Protein AF-0000000085035245 (afdb_homodimer)

Sequence (702 aa):
MSRIRVAFIGIGNSVSATIQGIHYYSSNPDSDGLWHPVVGGFKVDDLEIVAALDIDSRKVGKDLSEAIYSEPNTVGRRFDVPKMGVIVERGILKDELNPHMASVLKLELGRDDDALDTLRESRPDVVVNAISSGLDKTSSAYASISGEAGASFINLTPSPVATDPEMERKFAERGLILAGDDLMSQMGGTIFHKGLASFLRLRGVKPRKSYQLDVGGGLETINTMYEELRMYKRKVKSSAIAAEFEEGWEIIAGTSDYVDFLGNDRVIHLHFIGTGFMGSEIMIEAHMRVNDGMNAGNIILDVIRAAHRARLDGMSGYVDEICNYGFKRTRKWKSVLEATLAFESAYCRSKMSRIRVAFIGIGNSVSATIQGIHYYSSNPDSDGLWHPVVGGFKVDDLEIVAALDIDSRKVGKDLSEAIYSEPNTVGRRFDVPKMGVIVERGILKDELNPHMASVLKLELGRDDDALDTLRESRPDVVVNAISSGLDKTSSAYASISGEAGASFINLTPSPVATDPEMERKFAERGLILAGDDLMSQMGGTIFHKGLASFLRLRGVKPRKSYQLDVGGGLETINTMYEELRMYKRKVKSSAIAAEFEEGWEIIAGTSDYVDFLGNDRVIHLHFIGTGFMGSEIMIEAHMRVNDGMNAGNIILDVIRAAHRARLDGMSGYVDEICNYGFKRTRKWKSVLEATLAFESAYCRSK

Radius of gyration: 29.26 Å; Cα contacts (8 Å, |Δi|>4): 1727; chains: 2; bounding box: 42×88×64 Å

pLDDT: mean 89.97, std 10.55, range [35.88, 98.94]

Foldseek 3Di:
DAAAEEEEEALALQVLLQQQVLVVCVVVVPDPDQPFQFWLNDGSVSYAYQEYEYFAPQQAFDFSQPSSQTPPHQNHPPDRDDRRPYGYHFAAAPDDADPLCVVGGHGDHDDLVVLLVSCLVSVGQEYEYDHAEPRQVRLQSVLVSCLVSLHAYAEQYQHCQLVDPVSLVSFQVSLHEYADDHWDFQDDQLLVLLVVLLVCVVVVWAWAEKEKEKEAAHPNLVRCPPPVNFVVVQVLSQVLSCVSDDPDHYYTYTYDYHDNVRRQKMKMWMWTWTADDPRDIDIDIDIDIDRNSNRLNSLVSNLSSNSSSCSVVRGTGYDQLSRQATYSDHPDHDRNVVSVVSSCVVIRPDD/DAAAEEEEEALALQVLLQQQVLVVCVVVVPDPDQPFQFWLNDGSVSYAYQEYEYFAPQQAFDFSQPSSQTPPHQNHPPDRDDRRPYGYHFAAAPDDDDPLCVVGGHGDHDDLVVLLVSCLVSVGQEYEYDHAEPRQVRLQSVLVSQLVSLHAYAEQYQHCQLVDPVSLVSFQVSLHEYADDHWDFQDDQLLVLLVVLLVCVVVVWAWAEKEKEKEAAHPNLVRCPPPVNFVVVQVLSQVLSCVSDDPDHYYTYTYDYHDNVRRQKMKMWMWTWTADDPRDIDIDIDIDIDRNSNRLNSLVSNLSSNSSSCSVVRGTGYDQLSRQATYSDHPDHDRNVVSVVSSCVRIRPDD

Organism: Korarchaeum cryptofilum (strain OPF8) (NCBI:txid374847)

Nearest PDB structures (foldseek):
  1gr0-assembly1_A  TM=9.166E-01  e=7.504E-34  Mycobacterium tuberculosis
  6k96-assembly1_B-2  TM=8.292E-01  e=2.471E-33  Streptomyces citricolor
  3cin-assembly1_A  TM=8.646E-01  e=1.648E-24  Thermotoga maritima MSB8
  3qvx-assembly1_A  TM=8.365E-01  e=9.314E-21  Archaeoglobus fulgidus
  1la2-assembly1_C  TM=7.324E-01  e=5.587E-17  Saccharomyces cerevisiae

Solvent-accessible surface area (backbone atoms only — not comparable to full-atom values): 34409 Å² total; per-residue (Å²): 132,84,65,45,30,32,25,41,31,30,65,34,32,43,48,25,35,30,54,33,40,37,53,47,42,54,77,34,74,83,54,65,24,66,59,66,68,45,25,45,87,36,44,61,67,34,55,39,77,51,42,36,26,24,40,37,48,77,28,36,72,30,41,42,52,52,22,41,67,25,70,83,38,51,64,67,85,86,49,91,56,63,86,68,83,28,52,19,33,44,20,66,75,70,51,80,70,51,71,68,52,54,72,69,53,46,80,36,74,42,51,69,66,54,44,33,49,51,41,47,73,48,53,31,54,34,35,38,37,46,48,71,71,83,35,45,57,30,52,45,50,51,48,52,41,34,47,74,40,66,18,18,36,36,36,42,26,68,40,76,41,40,76,27,67,68,57,26,49,56,27,33,75,69,51,20,33,30,36,26,14,18,57,36,42,51,70,38,63,60,53,46,50,34,50,51,52,43,49,37,46,75,51,36,34,44,71,48,39,35,37,35,39,30,34,23,26,36,64,67,36,53,53,37,66,39,63,70,50,31,53,50,49,19,50,51,45,27,49,55,40,46,67,69,46,76,92,87,52,49,64,48,31,36,76,70,46,68,43,66,93,45,29,30,30,32,39,29,40,37,40,39,35,26,28,27,34,81,56,35,59,35,38,39,40,35,38,36,38,32,42,50,20,36,30,33,23,48,39,53,55,45,48,54,35,35,45,53,34,40,35,76,72,68,40,42,10,65,48,65,50,57,16,45,45,38,16,63,46,54,94,64,90,65,54,70,68,58,17,47,52,48,31,36,64,72,29,46,59,84,126,131,85,65,46,32,32,24,42,30,29,66,35,33,41,47,26,34,33,54,34,41,37,52,47,43,56,76,36,74,85,53,65,24,65,57,66,67,45,26,45,89,36,44,59,67,34,56,38,78,51,44,36,24,22,39,36,47,76,29,36,72,30,41,43,51,52,22,41,67,27,69,84,37,50,63,67,88,88,48,91,58,63,87,69,84,29,53,20,34,43,20,67,77,68,50,80,70,52,70,69,52,54,72,69,52,45,80,34,75,40,50,70,66,55,44,34,49,50,41,48,74,48,53,30,54,34,34,37,38,44,48,70,70,84,34,44,57,29,54,46,49,50,47,52,40,34,47,74,41,66,17,19,37,35,35,43,25,68,39,74,41,41,76,28,67,68,55,26,49,57,27,34,76,69,51,21,31,28,36,25,12,19,56,38,42,50,70,39,62,59,54,47,50,34,49,52,52,43,49,38,45,73,51,35,32,43,71,48,40,36,38,36,38,30,35,22,25,35,65,66,37,53,54,37,65,39,62,71,49,28,53,49,50,18,51,52,45,26,50,56,39,47,66,68,47,74,92,86,53,51,65,48,29,36,78,71,46,67,43,65,91,44,30,30,32,31,41,28,39,37,39,39,36,28,28,26,34,83,56,36,60,35,38,37,38,36,39,36,39,32,42,51,21,38,31,30,22,49,38,52,55,46,49,54,36,36,46,54,33,40,35,76,74,68,40,42,11,66,48,64,50,56,15,44,46,38,17,63,47,53,93,62,89,63,54,70,67,58,17,49,51,49,30,36,63,72,28,46,57,82,126

InterPro domains:
  IPR013021 Myo-inositol-1-phosphate synthase, GAPDH-like [PF01658] (188-292)
  IPR036291 NAD(P)-binding domain superfamily [SSF51735] (3-331)
  IPR052199 Myo-inositol 1-phosphate synthase [PTHR43125] (1-349)

Structure (mmCIF, N/CA/C/O backbone):
data_AF-0000000085035245-model_v1
#
loop_
_entity.id
_entity.type
_entity.pdbx_description
1 polymer 'Myo-inositol-1-phosphate synthase'
#
loop_
_atom_site.group_PDB
_atom_site.id
_atom_site.type_symbol
_atom_site.label_atom_id
_atom_site.label_alt_id
_atom_site.label_comp_id
_atom_site.label_asym_id
_atom_site.label_entity_id
_atom_site.label_seq_id
_atom_site.pdbx_PDB_ins_code
_atom_site.Cartn_x
_atom_site.Cartn_y
_atom_site.Cartn_z
_atom_site.occupancy
_atom_site.B_iso_or_equiv
_atom_site.auth_seq_id
_atom_site.auth_comp_id
_atom_site.auth_asym_id
_atom_site.auth_atom_id
_atom_site.pdbx_PDB_model_num
ATOM 1 N N . MET A 1 1 ? -14.984 -18.266 -30.188 1 53.25 1 MET A N 1
ATOM 2 C CA . MET A 1 1 ? -13.609 -17.922 -29.859 1 53.25 1 MET A CA 1
ATOM 3 C C . MET A 1 1 ? -12.82 -19.141 -29.406 1 53.25 1 MET A C 1
ATOM 5 O O . MET A 1 1 ? -13.406 -20.109 -28.891 1 53.25 1 MET A O 1
ATOM 9 N N . SER A 1 2 ? -11.578 -19.312 -29.922 1 78.62 2 SER A N 1
ATOM 10 C CA . SER A 1 2 ? -10.797 -20.531 -29.812 1 78.62 2 SER A CA 1
ATOM 11 C C . SER A 1 2 ? -10.406 -20.812 -28.359 1 78.62 2 SER A C 1
ATOM 13 O O . SER A 1 2 ? -10.25 -19.891 -27.562 1 78.62 2 SER A O 1
ATOM 15 N N . ARG A 1 3 ? -10.641 -22 -27.828 1 93.88 3 ARG A N 1
ATOM 16 C CA . ARG A 1 3 ? -10.305 -22.516 -26.5 1 93.88 3 ARG A CA 1
ATOM 17 C C . ARG A 1 3 ? -8.797 -22.516 -26.281 1 93.88 3 ARG A C 1
ATOM 19 O O . ARG A 1 3 ? -8.023 -22.609 -27.234 1 93.88 3 ARG A O 1
ATOM 26 N N . ILE A 1 4 ? -8.438 -22.172 -25.156 1 98.31 4 ILE A N 1
ATOM 27 C CA . ILE A 1 4 ? -7.047 -22.312 -24.75 1 98.31 4 ILE A CA 1
ATOM 28 C C . ILE A 1 4 ? -6.828 -23.703 -24.156 1 98.31 4 ILE A C 1
ATOM 30 O O . ILE A 1 4 ? -7.391 -24.031 -23.109 1 98.31 4 ILE A O 1
ATOM 34 N N . ARG A 1 5 ? -6.09 -24.5 -24.797 1 98.75 5 ARG A N 1
ATOM 35 C CA . ARG A 1 5 ? -5.773 -25.844 -24.312 1 98.75 5 ARG A CA 1
ATOM 36 C C . ARG A 1 5 ? -4.609 -25.812 -23.328 1 98.75 5 ARG A C 1
ATOM 38 O O . ARG A 1 5 ? -3.5 -25.406 -23.672 1 98.75 5 ARG A O 1
ATOM 45 N N . VAL A 1 6 ? -4.855 -26.281 -22.078 1 98.81 6 VAL A N 1
ATOM 46 C CA . VAL A 1 6 ? -3.875 -26.109 -21.016 1 98.81 6 VAL A CA 1
ATOM 47 C C . VAL A 1 6 ? -3.48 -27.469 -20.438 1 98.81 6 VAL A C 1
ATOM 49 O O . VAL A 1 6 ? -4.332 -28.344 -20.25 1 98.81 6 VAL A O 1
ATOM 52 N N . ALA A 1 7 ? -2.199 -27.688 -20.219 1 98.88 7 ALA A N 1
ATOM 53 C CA . ALA A 1 7 ? -1.683 -28.844 -19.484 1 98.88 7 ALA A CA 1
ATOM 54 C C . ALA A 1 7 ? -1.014 -28.406 -18.188 1 98.88 7 ALA A C 1
ATOM 56 O O . ALA A 1 7 ? -0.331 -27.375 -18.141 1 98.88 7 ALA A O 1
ATOM 57 N N . PHE A 1 8 ? -1.221 -29.156 -17.125 1 98.81 8 PHE A N 1
ATOM 58 C CA . PHE A 1 8 ? -0.607 -28.859 -15.836 1 98.81 8 PHE A CA 1
ATOM 59 C C . PHE A 1 8 ? 0.384 -29.953 -15.445 1 98.81 8 PHE A C 1
ATOM 61 O O . PHE A 1 8 ? 0.108 -31.141 -15.625 1 98.81 8 PHE A O 1
ATOM 68 N N . ILE A 1 9 ? 1.521 -29.531 -15.016 1 98.75 9 ILE A N 1
ATOM 69 C CA . ILE A 1 9 ? 2.518 -30.422 -14.445 1 98.75 9 ILE A CA 1
ATOM 70 C C . ILE A 1 9 ? 2.65 -30.156 -12.945 1 98.75 9 ILE A C 1
ATOM 72 O O . ILE A 1 9 ? 2.988 -29.047 -12.531 1 98.75 9 ILE A O 1
ATOM 76 N N . GLY A 1 10 ? 2.502 -31.156 -12.148 1 97.81 10 GLY A N 1
ATOM 77 C CA . GLY A 1 10 ? 2.393 -30.984 -10.711 1 97.81 10 GLY A CA 1
ATOM 78 C C . GLY A 1 10 ? 0.999 -30.578 -10.266 1 97.81 10 GLY A C 1
ATOM 79 O O . GLY A 1 10 ? 0.631 -29.406 -10.344 1 97.81 10 GLY A O 1
ATOM 80 N N . ILE A 1 11 ? 0.263 -31.547 -9.805 1 97.75 11 ILE A N 1
ATOM 81 C CA . ILE A 1 11 ? -1.123 -31.312 -9.422 1 97.75 11 ILE A CA 1
ATOM 82 C C . ILE A 1 11 ? -1.209 -31.062 -7.918 1 97.75 11 ILE A C 1
ATOM 84 O O . ILE A 1 11 ? -1.819 -31.844 -7.188 1 97.75 11 ILE A O 1
ATOM 88 N N . GLY A 1 12 ? -0.646 -29.922 -7.52 1 94.5 12 GLY A N 1
ATOM 89 C CA . GLY A 1 12 ? -0.633 -29.531 -6.117 1 94.5 12 GLY A CA 1
ATOM 90 C C . GLY A 1 12 ? -1.753 -28.578 -5.75 1 94.5 12 GLY A C 1
ATOM 91 O O . GLY A 1 12 ? -2.787 -28.531 -6.418 1 94.5 12 GLY A O 1
ATOM 92 N N . ASN A 1 13 ? -1.572 -27.875 -4.641 1 93.31 13 ASN A N 1
ATOM 93 C CA . ASN A 1 13 ? -2.598 -27 -4.074 1 93.31 13 ASN A CA 1
ATOM 94 C C . ASN A 1 13 ? -2.953 -25.859 -5.023 1 93.31 13 ASN A C 1
ATOM 96 O O . ASN A 1 13 ? -4.129 -25.547 -5.199 1 93.31 13 ASN A O 1
ATOM 100 N N . SER A 1 14 ? -1.944 -25.219 -5.586 1 94.88 14 SER A N 1
ATOM 101 C CA . SER A 1 14 ? -2.189 -24.094 -6.484 1 94.88 14 SER A CA 1
ATOM 102 C C . SER A 1 14 ? -2.982 -24.531 -7.711 1 94.88 14 SER A C 1
ATOM 104 O O . SER A 1 14 ? -3.879 -23.812 -8.164 1 94.88 14 SER A O 1
ATOM 106 N N . VAL A 1 15 ? -2.598 -25.656 -8.258 1 97.19 15 VAL A N 1
ATOM 107 C CA . VAL A 1 15 ? -3.293 -26.188 -9.43 1 97.19 15 VAL A CA 1
ATOM 108 C C . VAL A 1 15 ? -4.707 -26.609 -9.047 1 97.19 15 VAL A C 1
ATOM 110 O O . VAL A 1 15 ? -5.66 -26.359 -9.789 1 97.19 15 VAL A O 1
ATOM 113 N N . SER A 1 16 ? -4.801 -27.297 -7.91 1 96.56 16 SER A N 1
ATOM 114 C CA . SER A 1 16 ? -6.121 -27.656 -7.41 1 96.56 16 SER A CA 1
ATOM 115 C C . SER A 1 16 ? -7.035 -26.438 -7.328 1 96.56 16 SER A C 1
ATOM 117 O O . SER A 1 16 ? -8.164 -26.469 -7.828 1 96.56 16 SER A O 1
ATOM 119 N N . ALA A 1 17 ? -6.562 -25.406 -6.703 1 95.88 17 ALA A N 1
ATOM 120 C CA . ALA A 1 17 ? -7.344 -24.172 -6.574 1 95.88 17 ALA A CA 1
ATOM 121 C C . ALA A 1 17 ? -7.699 -23.609 -7.945 1 95.88 17 ALA A C 1
ATOM 123 O O . ALA A 1 17 ? -8.828 -23.156 -8.164 1 95.88 17 ALA A O 1
ATOM 124 N N . THR A 1 18 ? -6.762 -23.609 -8.867 1 97.69 18 THR A N 1
ATOM 125 C CA . THR A 1 18 ? -6.953 -23.047 -10.203 1 97.69 18 THR A CA 1
ATOM 126 C C . THR A 1 18 ? -8.047 -23.812 -10.953 1 97.69 18 THR A C 1
ATOM 128 O O . THR A 1 18 ? -8.945 -23.203 -11.539 1 97.69 18 THR A O 1
ATOM 131 N N . ILE A 1 19 ? -7.969 -25.125 -10.914 1 97.69 19 ILE A N 1
ATOM 132 C CA . ILE A 1 19 ? -8.938 -25.953 -11.625 1 97.69 19 ILE A CA 1
ATOM 133 C C . ILE A 1 19 ? -10.32 -25.766 -11.016 1 97.69 19 ILE A C 1
ATOM 135 O O . ILE A 1 19 ? -11.312 -25.609 -11.734 1 97.69 19 ILE A O 1
ATOM 139 N N . GLN A 1 20 ? -10.422 -25.844 -9.68 1 97.12 20 GLN A N 1
ATOM 140 C CA . GLN A 1 20 ? -11.695 -25.547 -9.023 1 97.12 20 GLN A CA 1
ATOM 141 C C . GLN A 1 20 ? -12.219 -24.188 -9.43 1 97.12 20 GLN A C 1
ATOM 143 O O . GLN A 1 20 ? -13.422 -24.016 -9.672 1 97.12 20 GLN A O 1
ATOM 148 N N . GLY A 1 21 ? -11.305 -23.219 -9.484 1 96.75 21 GLY A N 1
ATOM 149 C CA . GLY A 1 21 ? -11.672 -21.859 -9.859 1 96.75 21 GLY A CA 1
ATOM 150 C C . GLY A 1 21 ? -12.227 -21.766 -11.266 1 96.75 21 GLY A C 1
ATOM 151 O O . GLY A 1 21 ? -13.18 -21.016 -11.516 1 96.75 21 GLY A O 1
ATOM 152 N N . ILE A 1 22 ? -11.625 -22.453 -12.211 1 96.69 22 ILE A N 1
ATOM 153 C CA . ILE A 1 22 ? -12.102 -22.469 -13.586 1 96.69 22 ILE A CA 1
ATOM 154 C C . ILE A 1 22 ? -13.562 -22.906 -13.617 1 96.69 22 ILE A C 1
ATOM 156 O O . ILE A 1 22 ? -14.406 -22.219 -14.219 1 96.69 22 ILE A O 1
ATOM 160 N N . HIS A 1 23 ? -13.875 -23.938 -12.961 1 96.5 23 HIS A N 1
ATOM 161 C CA . HIS A 1 23 ? -15.234 -24.469 -12.977 1 96.5 23 HIS A CA 1
ATOM 162 C C . HIS A 1 23 ? -16.172 -23.594 -12.148 1 96.5 23 HIS A C 1
ATOM 164 O O . HIS A 1 23 ? -17.328 -23.391 -12.523 1 96.5 23 HIS A O 1
ATOM 170 N N . TYR A 1 24 ? -15.688 -23.125 -11.039 1 96 24 TYR A N 1
ATOM 171 C CA . TYR A 1 24 ? -16.484 -22.25 -10.18 1 96 24 TYR A CA 1
ATOM 172 C C . TYR A 1 24 ? -16.938 -21.016 -10.938 1 96 24 TYR A C 1
ATOM 174 O O . TYR A 1 24 ? -18.141 -20.688 -10.945 1 96 24 TYR A O 1
ATOM 182 N N . TYR A 1 25 ? -16.062 -20.328 -11.594 1 95.69 25 TYR A N 1
ATOM 183 C CA . TYR A 1 25 ? -16.375 -19.062 -12.258 1 95.69 25 TYR A CA 1
ATOM 184 C C . TYR A 1 25 ? -17.109 -19.297 -13.57 1 95.69 25 TYR A C 1
ATOM 186 O O . TYR A 1 25 ? -17.844 -18.438 -14.047 1 95.69 25 TYR A O 1
ATOM 194 N N . SER A 1 26 ? -16.875 -20.469 -14.164 1 94 26 SER A N 1
ATOM 195 C CA . SER A 1 26 ? -17.672 -20.844 -15.328 1 94 26 SER A CA 1
ATOM 196 C C . SER A 1 26 ? -19.141 -21.031 -14.953 1 94 26 SER A C 1
ATOM 198 O O . SER A 1 26 ? -20.047 -20.672 -15.727 1 94 26 SER A O 1
ATOM 200 N N . SER A 1 27 ? -19.359 -21.594 -13.828 1 93.19 27 SER A N 1
ATOM 201 C CA . SER A 1 27 ? -20.719 -21.875 -13.352 1 93.19 27 SER A CA 1
ATOM 202 C C . SER A 1 27 ? -21.344 -20.641 -12.711 1 93.19 27 SER A C 1
ATOM 204 O O . SER A 1 27 ? -22.578 -20.516 -12.664 1 93.19 27 SER A O 1
ATOM 206 N N . ASN A 1 28 ? -20.453 -19.719 -12.203 1 91.69 28 ASN A N 1
ATOM 207 C CA . ASN A 1 28 ? -20.891 -18.516 -11.5 1 91.69 28 ASN A CA 1
ATOM 208 C C . ASN A 1 28 ? -20.172 -17.281 -12.023 1 91.69 28 ASN A C 1
ATOM 210 O O . ASN A 1 28 ? -19.406 -16.641 -11.305 1 91.69 28 ASN A O 1
ATOM 214 N N . PRO A 1 29 ? -20.547 -16.875 -13.188 1 86.31 29 PRO A N 1
ATOM 215 C CA . PRO A 1 29 ? -19.781 -15.82 -13.859 1 86.31 29 PRO A CA 1
ATOM 216 C C . PRO A 1 29 ? -19.812 -14.492 -13.102 1 86.31 29 PRO A C 1
ATOM 218 O O . PRO A 1 29 ? -18.891 -13.68 -13.242 1 86.31 29 PRO A O 1
ATOM 221 N N . ASP A 1 30 ? -20.766 -14.273 -12.195 1 85.38 30 ASP A N 1
ATOM 222 C CA . ASP A 1 30 ? -20.891 -12.984 -11.523 1 85.38 30 ASP A CA 1
ATOM 223 C C . ASP A 1 30 ? -20.344 -13.055 -10.094 1 85.38 30 ASP A C 1
ATOM 225 O O . ASP A 1 30 ? -20.516 -12.117 -9.32 1 85.38 30 ASP A O 1
ATOM 229 N N . SER A 1 31 ? -19.688 -14.117 -9.859 1 87.69 31 SER A N 1
ATOM 230 C CA . SER A 1 31 ? -19.203 -14.289 -8.492 1 87.69 31 SER A CA 1
ATOM 231 C C . SER A 1 31 ? -17.984 -13.406 -8.219 1 87.69 31 SER A C 1
ATOM 233 O O . SER A 1 31 ? -17.25 -13.047 -9.141 1 87.69 31 SER A O 1
ATOM 235 N N . ASP A 1 32 ? -17.781 -13.086 -6.93 1 86.88 32 ASP A N 1
ATOM 236 C CA . ASP A 1 32 ? -16.672 -12.242 -6.512 1 86.88 32 ASP A CA 1
ATOM 237 C C . ASP A 1 32 ? -15.352 -13.016 -6.516 1 86.88 32 ASP A C 1
ATOM 239 O O . ASP A 1 32 ? -15.352 -14.25 -6.484 1 86.88 32 ASP A O 1
ATOM 243 N N . GLY A 1 33 ? -14.289 -12.227 -6.688 1 91.12 33 GLY A N 1
ATOM 244 C CA . GLY A 1 33 ? -12.984 -12.805 -6.398 1 91.12 33 GLY A CA 1
ATOM 245 C C . GLY A 1 33 ? -12.133 -12.992 -7.637 1 91.12 33 GLY A C 1
ATOM 246 O O . GLY A 1 33 ? -10.914 -13.148 -7.539 1 91.12 33 GLY A O 1
ATOM 247 N N . LEU A 1 34 ? -12.828 -13.164 -8.773 1 93.69 34 LEU A N 1
ATOM 248 C CA . LEU A 1 34 ? -12.031 -13.227 -9.992 1 93.69 34 LEU A CA 1
ATOM 249 C C . LEU A 1 34 ? -11.469 -11.852 -10.344 1 93.69 34 LEU A C 1
ATOM 251 O O . LEU A 1 34 ? -12.227 -10.906 -10.578 1 93.69 34 LEU A O 1
ATOM 255 N N . TRP A 1 35 ? -10.172 -11.742 -10.406 1 92.56 35 TRP A N 1
ATOM 256 C CA . TRP A 1 35 ? -9.492 -10.461 -10.562 1 92.56 35 TRP A CA 1
ATOM 257 C C . TRP A 1 35 ? -9.758 -9.875 -11.953 1 92.56 35 TRP A C 1
ATOM 259 O O . TRP A 1 35 ? -10.188 -8.727 -12.07 1 92.56 35 TRP A O 1
ATOM 269 N N . HIS A 1 36 ? -9.547 -10.594 -12.969 1 94.69 36 HIS A N 1
ATOM 270 C CA . HIS A 1 36 ? -9.773 -10.172 -14.344 1 94.69 36 HIS A CA 1
ATOM 271 C C . HIS A 1 36 ? -10.672 -11.156 -15.086 1 94.69 36 HIS A C 1
ATOM 273 O O . HIS A 1 36 ? -10.227 -12.234 -15.484 1 94.69 36 HIS A O 1
ATOM 279 N N . PRO A 1 37 ? -11.875 -10.773 -15.32 1 93.88 37 PRO A N 1
ATOM 280 C CA . PRO A 1 37 ? -12.805 -11.688 -15.984 1 93.88 37 PRO A CA 1
ATOM 281 C C . PRO A 1 37 ? -12.391 -12.008 -17.422 1 93.88 37 PRO A C 1
ATOM 283 O O . PRO A 1 37 ? -12.594 -13.125 -17.891 1 93.88 37 PRO A O 1
ATOM 286 N N . VAL A 1 38 ? -11.836 -10.992 -18.078 1 95.44 38 VAL A N 1
ATOM 287 C CA . VAL A 1 38 ? -11.375 -11.172 -19.453 1 95.44 38 VAL A CA 1
ATOM 288 C C . VAL A 1 38 ? -9.922 -10.727 -19.578 1 95.44 38 VAL A C 1
ATOM 290 O O . VAL A 1 38 ? -9.57 -9.617 -19.172 1 95.44 38 VAL A O 1
ATOM 293 N N . VAL A 1 39 ? -9.109 -11.594 -20.016 1 97.12 39 VAL A N 1
ATOM 294 C CA . VAL A 1 39 ? -7.703 -11.297 -20.281 1 97.12 39 VAL A CA 1
ATOM 295 C C . VAL A 1 39 ? -7.344 -11.719 -21.703 1 97.12 39 VAL A C 1
ATOM 297 O O . VAL A 1 39 ? -7.562 -12.875 -22.094 1 97.12 39 VAL A O 1
ATOM 300 N N . GLY A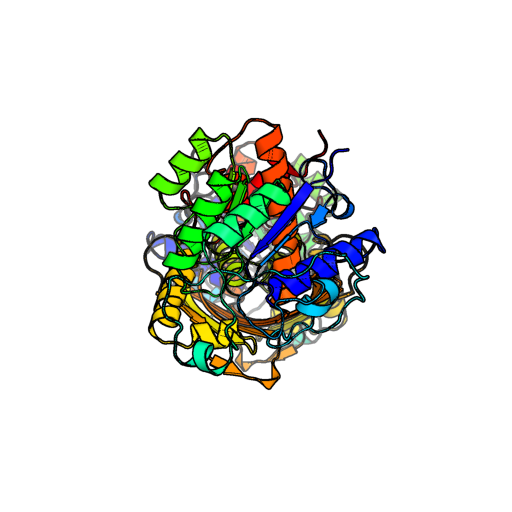 1 40 ? -6.801 -10.766 -22.484 1 96.62 40 GLY A N 1
ATOM 301 C CA . GLY A 1 40 ? -6.43 -11.07 -23.859 1 96.62 40 GLY A CA 1
ATOM 302 C C . GLY A 1 40 ? -7.602 -11.516 -24.703 1 96.62 40 GLY A C 1
ATOM 303 O O . GLY A 1 40 ? -7.43 -12.289 -25.656 1 96.62 40 GLY A O 1
ATOM 304 N N . GLY A 1 41 ? -8.812 -11.18 -24.328 1 95.69 41 GLY A N 1
ATOM 305 C CA . GLY A 1 41 ? -10.008 -11.555 -25.062 1 95.69 41 GLY A CA 1
ATOM 306 C C . GLY A 1 41 ? -10.562 -12.906 -24.656 1 95.69 41 GLY A C 1
ATOM 307 O O . GLY A 1 41 ? -11.539 -13.383 -25.234 1 95.69 41 GLY A O 1
ATOM 308 N N . PHE A 1 42 ? -9.969 -13.523 -23.656 1 97 42 PHE A N 1
ATOM 309 C CA . PHE A 1 42 ? -10.391 -14.852 -23.234 1 97 42 PHE A CA 1
ATOM 310 C C . PHE A 1 42 ? -11 -14.828 -21.844 1 97 42 PHE A C 1
ATOM 312 O O . PHE A 1 42 ? -10.516 -14.117 -20.969 1 97 42 PHE A O 1
ATOM 319 N N . LYS A 1 43 ? -11.984 -15.562 -21.672 1 95.94 43 LYS A N 1
ATOM 320 C CA . LYS A 1 43 ? -12.602 -15.797 -20.375 1 95.94 43 LYS A CA 1
ATOM 321 C C . LYS A 1 43 ? -12.062 -17.078 -19.734 1 95.94 43 LYS A C 1
ATOM 323 O O . LYS A 1 43 ? -11.336 -17.844 -20.375 1 95.94 43 LYS A O 1
ATOM 328 N N . VAL A 1 44 ? -12.398 -17.281 -18.484 1 95.25 44 VAL A N 1
ATOM 329 C CA . VAL A 1 44 ? -11.961 -18.469 -17.766 1 95.25 44 VAL A CA 1
ATOM 330 C C . VAL A 1 44 ? -12.602 -19.703 -18.391 1 95.25 44 VAL A C 1
ATOM 332 O O . VAL A 1 44 ? -11.992 -20.781 -18.438 1 95.25 44 VAL A O 1
ATOM 335 N N . ASP A 1 45 ? -13.773 -19.5 -18.906 1 94.06 45 ASP A N 1
ATOM 336 C CA . ASP A 1 45 ? -14.531 -20.594 -19.5 1 94.06 45 ASP A CA 1
ATOM 337 C C . ASP A 1 45 ? -13.898 -21.031 -20.828 1 94.06 45 ASP A C 1
ATOM 339 O O . ASP A 1 45 ? -14.234 -22.094 -21.359 1 94.06 45 ASP A O 1
ATOM 343 N N . ASP A 1 46 ? -13 -20.281 -21.328 1 96.62 46 ASP A N 1
ATOM 344 C CA . ASP A 1 46 ? -12.336 -20.594 -22.594 1 96.62 46 ASP A CA 1
ATOM 345 C C . ASP A 1 46 ? -11.164 -21.547 -22.359 1 96.62 46 ASP A C 1
ATOM 347 O O . ASP A 1 46 ? -10.547 -22.031 -23.312 1 96.62 46 ASP A O 1
ATOM 351 N N . LEU A 1 47 ? -10.867 -21.891 -21.125 1 97.62 47 LEU A N 1
ATOM 352 C CA . LEU A 1 47 ? -9.766 -22.797 -20.812 1 97.62 47 LEU A CA 1
ATOM 353 C C . LEU A 1 47 ? -10.234 -24.25 -20.828 1 97.62 47 LEU A C 1
ATOM 355 O O . LEU A 1 47 ? -11.297 -24.578 -20.297 1 97.62 47 LEU A O 1
ATOM 359 N N . GLU A 1 48 ? -9.508 -25 -21.5 1 97.62 48 GLU A N 1
ATOM 360 C CA . GLU A 1 48 ? -9.734 -26.453 -21.547 1 97.62 48 GLU A CA 1
ATOM 361 C C . GLU A 1 48 ? -8.492 -27.219 -21.078 1 97.62 48 GLU A C 1
ATOM 363 O O . GLU A 1 48 ? -7.438 -27.125 -21.703 1 97.62 48 GLU A O 1
ATOM 368 N N . ILE A 1 49 ? -8.648 -27.969 -20.031 1 98.38 49 ILE A N 1
ATOM 369 C CA . ILE A 1 49 ? -7.527 -28.766 -19.547 1 98.38 49 ILE A CA 1
ATOM 370 C C . ILE A 1 49 ? -7.426 -30.062 -20.359 1 98.38 49 ILE A C 1
ATOM 372 O O . ILE A 1 49 ? -8.391 -30.828 -20.438 1 98.38 49 ILE A O 1
ATOM 376 N N . VAL A 1 50 ? -6.238 -30.312 -20.891 1 98.5 50 VAL A N 1
ATOM 377 C CA . VAL A 1 50 ? -6.168 -31.391 -21.875 1 98.5 50 VAL A CA 1
ATOM 378 C C . VAL A 1 50 ? -5.168 -32.438 -21.406 1 98.5 50 VAL A C 1
ATOM 380 O O . VAL A 1 50 ? -5.145 -33.562 -21.922 1 98.5 50 VAL A O 1
ATOM 383 N N . ALA A 1 51 ? -4.352 -32.062 -20.453 1 98.75 51 ALA A N 1
ATOM 384 C CA . ALA A 1 51 ? -3.387 -33.031 -19.922 1 98.75 51 ALA A CA 1
ATOM 385 C C . ALA A 1 51 ? -2.947 -32.656 -18.516 1 98.75 51 ALA A C 1
ATOM 387 O O . ALA A 1 51 ? -3.027 -31.5 -18.125 1 98.75 51 ALA A O 1
ATOM 388 N N . ALA A 1 52 ? -2.529 -33.625 -17.766 1 98.81 52 ALA A N 1
ATOM 389 C CA . ALA A 1 52 ? -2.018 -33.438 -16.406 1 98.81 52 ALA A CA 1
ATOM 390 C C . ALA A 1 52 ? -0.971 -34.5 -16.078 1 98.81 52 ALA A C 1
ATOM 392 O O . ALA A 1 52 ? -1.121 -35.656 -16.453 1 98.81 52 ALA A O 1
ATOM 393 N N . LEU A 1 53 ? 0.076 -34.062 -15.5 1 98.75 53 LEU A N 1
ATOM 394 C CA . LEU A 1 53 ? 1.134 -35 -15.086 1 98.75 53 LEU A CA 1
ATOM 395 C C . LEU A 1 53 ? 1.472 -34.812 -13.609 1 98.75 53 LEU A C 1
ATOM 397 O O . LEU A 1 53 ? 1.45 -33.688 -13.102 1 98.75 53 LEU A O 1
ATOM 401 N N . ASP A 1 54 ? 1.775 -35.781 -12.906 1 98.25 54 ASP A N 1
ATOM 402 C CA . ASP A 1 54 ? 2.221 -35.781 -11.523 1 98.25 54 ASP A CA 1
ATOM 403 C C . ASP A 1 54 ? 3.074 -37 -11.219 1 98.25 54 ASP A C 1
ATOM 405 O O . ASP A 1 54 ? 3.164 -37.938 -12.039 1 98.25 54 ASP A O 1
ATOM 409 N N . ILE A 1 55 ? 3.723 -36.938 -10.07 1 97.62 55 ILE A N 1
ATOM 410 C CA . ILE A 1 55 ? 4.621 -38.062 -9.789 1 97.62 55 ILE A CA 1
ATOM 411 C C . ILE A 1 55 ? 4.117 -38.844 -8.562 1 97.62 55 ILE A C 1
ATOM 413 O O . ILE A 1 55 ? 4.703 -39.844 -8.172 1 97.62 55 ILE A O 1
ATOM 417 N N . ASP A 1 56 ? 3.096 -38.344 -7.934 1 96.94 56 ASP A N 1
ATOM 418 C CA . ASP A 1 56 ? 2.549 -39 -6.758 1 96.94 56 ASP A CA 1
ATOM 419 C C . ASP A 1 56 ? 1.561 -40.094 -7.156 1 96.94 56 ASP A C 1
ATOM 421 O O . ASP A 1 56 ? 0.569 -39.844 -7.836 1 96.94 56 ASP A O 1
ATOM 425 N N . SER A 1 57 ? 1.679 -41.219 -6.641 1 97.06 57 SER A N 1
ATOM 426 C CA . SER A 1 57 ? 0.861 -42.375 -7.027 1 97.06 57 SER A CA 1
ATOM 427 C C . SER A 1 57 ? -0.589 -42.188 -6.598 1 97.06 57 SER A C 1
ATOM 429 O O . SER A 1 57 ? -1.491 -42.844 -7.141 1 97.06 57 SER A O 1
ATOM 431 N N . ARG A 1 58 ? -0.857 -41.469 -5.645 1 96.5 58 ARG A N 1
ATOM 432 C CA . ARG A 1 58 ? -2.217 -41.219 -5.172 1 96.5 58 ARG A CA 1
ATOM 433 C C . ARG A 1 58 ? -3.004 -40.375 -6.168 1 96.5 58 ARG A C 1
ATOM 435 O O . ARG A 1 58 ? -4.234 -40.344 -6.113 1 96.5 58 ARG A O 1
ATOM 442 N N . LYS A 1 59 ? -2.246 -39.75 -7.133 1 98.12 59 LYS A N 1
ATOM 443 C CA . LYS A 1 59 ? -2.877 -38.875 -8.117 1 98.12 59 LYS A CA 1
ATOM 444 C C . LYS A 1 59 ? -2.791 -39.5 -9.516 1 98.12 59 LYS A C 1
ATOM 446 O O . LYS A 1 59 ? -3.74 -39.406 -10.297 1 98.12 59 LYS A O 1
ATOM 451 N N . VAL A 1 60 ? -1.688 -40.156 -9.789 1 98.19 60 VAL A N 1
ATOM 452 C CA . VAL A 1 60 ? -1.467 -40.75 -11.102 1 98.19 60 VAL A CA 1
ATOM 453 C C . VAL A 1 60 ? -2.541 -41.781 -11.383 1 98.19 60 VAL A C 1
ATOM 455 O O . VAL A 1 60 ? -2.863 -42.594 -10.508 1 98.19 60 VAL A O 1
ATOM 458 N N . GLY A 1 61 ? -3.104 -41.719 -12.578 1 98 61 GLY A N 1
ATOM 459 C CA . GLY A 1 61 ? -4.109 -42.688 -12.969 1 98 61 GLY A CA 1
ATOM 460 C C . GLY A 1 61 ? -5.523 -42.25 -12.656 1 98 61 GLY A C 1
ATOM 461 O O . GLY A 1 61 ? -6.488 -42.812 -13.18 1 98 61 GLY A O 1
ATOM 462 N N . LYS A 1 62 ? -5.68 -41.312 -11.914 1 98.19 62 LYS A N 1
ATOM 463 C CA . LYS A 1 62 ? -7 -40.812 -11.555 1 98.19 62 LYS A CA 1
ATOM 464 C C . LYS A 1 62 ? -7.441 -39.719 -12.531 1 98.19 62 LYS A C 1
ATOM 466 O O . LYS A 1 62 ? -6.609 -39.094 -13.188 1 98.19 62 LYS A O 1
ATOM 471 N N . ASP A 1 63 ? -8.758 -39.594 -12.586 1 98.56 63 ASP A N 1
ATOM 472 C CA . ASP A 1 63 ? -9.273 -38.406 -13.258 1 98.56 63 ASP A CA 1
ATOM 473 C C . ASP A 1 63 ? -8.82 -37.125 -12.539 1 98.56 63 ASP A C 1
ATOM 475 O O . ASP A 1 63 ? -8.805 -37.062 -11.312 1 98.56 63 ASP A O 1
ATOM 479 N N . LEU A 1 64 ? -8.492 -36.188 -13.344 1 98.31 64 LEU A N 1
ATOM 480 C CA . LEU A 1 64 ? -7.992 -34.938 -12.773 1 98.31 64 LEU A CA 1
ATOM 481 C C . LEU A 1 64 ? -8.961 -34.406 -11.734 1 98.31 64 LEU A C 1
ATOM 483 O O . LEU A 1 64 ? -8.539 -33.812 -10.727 1 98.31 64 LEU A O 1
ATOM 487 N N . SER A 1 65 ? -10.266 -34.469 -11.898 1 97.62 65 SER A N 1
ATOM 488 C CA . SER A 1 65 ? -11.297 -34.031 -10.977 1 97.62 65 SER A CA 1
ATOM 489 C C . SER A 1 65 ? -11.18 -34.719 -9.617 1 97.62 65 SER A C 1
ATOM 491 O O . SER A 1 65 ? -11.672 -34.188 -8.609 1 97.62 65 SER A O 1
ATOM 493 N N . GLU A 1 66 ? -10.547 -35.812 -9.594 1 97.19 66 GLU A N 1
ATOM 494 C CA . GLU A 1 66 ? -10.289 -36.531 -8.352 1 97.19 66 GLU A CA 1
ATOM 495 C C . GLU A 1 66 ? -8.906 -36.219 -7.797 1 97.19 66 GLU A C 1
ATOM 497 O O . GLU A 1 66 ? -8.734 -36.031 -6.59 1 97.19 66 GLU A O 1
ATOM 502 N N . ALA A 1 67 ? -8 -36.188 -8.688 1 97.75 67 ALA A N 1
ATOM 503 C CA . ALA A 1 67 ? -6.598 -36 -8.32 1 97.75 67 ALA A CA 1
ATOM 504 C C . ALA A 1 67 ? -6.391 -34.688 -7.566 1 97.75 67 ALA A C 1
ATOM 506 O O . ALA A 1 67 ? -5.586 -34.625 -6.637 1 97.75 67 ALA A O 1
ATOM 507 N N . ILE A 1 68 ? -7.094 -33.656 -7.922 1 97.06 68 ILE A N 1
ATOM 508 C CA . ILE A 1 68 ? -6.883 -32.312 -7.352 1 97.06 68 ILE A CA 1
ATOM 509 C C . ILE A 1 68 ? -7.305 -32.312 -5.883 1 97.06 68 ILE A C 1
ATOM 511 O O . ILE A 1 68 ? -6.945 -31.422 -5.129 1 97.06 68 ILE A O 1
ATOM 515 N N . TYR A 1 69 ? -8.016 -33.312 -5.453 1 95.56 69 TYR A N 1
ATOM 516 C CA . TYR A 1 69 ? -8.469 -33.406 -4.07 1 95.56 69 TYR A CA 1
ATOM 517 C C . TYR A 1 69 ? -7.672 -34.438 -3.299 1 95.56 69 TYR A C 1
ATOM 519 O O . TYR A 1 69 ? -7.898 -34.656 -2.104 1 95.56 69 TYR A O 1
ATOM 527 N N . SER A 1 70 ? -6.773 -35.031 -3.963 1 94.25 70 SER A N 1
ATOM 528 C CA . SER A 1 70 ? -5.996 -36.094 -3.336 1 94.25 70 SER A CA 1
ATOM 529 C C . SER A 1 70 ? -4.863 -35.531 -2.486 1 94.25 70 SER A C 1
ATOM 531 O O . SER A 1 70 ? -4.289 -34.5 -2.822 1 94.25 70 SER A O 1
ATOM 533 N N . GLU A 1 71 ? -4.547 -36.219 -1.437 1 90 71 GLU A N 1
ATOM 534 C CA . GLU A 1 71 ? -3.342 -35.906 -0.684 1 90 71 GLU A CA 1
ATOM 535 C C . GLU A 1 71 ? -2.115 -35.875 -1.592 1 90 71 GLU A C 1
ATOM 537 O O . GLU A 1 71 ? -2.08 -36.531 -2.619 1 90 71 GLU A O 1
ATOM 542 N N . PRO A 1 72 ? -1.23 -35.062 -1.254 1 89.44 72 PRO A N 1
ATOM 543 C CA . PRO A 1 72 ? -1.083 -34.281 -0.031 1 89.44 72 PRO A CA 1
ATOM 544 C C . PRO A 1 72 ? -1.697 -32.906 -0.152 1 89.44 72 PRO A C 1
ATOM 546 O O . PRO A 1 72 ? -1.337 -31.984 0.604 1 89.44 72 PRO A O 1
ATOM 549 N N . ASN A 1 73 ? -2.514 -32.688 -1.205 1 89.69 73 ASN A N 1
ATOM 550 C CA . ASN A 1 73 ? -3.188 -31.406 -1.341 1 89.69 73 ASN A CA 1
ATOM 551 C C . ASN A 1 73 ? -4.012 -31.078 -0.102 1 89.69 73 ASN A C 1
ATOM 553 O O . ASN A 1 73 ? -4.668 -31.953 0.466 1 89.69 73 ASN A O 1
ATOM 557 N N . THR A 1 74 ? -3.994 -29.766 0.318 1 86.25 74 THR A N 1
ATOM 558 C CA . THR A 1 74 ? -4.691 -29.359 1.532 1 86.25 74 THR A CA 1
ATOM 559 C C . THR A 1 74 ? -5.672 -28.234 1.24 1 86.25 74 THR A C 1
ATOM 561 O O . THR A 1 74 ? -6.25 -27.656 2.162 1 86.25 74 THR A O 1
ATOM 564 N N . VAL A 1 75 ? -5.824 -27.812 0.069 1 84.44 75 VAL A N 1
ATOM 565 C CA . VAL A 1 75 ? -6.688 -26.703 -0.311 1 84.44 75 VAL A CA 1
ATOM 566 C C . VAL A 1 75 ? -8.141 -27.031 0.018 1 84.44 75 VAL A C 1
ATOM 568 O O . VAL A 1 75 ? -8.953 -26.141 0.277 1 84.44 75 VAL A O 1
ATOM 571 N N . GLY A 1 76 ? -8.477 -28.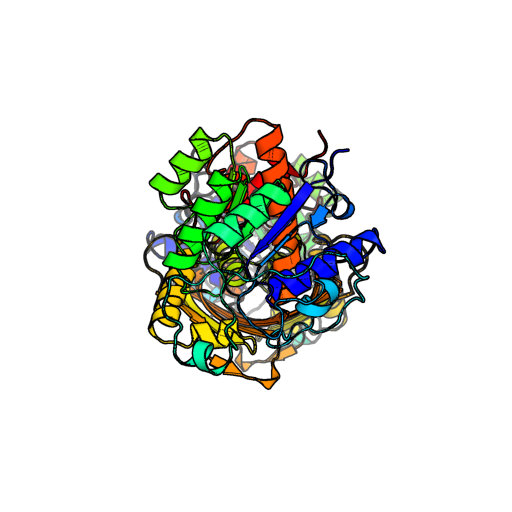297 0.031 1 81.44 76 GLY A N 1
ATOM 572 C CA . GLY A 1 76 ? -9.836 -28.734 0.308 1 81.44 76 GLY A CA 1
ATOM 573 C C . GLY A 1 76 ? -10.75 -28.609 -0.894 1 81.44 76 GLY A C 1
ATOM 574 O O . GLY A 1 76 ? -10.336 -28.156 -1.958 1 81.44 76 GLY A O 1
ATOM 575 N N . ARG A 1 77 ? -11.984 -29.125 -0.726 1 91.44 77 ARG A N 1
ATOM 576 C CA . ARG A 1 77 ? -13.008 -29.125 -1.768 1 91.44 77 ARG A CA 1
ATOM 577 C C . ARG A 1 77 ? -13.906 -27.891 -1.654 1 91.44 77 ARG A C 1
ATOM 579 O O . ARG A 1 77 ? -14.953 -27.953 -1.007 1 91.44 77 ARG A O 1
ATOM 586 N N . ARG A 1 78 ? -13.531 -26.844 -2.385 1 89.06 78 ARG A N 1
ATOM 587 C CA . ARG A 1 78 ? -14.281 -25.594 -2.346 1 89.06 78 ARG A CA 1
ATOM 588 C C . ARG A 1 78 ? -15.383 -25.578 -3.4 1 89.06 78 ARG A C 1
ATOM 590 O O . ARG A 1 78 ? -16.359 -24.844 -3.275 1 89.06 78 ARG A O 1
ATOM 597 N N . PHE A 1 79 ? -15.148 -26.312 -4.406 1 92.25 79 PHE A N 1
ATOM 598 C CA . PHE A 1 79 ? -16.109 -26.484 -5.484 1 92.25 79 PHE A CA 1
ATOM 599 C C . PHE A 1 79 ? -16.094 -27.922 -6.004 1 92.25 79 PHE A C 1
ATOM 601 O O . PHE A 1 79 ? -15.031 -28.531 -6.105 1 92.25 79 PHE A O 1
ATOM 608 N N . ASP A 1 80 ? -17.234 -28.422 -6.359 1 94 80 ASP A N 1
ATOM 609 C CA . ASP A 1 80 ? -17.328 -29.766 -6.926 1 94 80 ASP A CA 1
ATOM 610 C C . ASP A 1 80 ? -17.047 -29.734 -8.43 1 94 80 ASP A C 1
ATOM 612 O O . ASP A 1 80 ? -17.953 -29.453 -9.219 1 94 80 ASP A O 1
ATOM 616 N N . VAL A 1 81 ? -15.898 -30.25 -8.773 1 95.94 81 VAL A N 1
ATOM 617 C CA . VAL A 1 81 ? -15.5 -30.266 -10.18 1 95.94 81 VAL A CA 1
ATOM 618 C C . VAL A 1 81 ? -16.016 -31.531 -10.852 1 95.94 81 VAL A C 1
ATOM 620 O O . VAL A 1 81 ? -15.812 -32.656 -10.344 1 95.94 81 VAL A O 1
ATOM 623 N N . PRO A 1 82 ? -16.719 -31.359 -11.914 1 95.69 82 PRO A N 1
ATOM 624 C CA . PRO A 1 82 ? -17.188 -32.562 -12.617 1 95.69 82 PRO A CA 1
ATOM 625 C C . PRO A 1 82 ? -16.062 -33.375 -13.242 1 95.69 82 PRO A C 1
ATOM 627 O O . PRO A 1 82 ? -14.961 -32.844 -13.43 1 95.69 82 PRO A O 1
ATOM 630 N N . LYS A 1 83 ? -16.422 -34.625 -13.531 1 96.94 83 LYS A N 1
ATOM 631 C CA . LYS A 1 83 ? -15.453 -35.469 -14.219 1 96.94 83 LYS A CA 1
ATOM 632 C C . LYS A 1 83 ? -14.977 -34.812 -15.516 1 96.94 83 LYS A C 1
ATOM 634 O O . LYS A 1 83 ? -15.781 -34.344 -16.312 1 96.94 83 LYS A O 1
ATOM 639 N N . MET A 1 84 ? -13.695 -34.75 -15.68 1 96.5 84 MET A N 1
ATOM 640 C CA . MET A 1 84 ? -13.125 -33.969 -16.781 1 96.5 84 MET A CA 1
ATOM 641 C C . MET A 1 84 ? -12.688 -34.875 -17.922 1 96.5 84 MET A C 1
ATOM 643 O O . MET A 1 84 ? -12.523 -34.438 -19.047 1 96.5 84 MET A O 1
ATOM 647 N N . GLY A 1 85 ? -12.477 -36.125 -17.594 1 97.12 85 GLY A N 1
ATOM 648 C CA . GLY A 1 85 ? -11.961 -37.062 -18.594 1 97.12 85 GLY A CA 1
ATOM 649 C C . GLY A 1 85 ? -10.477 -36.875 -18.859 1 97.12 85 GLY A C 1
ATOM 650 O O . GLY A 1 85 ? -9.969 -37.312 -19.891 1 97.12 85 GLY A O 1
ATOM 651 N N . VAL A 1 86 ? -9.812 -36.219 -18.094 1 98.19 86 VAL A N 1
ATOM 652 C CA . VAL A 1 86 ? -8.359 -36.062 -18.156 1 98.19 86 VAL A CA 1
ATOM 653 C C . VAL A 1 86 ? -7.695 -36.906 -17.062 1 98.19 86 VAL A C 1
ATOM 655 O O . VAL A 1 86 ? -7.809 -36.594 -15.875 1 98.19 86 VAL A O 1
ATOM 658 N N . ILE A 1 87 ? -7 -37.906 -17.5 1 98.38 87 ILE A N 1
ATOM 659 C CA . ILE A 1 87 ? -6.328 -38.812 -16.562 1 98.38 87 ILE A CA 1
ATOM 660 C C . ILE A 1 87 ? -4.922 -38.281 -16.281 1 98.38 87 ILE A C 1
ATOM 662 O O . ILE A 1 87 ? -4.184 -37.938 -17.203 1 98.38 87 ILE A O 1
ATOM 666 N N . VAL A 1 88 ? -4.586 -38.25 -14.984 1 98.75 88 VAL A N 1
ATOM 667 C CA . VAL A 1 88 ? -3.256 -37.781 -14.602 1 98.75 88 VAL A CA 1
ATOM 668 C C . VAL A 1 88 ? -2.209 -38.812 -14.992 1 98.75 88 VAL A C 1
ATOM 670 O O . VAL A 1 88 ? -2.266 -39.969 -14.547 1 98.75 88 VAL A O 1
ATOM 673 N N . GLU A 1 89 ? -1.31 -38.375 -15.82 1 98.56 89 GLU A N 1
ATOM 674 C CA . GLU A 1 89 ? -0.258 -39.25 -16.297 1 98.56 89 GLU A CA 1
ATOM 675 C C . GLU A 1 89 ? 0.994 -39.156 -15.43 1 98.56 89 GLU A C 1
ATOM 677 O O . GLU A 1 89 ? 1.128 -38.219 -14.641 1 98.56 89 GLU A O 1
ATOM 682 N N . ARG A 1 90 ? 1.831 -40.156 -15.578 1 98.19 90 ARG A N 1
ATOM 683 C CA . ARG A 1 90 ? 3.088 -40.188 -14.836 1 98.19 90 ARG A CA 1
ATOM 684 C C . ARG A 1 90 ? 4.008 -39.062 -15.305 1 98.19 90 ARG A C 1
ATOM 686 O O . ARG A 1 90 ? 4.211 -38.875 -16.5 1 98.19 90 ARG A O 1
ATOM 693 N N . GLY A 1 91 ? 4.48 -38.281 -14.344 1 97.88 91 GLY A N 1
ATOM 694 C CA . GLY A 1 91 ? 5.473 -37.25 -14.609 1 97.88 91 GLY A CA 1
ATOM 695 C C . GLY A 1 91 ? 6.898 -37.75 -14.445 1 97.88 91 GLY A C 1
ATOM 696 O O . GLY A 1 91 ? 7.129 -38.938 -14.203 1 97.88 91 GLY A O 1
ATOM 697 N N . ILE A 1 92 ? 7.816 -36.844 -14.617 1 98.06 92 ILE A N 1
ATOM 698 C CA . ILE A 1 92 ? 9.227 -37.219 -14.57 1 98.06 92 ILE A CA 1
ATOM 699 C C . ILE A 1 92 ? 9.891 -36.562 -13.367 1 98.06 92 ILE A C 1
ATOM 701 O O . ILE A 1 92 ? 9.367 -35.594 -12.82 1 98.06 92 ILE A O 1
ATOM 705 N N . LEU A 1 93 ? 10.969 -37.031 -12.898 1 97 93 LEU A N 1
ATOM 706 C CA . LEU A 1 93 ? 11.773 -36.531 -11.805 1 97 93 LEU A CA 1
ATOM 707 C C . LEU A 1 93 ? 13.266 -36.656 -12.109 1 97 93 LEU A C 1
ATOM 709 O O . LEU A 1 93 ? 13.758 -37.781 -12.289 1 97 93 LEU A O 1
ATOM 713 N N . LYS A 1 94 ? 13.891 -35.5 -12.266 1 97.38 94 LYS A N 1
ATOM 714 C CA . LYS A 1 94 ? 15.305 -35.531 -12.617 1 97.38 94 LYS A CA 1
ATOM 715 C C . LYS A 1 94 ? 16.172 -35.156 -11.414 1 97.38 94 LYS A C 1
ATOM 717 O O . LYS A 1 94 ? 17.391 -35.406 -11.43 1 97.38 94 LYS A O 1
ATOM 722 N N . ASP A 1 95 ? 15.516 -34.656 -10.383 1 95.12 95 ASP A N 1
ATOM 723 C CA . ASP A 1 95 ? 16.219 -34.25 -9.172 1 95.12 95 ASP A CA 1
ATOM 724 C C . ASP A 1 95 ? 16.062 -35.281 -8.062 1 95.12 95 ASP A C 1
ATOM 726 O O . ASP A 1 95 ? 15.219 -36.188 -8.148 1 95.12 95 ASP A O 1
ATOM 730 N N . GLU A 1 96 ? 16.938 -35.094 -7.047 1 91.62 96 GLU A N 1
ATOM 731 C CA . GLU A 1 96 ? 16.734 -35.844 -5.812 1 91.62 96 GLU A CA 1
ATOM 732 C C . GLU A 1 96 ? 15.781 -35.094 -4.875 1 91.62 96 GLU A C 1
ATOM 734 O O . GLU A 1 96 ? 15.852 -33.875 -4.754 1 91.62 96 GLU A O 1
ATOM 739 N N . LEU A 1 97 ? 14.852 -35.844 -4.426 1 88.31 97 LEU A N 1
ATOM 740 C CA . LEU A 1 97 ? 13.938 -35.219 -3.469 1 88.31 97 LEU A CA 1
ATOM 741 C C . LEU A 1 97 ? 14.609 -35.031 -2.117 1 88.31 97 LEU A C 1
ATOM 743 O O . LEU A 1 97 ? 15.406 -35.875 -1.687 1 88.31 97 LEU A O 1
ATOM 747 N N . ASN A 1 98 ? 14.312 -33.906 -1.492 1 82.5 98 ASN A N 1
ATOM 748 C CA . ASN A 1 98 ? 14.758 -33.781 -0.11 1 82.5 98 ASN A CA 1
ATOM 749 C C . ASN A 1 98 ? 14.047 -34.75 0.812 1 82.5 98 ASN A C 1
ATOM 751 O O . ASN A 1 98 ? 13.016 -35.312 0.447 1 82.5 98 ASN A O 1
ATOM 755 N N . PRO A 1 99 ? 14.617 -35.031 1.932 1 79.69 99 PRO A N 1
ATOM 756 C CA . PRO A 1 99 ? 14.078 -36.062 2.82 1 79.69 99 PRO A CA 1
ATOM 757 C C . PRO A 1 99 ? 12.617 -35.812 3.184 1 79.69 99 PRO A C 1
ATOM 759 O O . PRO A 1 99 ? 11.844 -36.781 3.297 1 79.69 99 PRO A O 1
ATOM 762 N N . HIS A 1 100 ? 12.281 -34.656 3.359 1 76.31 100 HIS A N 1
ATOM 763 C CA . HIS A 1 100 ? 10.906 -34.344 3.738 1 76.31 100 HIS A CA 1
ATOM 764 C C . HIS A 1 100 ? 9.938 -34.719 2.617 1 76.31 100 HIS A C 1
ATOM 766 O O . HIS A 1 100 ? 8.914 -35.344 2.861 1 76.31 100 HIS A O 1
ATOM 772 N N . MET A 1 101 ? 10.242 -34.281 1.462 1 82.75 101 MET A N 1
ATOM 773 C CA . MET A 1 101 ? 9.398 -34.594 0.314 1 82.75 101 MET A CA 1
ATOM 774 C C . MET A 1 101 ? 9.352 -36.094 0.062 1 82.75 101 MET A C 1
ATOM 776 O O . MET A 1 101 ? 8.297 -36.625 -0.263 1 82.75 101 MET A O 1
ATOM 780 N N . ALA A 1 102 ? 10.523 -36.625 0.251 1 85.88 102 ALA A N 1
ATOM 781 C CA . ALA A 1 102 ? 10.617 -38.062 0.026 1 85.88 102 ALA A CA 1
ATOM 782 C C . ALA A 1 102 ? 9.734 -38.844 1.004 1 85.88 102 ALA A C 1
ATOM 784 O O . ALA A 1 102 ? 9.227 -39.906 0.676 1 85.88 102 ALA A O 1
ATOM 785 N N . SER A 1 103 ? 9.586 -38.281 2.148 1 84.44 103 SER A N 1
ATOM 786 C CA . SER A 1 103 ? 8.812 -38.969 3.18 1 84.44 103 SER A CA 1
ATOM 787 C C . SER A 1 103 ? 7.312 -38.812 2.941 1 84.44 103 SER A C 1
ATOM 789 O O . SER A 1 103 ? 6.516 -39.625 3.402 1 84.44 103 SER A O 1
ATOM 791 N N . VAL A 1 104 ? 6.961 -37.812 2.18 1 84.69 104 VAL A N 1
ATOM 792 C CA . VAL A 1 104 ? 5.547 -37.469 2.045 1 84.69 104 VAL A CA 1
ATOM 793 C C . VAL A 1 104 ? 5.016 -38 0.712 1 84.69 104 VAL A C 1
ATOM 795 O O . VAL A 1 104 ? 3.877 -38.469 0.628 1 84.69 104 VAL A O 1
ATOM 798 N N . LEU A 1 105 ? 5.824 -38.031 -0.313 1 89.88 105 LEU A N 1
ATOM 799 C CA . LEU A 1 105 ? 5.387 -38.375 -1.661 1 89.88 105 LEU A CA 1
ATOM 800 C C . LEU A 1 105 ? 5.5 -39.875 -1.902 1 89.88 105 LEU A C 1
ATOM 802 O O . LEU A 1 105 ? 6.426 -40.531 -1.404 1 89.88 105 LEU A O 1
ATOM 806 N N . LYS A 1 106 ? 4.547 -40.406 -2.533 1 93.38 106 LYS A N 1
ATOM 807 C CA . LYS A 1 106 ? 4.578 -41.75 -3.057 1 93.38 106 LYS A CA 1
ATOM 808 C C . LYS A 1 106 ? 4.828 -41.75 -4.562 1 93.38 106 LYS A C 1
ATOM 810 O O . LYS A 1 106 ? 3.908 -41.531 -5.352 1 93.38 106 LYS A O 1
ATOM 815 N N . LEU A 1 107 ? 5.969 -42.188 -4.895 1 95 107 LEU A N 1
ATOM 816 C CA . LEU A 1 107 ? 6.465 -41.906 -6.234 1 95 107 LEU A CA 1
ATOM 817 C C . LEU A 1 107 ? 5.969 -42.938 -7.238 1 95 107 LEU A C 1
ATOM 819 O O . LEU A 1 107 ? 5.961 -44.125 -6.949 1 95 107 LEU A O 1
ATOM 823 N N . GLU A 1 108 ? 5.48 -42.469 -8.32 1 96.19 108 GLU A N 1
ATOM 824 C CA . GLU A 1 108 ? 5.18 -43.188 -9.547 1 96.19 108 GLU A CA 1
ATOM 825 C C . GLU A 1 108 ? 5.637 -42.406 -10.773 1 96.19 108 GLU A C 1
ATOM 827 O O . GLU A 1 108 ? 4.902 -41.562 -11.289 1 96.19 108 GLU A O 1
ATOM 832 N N . LEU A 1 109 ? 6.793 -42.844 -11.266 1 96 109 LEU A N 1
ATOM 833 C CA . LEU A 1 109 ? 7.496 -42 -12.234 1 96 109 LEU A CA 1
ATOM 834 C C . LEU A 1 109 ? 7.316 -42.562 -13.648 1 96 109 LEU A C 1
ATOM 836 O O . LEU A 1 109 ? 7.098 -43.75 -13.836 1 96 109 LEU A O 1
ATOM 840 N N . GLY A 1 110 ? 7.293 -41.656 -14.57 1 95.62 110 GLY A N 1
ATOM 841 C CA . GLY A 1 110 ? 7.352 -42 -15.984 1 95.62 110 GLY A CA 1
ATOM 842 C C . GLY A 1 110 ? 8.664 -41.594 -16.641 1 95.62 110 GLY A C 1
ATOM 843 O O . GLY A 1 110 ? 9.609 -41.219 -15.945 1 95.62 110 GLY A O 1
ATOM 844 N N . ARG A 1 111 ? 8.711 -41.906 -17.969 1 95.81 111 ARG A N 1
ATOM 845 C CA . ARG A 1 111 ? 9.891 -41.562 -18.75 1 95.81 111 ARG A CA 1
ATOM 846 C C . ARG A 1 111 ? 9.672 -40.281 -19.531 1 95.81 111 ARG A C 1
ATOM 848 O O . ARG A 1 111 ? 8.531 -39.844 -19.734 1 95.81 111 ARG A O 1
ATOM 855 N N . ASP A 1 112 ? 10.75 -39.594 -19.875 1 96.62 112 ASP A N 1
ATOM 856 C CA . ASP A 1 112 ? 10.711 -38.375 -20.641 1 96.62 112 ASP A CA 1
ATOM 857 C C . ASP A 1 112 ? 9.875 -38.531 -21.906 1 96.62 112 ASP A C 1
ATOM 859 O O . ASP A 1 112 ? 9.07 -37.656 -22.25 1 96.62 112 ASP A O 1
ATOM 863 N N . ASP A 1 113 ? 10.094 -39.625 -22.531 1 96.75 113 ASP A N 1
ATOM 864 C CA . ASP A 1 113 ? 9.398 -39.844 -23.797 1 96.75 113 ASP A CA 1
ATOM 865 C C . ASP A 1 113 ? 7.891 -39.969 -23.578 1 96.75 113 ASP A C 1
ATOM 867 O O . ASP A 1 113 ? 7.109 -39.531 -24.438 1 96.75 113 ASP A O 1
ATOM 871 N N . ASP A 1 114 ? 7.504 -40.562 -22.484 1 96.88 114 ASP A N 1
ATOM 872 C CA . ASP A 1 114 ? 6.082 -40.656 -22.172 1 96.88 114 ASP A CA 1
ATOM 873 C C . ASP A 1 114 ? 5.461 -39.281 -21.953 1 96.88 114 ASP A C 1
ATOM 875 O O . ASP A 1 114 ? 4.34 -39.031 -22.391 1 96.88 114 ASP A O 1
ATOM 879 N N . ALA A 1 115 ? 6.168 -38.469 -21.188 1 97.69 115 ALA A N 1
ATOM 880 C CA . ALA A 1 115 ? 5.699 -37.094 -20.953 1 97.69 115 ALA A CA 1
ATOM 881 C C . ALA A 1 115 ? 5.578 -36.344 -22.281 1 97.69 115 ALA A C 1
ATOM 883 O O . ALA A 1 115 ? 4.602 -35.625 -22.5 1 97.69 115 ALA A O 1
ATOM 884 N N . LEU A 1 116 ? 6.602 -36.438 -23.156 1 98.06 116 LEU A N 1
ATOM 885 C CA . LEU A 1 116 ? 6.578 -35.812 -24.453 1 98.06 116 LEU A CA 1
ATOM 886 C C . LEU A 1 116 ? 5.395 -36.312 -25.281 1 98.06 116 LEU A C 1
ATOM 888 O O . LEU A 1 116 ? 4.691 -35.5 -25.906 1 98.06 116 LEU A O 1
ATOM 892 N N . ASP A 1 117 ? 5.18 -37.625 -25.328 1 98 117 ASP A N 1
ATOM 893 C CA . ASP A 1 117 ? 4.066 -38.219 -26.078 1 98 117 ASP A CA 1
ATOM 894 C C . ASP A 1 117 ? 2.729 -37.688 -25.562 1 98 117 ASP A C 1
ATOM 896 O O . ASP A 1 117 ? 1.834 -37.375 -26.344 1 98 117 ASP A O 1
ATOM 900 N N . THR A 1 118 ? 2.643 -37.625 -24.25 1 98.06 118 THR A N 1
ATOM 901 C CA . THR A 1 118 ? 1.422 -37.094 -23.641 1 98.06 118 THR A CA 1
ATOM 902 C C . THR A 1 118 ? 1.129 -35.688 -24.109 1 98.06 118 THR A C 1
ATOM 904 O O . THR A 1 118 ? -0.006 -35.375 -24.469 1 98.06 118 THR A O 1
ATOM 907 N N . LEU A 1 119 ? 2.141 -34.781 -24.109 1 98.31 119 LEU A N 1
ATOM 908 C CA . LEU A 1 119 ? 1.952 -33.406 -24.5 1 98.31 119 LEU A CA 1
ATOM 909 C C . LEU A 1 119 ? 1.725 -33.281 -26 1 98.31 119 LEU A C 1
ATOM 911 O O . LEU A 1 119 ? 0.907 -32.469 -26.453 1 98.31 119 LEU A O 1
ATOM 915 N N . ARG A 1 120 ? 2.383 -34.125 -26.812 1 98 120 ARG A N 1
ATOM 916 C CA . ARG A 1 120 ? 2.186 -34.094 -28.266 1 98 120 ARG A CA 1
ATOM 917 C C . ARG A 1 120 ? 0.762 -34.5 -28.625 1 98 120 ARG A C 1
ATOM 919 O O . ARG A 1 120 ? 0.135 -33.906 -29.5 1 98 120 ARG A O 1
ATOM 926 N N . GLU A 1 121 ? 0.292 -35.531 -28 1 98.06 121 GLU A N 1
ATOM 927 C CA . GLU A 1 121 ? -1.025 -36.062 -28.297 1 98.06 121 GLU A CA 1
ATOM 928 C C . GLU A 1 121 ? -2.135 -35.125 -27.844 1 98.06 121 GLU A C 1
ATOM 930 O O . GLU A 1 121 ? -3.154 -35 -28.531 1 98.06 121 GLU A O 1
ATOM 935 N N . SER A 1 122 ? -1.951 -34.531 -26.703 1 98.06 122 SER A N 1
ATOM 936 C CA . SER A 1 122 ? -2.982 -33.656 -26.141 1 98.06 122 SER A CA 1
ATOM 937 C C . SER A 1 122 ? -2.936 -32.281 -26.766 1 98.06 122 SER A C 1
ATOM 939 O O . SER A 1 122 ? -3.891 -31.516 -26.656 1 98.06 122 SER A O 1
ATOM 941 N N . ARG A 1 123 ? -1.837 -31.828 -27.328 1 98.06 123 ARG A N 1
ATOM 942 C CA . ARG A 1 123 ? -1.63 -30.594 -28.078 1 98.06 123 ARG A CA 1
ATOM 943 C C . ARG A 1 123 ? -1.995 -29.375 -27.25 1 98.06 123 ARG A C 1
ATOM 945 O O . ARG A 1 123 ? -2.789 -28.531 -27.688 1 98.06 123 ARG A O 1
ATOM 952 N N . PRO A 1 124 ? -1.403 -29.234 -26.109 1 98.69 124 PRO A N 1
ATOM 953 C CA . PRO A 1 124 ? -1.68 -28.031 -25.344 1 98.69 124 PRO A CA 1
ATOM 954 C C . PRO A 1 124 ? -1.095 -26.766 -25.984 1 98.69 124 PRO A C 1
ATOM 956 O O . PRO A 1 124 ? -0.04 -26.828 -26.625 1 98.69 124 PRO A O 1
ATOM 959 N N . ASP A 1 125 ? -1.834 -25.641 -25.828 1 98.56 125 ASP A N 1
ATOM 960 C CA . ASP A 1 125 ? -1.281 -24.344 -26.188 1 98.56 125 ASP A CA 1
ATOM 961 C C . ASP A 1 125 ? -0.269 -23.875 -25.141 1 98.56 125 ASP A C 1
ATOM 963 O O . ASP A 1 125 ? 0.723 -23.219 -25.484 1 98.56 125 ASP A O 1
ATOM 967 N N . VAL A 1 126 ? -0.543 -24.188 -23.891 1 98.75 126 VAL A N 1
ATOM 968 C CA . VAL A 1 126 ? 0.267 -23.734 -22.766 1 98.75 126 VAL A CA 1
ATOM 969 C C . VAL A 1 126 ? 0.449 -24.875 -21.766 1 98.75 126 VAL A C 1
ATOM 971 O O . VAL A 1 126 ? -0.501 -25.594 -21.453 1 98.75 126 VAL A O 1
ATOM 974 N N . VAL A 1 127 ? 1.642 -25.078 -21.297 1 98.88 127 VAL A N 1
ATOM 975 C CA . VAL A 1 127 ? 1.964 -26 -20.219 1 98.88 127 VAL A CA 1
ATOM 976 C C . VAL A 1 127 ? 2.365 -25.219 -18.969 1 98.88 127 VAL A C 1
ATOM 978 O O . VAL A 1 127 ? 3.229 -24.344 -19.016 1 98.88 127 VAL A O 1
ATOM 981 N N . VAL A 1 128 ? 1.736 -25.516 -17.844 1 98.88 128 VAL A N 1
ATOM 982 C CA . VAL A 1 128 ? 2.018 -24.844 -16.578 1 98.88 128 VAL A CA 1
ATOM 983 C C . VAL A 1 128 ? 2.785 -25.781 -15.648 1 98.88 128 VAL A C 1
ATOM 985 O O . VAL A 1 128 ? 2.287 -26.859 -15.289 1 98.88 128 VAL A O 1
ATOM 988 N N . ASN A 1 129 ? 3.941 -25.391 -15.305 1 98.81 129 ASN A N 1
ATOM 989 C CA . ASN A 1 129 ? 4.781 -26.156 -14.398 1 98.81 129 ASN A CA 1
ATOM 990 C C . ASN A 1 129 ? 4.574 -25.734 -12.945 1 98.81 129 ASN A C 1
ATOM 992 O O . ASN A 1 129 ? 4.988 -24.641 -12.547 1 98.81 129 ASN A O 1
ATOM 996 N N . ALA A 1 130 ? 4.008 -26.562 -12.18 1 97.81 130 ALA A N 1
ATOM 997 C CA . ALA A 1 130 ? 3.691 -26.25 -10.781 1 97.81 130 ALA A CA 1
ATOM 998 C C . ALA A 1 130 ? 4.281 -27.297 -9.844 1 97.81 130 ALA A C 1
ATOM 1000 O O . ALA A 1 130 ? 3.689 -27.625 -8.812 1 97.81 130 ALA A O 1
ATOM 1001 N N . ILE A 1 131 ? 5.352 -27.906 -10.25 1 95.81 131 ILE A N 1
ATOM 1002 C CA . ILE A 1 131 ? 5.977 -28.906 -9.391 1 95.81 131 ILE A CA 1
ATOM 1003 C C . ILE A 1 131 ? 6.613 -28.219 -8.18 1 95.81 131 ILE A C 1
ATOM 1005 O O . ILE A 1 131 ? 6.617 -26.984 -8.086 1 95.81 131 ILE A O 1
ATOM 1009 N N . SER A 1 132 ? 7.09 -29.016 -7.223 1 90.12 132 SER A N 1
ATOM 1010 C CA . SER A 1 132 ? 7.648 -28.484 -5.984 1 90.12 132 SER A CA 1
ATOM 1011 C C . SER A 1 132 ? 8.914 -27.672 -6.246 1 90.12 132 SER A C 1
ATOM 1013 O O . SER A 1 132 ? 9.656 -27.969 -7.195 1 90.12 132 SER A O 1
ATOM 1015 N N . SER A 1 133 ? 9.141 -26.781 -5.406 1 87.56 133 SER A N 1
ATOM 1016 C CA . SER A 1 133 ? 10.352 -25.969 -5.512 1 87.56 133 SER A CA 1
ATOM 1017 C C . SER A 1 133 ? 11.602 -26.812 -5.285 1 87.56 133 SER A C 1
ATOM 1019 O O . SER A 1 133 ? 11.555 -27.844 -4.605 1 87.56 133 SER A O 1
ATOM 1021 N N . GLY A 1 134 ? 12.633 -26.391 -5.801 1 87.19 134 GLY A N 1
ATOM 1022 C CA . GLY A 1 134 ? 13.906 -27.047 -5.578 1 87.19 134 GLY A CA 1
ATOM 1023 C C . GLY A 1 134 ? 14.211 -28.125 -6.602 1 87.19 134 GLY A C 1
ATOM 1024 O O . GLY A 1 134 ? 15.227 -28.812 -6.5 1 87.19 134 GLY A O 1
ATOM 1025 N N . LEU A 1 135 ? 13.359 -28.266 -7.551 1 93.06 135 LEU A N 1
ATOM 1026 C CA . LEU A 1 135 ? 13.539 -29.266 -8.586 1 93.06 135 LEU A CA 1
ATOM 1027 C C . LEU A 1 135 ? 13.93 -28.625 -9.914 1 93.06 135 LEU A C 1
ATOM 1029 O O . LEU A 1 135 ? 13.188 -28.703 -10.891 1 93.06 135 LEU A O 1
ATOM 1033 N N . ASP A 1 136 ? 15.133 -28.141 -9.938 1 95.44 136 ASP A N 1
ATOM 1034 C CA . ASP A 1 136 ? 15.594 -27.312 -11.047 1 95.44 136 ASP A CA 1
ATOM 1035 C C . ASP A 1 136 ? 15.75 -28.141 -12.32 1 95.44 136 ASP A C 1
ATOM 1037 O O . ASP A 1 136 ? 15.32 -27.719 -13.398 1 95.44 136 ASP A O 1
ATOM 1041 N N . LYS A 1 137 ? 16.344 -29.297 -12.164 1 97.31 137 LYS A N 1
ATOM 1042 C CA . LYS A 1 137 ? 16.578 -30.141 -13.336 1 97.31 137 LYS A CA 1
ATOM 1043 C C . LYS A 1 137 ? 15.25 -30.625 -13.922 1 97.31 137 LYS A C 1
ATOM 1045 O O . LYS A 1 137 ? 15.109 -30.734 -15.141 1 97.31 137 LYS A O 1
ATOM 1050 N N . THR A 1 138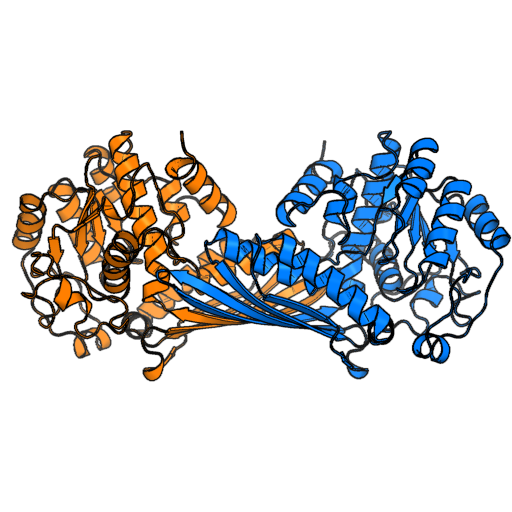 ? 14.391 -30.984 -13.094 1 98.12 138 THR A N 1
ATOM 1051 C CA . THR A 1 138 ? 13.086 -31.469 -13.523 1 98.12 138 THR A CA 1
ATOM 1052 C C . THR A 1 138 ? 12.32 -30.359 -14.258 1 98.12 138 THR A C 1
ATOM 1054 O O . THR A 1 138 ? 11.719 -30.609 -15.305 1 98.12 138 THR A O 1
ATOM 1057 N N . SER A 1 139 ? 12.305 -29.156 -13.695 1 98.12 139 SER A N 1
ATOM 1058 C CA . SER A 1 139 ? 11.633 -28.031 -14.32 1 98.12 139 SER A CA 1
ATOM 1059 C C . SER A 1 139 ? 12.219 -27.734 -15.703 1 98.12 139 SER A C 1
ATOM 1061 O O . SER A 1 139 ? 11.477 -27.469 -16.656 1 98.12 139 SER A O 1
ATOM 1063 N N . SER A 1 140 ? 13.531 -27.75 -15.758 1 98.12 140 SER A N 1
ATOM 1064 C CA . SER A 1 140 ? 14.203 -27.531 -17.031 1 98.12 140 SER A CA 1
ATOM 1065 C C . SER A 1 140 ? 13.844 -28.594 -18.047 1 98.12 140 SER A C 1
ATOM 1067 O O . SER A 1 140 ? 13.664 -28.312 -19.234 1 98.12 140 SER A O 1
ATOM 1069 N N . ALA A 1 141 ? 13.797 -29.812 -17.609 1 98.5 141 ALA A N 1
ATOM 1070 C CA . ALA A 1 141 ? 13.422 -30.906 -18.484 1 98.5 141 ALA A CA 1
ATOM 1071 C C . ALA A 1 141 ? 12.016 -30.734 -19.031 1 98.5 141 ALA A C 1
ATOM 1073 O O . ALA A 1 141 ? 11.766 -30.938 -20.219 1 98.5 141 ALA A O 1
ATOM 1074 N N . TYR A 1 142 ? 11.094 -30.375 -18.172 1 98.69 142 TYR A N 1
ATOM 1075 C CA . TYR A 1 142 ? 9.711 -30.156 -18.594 1 98.69 142 TYR A CA 1
ATOM 1076 C C . TYR A 1 142 ? 9.625 -29 -19.594 1 98.69 142 TYR A C 1
ATOM 1078 O O . TYR A 1 142 ? 8.805 -29.031 -20.516 1 98.69 142 TYR A O 1
ATOM 1086 N N . ALA A 1 143 ? 10.406 -27.953 -19.344 1 98.69 143 ALA A N 1
ATOM 1087 C CA . ALA A 1 143 ? 10.43 -26.844 -20.297 1 98.69 143 ALA A CA 1
ATOM 1088 C C . ALA A 1 143 ? 10.852 -27.312 -21.672 1 98.69 143 ALA A C 1
ATOM 1090 O O . ALA A 1 143 ? 10.219 -26.969 -22.672 1 98.69 143 ALA A O 1
ATOM 1091 N N . SER A 1 144 ? 11.898 -28.094 -21.719 1 98.31 144 SER A N 1
ATOM 1092 C CA . SER A 1 144 ? 12.398 -28.625 -22.984 1 98.31 144 SER A CA 1
ATOM 1093 C C . SER A 1 144 ? 11.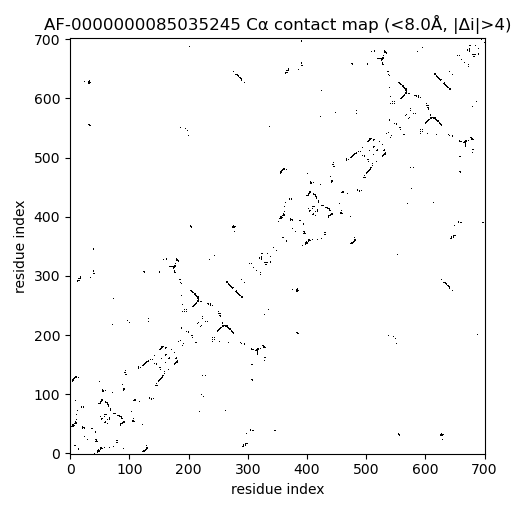352 -29.5 -23.656 1 98.31 144 SER A C 1
ATOM 1095 O O . SER A 1 144 ? 11.125 -29.391 -24.859 1 98.31 144 SER A O 1
ATOM 1097 N N . ILE A 1 145 ? 10.781 -30.391 -22.891 1 98.5 145 ILE A N 1
ATOM 1098 C CA . ILE A 1 145 ? 9.773 -31.312 -23.391 1 98.5 145 ILE A CA 1
ATOM 1099 C C . ILE A 1 145 ? 8.586 -30.531 -23.953 1 98.5 145 ILE A C 1
ATOM 1101 O O . ILE A 1 145 ? 8.07 -30.844 -25.016 1 98.5 145 ILE A O 1
ATOM 1105 N N . SER A 1 146 ? 8.141 -29.5 -23.234 1 98.56 146 SER A N 1
ATOM 1106 C CA . SER A 1 146 ? 7.016 -28.672 -23.656 1 98.56 146 SER A CA 1
ATOM 1107 C C . SER A 1 146 ? 7.32 -27.938 -24.969 1 98.56 146 SER A C 1
ATOM 1109 O O . SER A 1 146 ? 6.473 -27.891 -25.859 1 98.56 146 SER A O 1
ATOM 1111 N N . GLY A 1 147 ? 8.5 -27.359 -25.031 1 98.25 147 GLY A N 1
ATOM 1112 C CA . GLY A 1 147 ? 8.914 -26.719 -26.266 1 98.25 147 GLY A CA 1
ATOM 1113 C C . GLY A 1 147 ? 8.914 -27.641 -27.469 1 98.25 147 GLY A C 1
ATOM 1114 O O . GLY A 1 147 ? 8.477 -27.266 -28.562 1 98.25 147 GLY A O 1
ATOM 1115 N N . GLU A 1 148 ? 9.422 -28.812 -27.234 1 97.69 148 GLU A N 1
ATOM 1116 C CA . GLU A 1 148 ? 9.461 -29.812 -28.297 1 97.69 148 GLU A CA 1
ATOM 1117 C C . GLU A 1 148 ? 8.055 -30.203 -28.734 1 97.69 148 GLU A C 1
ATOM 1119 O O . GLU A 1 148 ? 7.824 -30.484 -29.906 1 97.69 148 GLU A O 1
ATOM 1124 N N . ALA A 1 149 ? 7.152 -30.203 -27.797 1 98.31 149 ALA A N 1
ATOM 1125 C CA . ALA A 1 149 ? 5.766 -30.562 -28.094 1 98.31 149 ALA A CA 1
ATOM 1126 C C . ALA A 1 149 ? 5.035 -29.391 -28.75 1 98.31 149 ALA A C 1
ATOM 1128 O O . ALA A 1 149 ? 3.887 -29.531 -29.188 1 98.31 149 ALA A O 1
ATOM 1129 N N . GLY A 1 150 ? 5.633 -28.219 -28.812 1 98.12 150 GLY A N 1
ATOM 1130 C CA . GLY A 1 150 ? 5.047 -27.062 -29.469 1 98.12 150 GLY A CA 1
ATOM 1131 C C . GLY A 1 150 ? 4.141 -26.25 -28.562 1 98.12 150 GLY A C 1
ATOM 1132 O O . GLY A 1 150 ? 3.219 -25.578 -29.031 1 98.12 150 GLY A O 1
ATOM 1133 N N . ALA A 1 151 ? 4.398 -26.344 -27.297 1 98.62 151 ALA A N 1
ATOM 1134 C CA . ALA A 1 151 ? 3.551 -25.625 -26.328 1 98.62 151 ALA A CA 1
ATOM 1135 C C . ALA A 1 151 ? 4.336 -24.547 -25.609 1 98.62 151 ALA A C 1
ATOM 1137 O O . ALA A 1 151 ? 5.508 -24.734 -25.266 1 98.62 151 ALA A O 1
ATOM 1138 N N . SER A 1 152 ? 3.701 -23.375 -25.375 1 98.81 152 SER A N 1
ATOM 1139 C CA . SER A 1 152 ? 4.273 -22.391 -24.484 1 98.81 152 SER A CA 1
ATOM 1140 C C . SER A 1 152 ? 4.402 -22.938 -23.062 1 98.81 152 SER A C 1
ATOM 1142 O O . SER A 1 152 ? 3.758 -23.922 -22.719 1 98.81 152 SER A O 1
ATOM 1144 N N . PHE A 1 153 ? 5.281 -22.312 -22.297 1 98.94 153 PHE A N 1
ATOM 1145 C CA . PHE A 1 153 ? 5.605 -22.859 -20.984 1 98.94 153 PHE A CA 1
ATOM 1146 C C . PHE A 1 153 ? 5.574 -21.766 -19.922 1 98.94 153 PHE A C 1
ATOM 1148 O O . PHE A 1 153 ? 6.156 -20.703 -20.109 1 98.94 153 PHE A O 1
ATOM 1155 N N . ILE A 1 154 ? 4.875 -22 -18.828 1 98.81 154 ILE A N 1
ATOM 1156 C CA . ILE A 1 154 ? 4.793 -21.109 -17.672 1 98.81 154 ILE A CA 1
ATOM 1157 C C . ILE A 1 154 ? 5.387 -21.797 -16.453 1 98.81 154 ILE A C 1
ATOM 1159 O O . ILE A 1 154 ? 4.871 -22.828 -15.992 1 98.81 154 ILE A O 1
ATOM 1163 N N . ASN A 1 155 ? 6.406 -21.234 -15.945 1 98.69 155 ASN A N 1
ATOM 1164 C CA . ASN A 1 155 ? 7.105 -21.828 -14.805 1 98.69 155 ASN A CA 1
ATOM 1165 C C . ASN A 1 155 ? 6.711 -21.156 -13.5 1 98.69 155 ASN A C 1
ATOM 1167 O O . ASN A 1 155 ? 7.207 -20.062 -13.172 1 98.69 155 ASN A O 1
ATOM 1171 N N . LEU A 1 156 ? 5.984 -21.812 -12.641 1 97.56 156 LEU A N 1
ATOM 1172 C CA . LEU A 1 156 ? 5.523 -21.25 -11.375 1 97.56 156 LEU A CA 1
ATOM 1173 C C . LEU A 1 156 ? 6.57 -21.422 -10.281 1 97.56 156 LEU A C 1
ATOM 1175 O O . LEU A 1 156 ? 6.461 -20.844 -9.211 1 97.56 156 LEU A O 1
ATOM 1179 N N . THR A 1 157 ? 7.602 -22.203 -10.539 1 94.69 157 THR A N 1
ATOM 1180 C CA . THR A 1 157 ? 8.594 -22.531 -9.523 1 94.69 157 THR A CA 1
ATOM 1181 C C . THR A 1 157 ? 9.758 -21.547 -9.562 1 94.69 157 THR A C 1
ATOM 1183 O O . THR A 1 157 ? 9.938 -20.812 -10.539 1 94.69 157 THR A O 1
ATOM 1186 N N . PRO A 1 158 ? 10.547 -21.547 -8.516 1 91.94 158 PRO A N 1
ATOM 1187 C CA . PRO A 1 158 ? 11.695 -20.641 -8.484 1 91.94 158 PRO A CA 1
ATOM 1188 C C . PRO A 1 158 ? 12.844 -21.109 -9.375 1 91.94 158 PRO A C 1
ATOM 1190 O O . PRO A 1 158 ? 13.836 -20.406 -9.539 1 91.94 158 PRO A O 1
ATOM 1193 N N . SER A 1 159 ? 12.734 -22.344 -9.945 1 93.75 159 SER A N 1
ATOM 1194 C CA . SER A 1 159 ? 13.773 -22.828 -10.836 1 93.75 159 SER A CA 1
ATOM 1195 C C . SER A 1 159 ? 14.047 -21.844 -11.969 1 93.75 159 SER A C 1
ATOM 1197 O O . SER A 1 159 ? 13.109 -21.266 -12.539 1 93.75 159 SER A O 1
ATOM 1199 N N . PRO A 1 160 ? 15.328 -21.594 -12.227 1 94 160 PRO A N 1
ATOM 1200 C CA . PRO A 1 160 ? 15.648 -20.625 -13.273 1 94 160 PRO A CA 1
ATOM 1201 C C . PRO A 1 160 ? 15.414 -21.172 -14.68 1 94 160 PRO A C 1
ATOM 1203 O O . PRO A 1 160 ? 16.359 -21.547 -15.375 1 94 160 PRO A O 1
ATOM 1206 N N . VAL A 1 161 ? 14.219 -21.125 -15.141 1 96.81 161 VAL A N 1
ATOM 1207 C CA . VAL A 1 161 ? 13.844 -21.641 -16.453 1 96.81 161 VAL A CA 1
ATOM 1208 C C . VAL A 1 161 ? 13.625 -20.484 -17.422 1 96.81 161 VAL A C 1
ATOM 1210 O O . VAL A 1 161 ? 14.367 -20.344 -18.406 1 96.81 161 VAL A O 1
ATOM 1213 N N . ALA A 1 162 ? 12.719 -19.641 -17.094 1 95.5 162 ALA A N 1
ATOM 1214 C CA . ALA A 1 162 ? 12.391 -18.516 -17.969 1 95.5 162 ALA A CA 1
ATOM 1215 C C . ALA A 1 162 ? 13.508 -17.484 -18 1 95.5 162 ALA A C 1
ATOM 1217 O O . ALA A 1 162 ? 13.688 -16.781 -18.984 1 95.5 162 ALA A O 1
ATOM 1218 N N . THR A 1 163 ? 14.281 -17.469 -16.953 1 91.56 163 THR A N 1
ATOM 1219 C CA . THR A 1 163 ? 15.367 -16.484 -16.8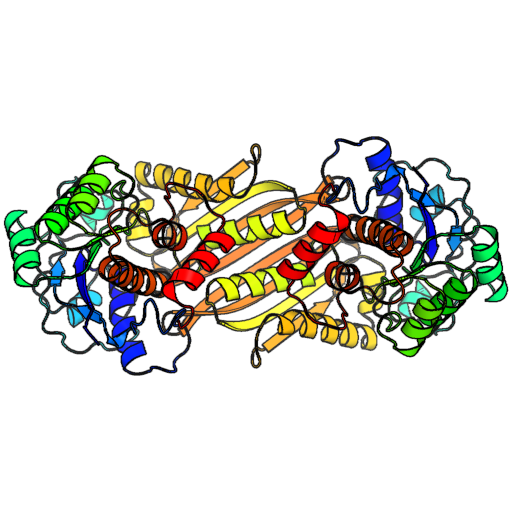59 1 91.56 163 THR A CA 1
ATOM 1220 C C . THR A 1 163 ? 16.672 -17.078 -17.391 1 91.56 163 THR A C 1
ATOM 1222 O O . THR A 1 163 ? 17.703 -16.406 -17.391 1 91.56 163 THR A O 1
ATOM 1225 N N . ASP A 1 164 ? 16.656 -18.312 -17.844 1 94.38 164 ASP A N 1
ATOM 1226 C CA . ASP A 1 164 ? 17.766 -18.922 -18.562 1 94.38 164 ASP A CA 1
ATOM 1227 C C . ASP A 1 164 ? 17.766 -18.469 -20.031 1 94.38 164 ASP A C 1
ATOM 1229 O O . ASP A 1 164 ? 16.859 -18.828 -20.797 1 94.38 164 ASP A O 1
ATOM 1233 N N . PRO A 1 165 ? 18.844 -17.812 -20.422 1 95.44 165 PRO A N 1
ATOM 1234 C CA . PRO A 1 165 ? 18.875 -17.266 -21.781 1 95.44 165 PRO A CA 1
ATOM 1235 C C . PRO A 1 165 ? 18.797 -18.344 -22.859 1 95.44 165 PRO A C 1
ATOM 1237 O O . PRO A 1 165 ? 18.219 -18.109 -23.922 1 95.44 165 PRO A O 1
ATOM 1240 N N . GLU A 1 166 ? 19.391 -19.422 -22.609 1 96.75 166 GLU A N 1
ATOM 1241 C CA . GLU A 1 166 ? 19.359 -20.5 -23.594 1 96.75 166 GLU A CA 1
ATOM 1242 C C . GLU A 1 166 ? 17.953 -21.047 -23.766 1 96.75 166 GLU A C 1
ATOM 1244 O O . GLU A 1 166 ? 17.5 -21.281 -24.891 1 96.75 166 GLU A O 1
ATOM 1249 N N . MET A 1 167 ? 17.297 -21.312 -22.656 1 97.38 167 MET A N 1
ATOM 1250 C CA . MET A 1 167 ? 15.922 -21.812 -22.719 1 97.38 167 MET A CA 1
ATOM 1251 C C . MET A 1 167 ? 15.016 -20.797 -23.406 1 97.38 167 MET A C 1
ATOM 1253 O O . MET A 1 167 ? 14.156 -21.156 -24.219 1 97.38 167 MET A O 1
ATOM 1257 N N . GLU A 1 168 ? 15.203 -19.547 -23.062 1 97.19 168 GLU A N 1
ATOM 1258 C CA . GLU A 1 168 ? 14.414 -18.469 -23.656 1 97.19 168 GLU A CA 1
ATOM 1259 C C . GLU A 1 168 ? 14.594 -18.438 -25.172 1 97.19 168 GLU A C 1
ATOM 1261 O O . GLU A 1 168 ? 13.617 -18.297 -25.922 1 97.19 168 GLU A O 1
ATOM 1266 N N . ARG A 1 169 ? 15.82 -18.516 -25.656 1 97.31 169 ARG A N 1
ATOM 1267 C CA . ARG A 1 169 ? 16.109 -18.516 -27.094 1 97.31 169 ARG A CA 1
ATOM 1268 C C . ARG A 1 169 ? 15.406 -19.656 -27.797 1 97.31 169 ARG A C 1
ATOM 1270 O O . ARG A 1 169 ? 14.875 -19.484 -28.891 1 97.31 169 ARG A O 1
ATOM 1277 N N . LYS A 1 170 ? 15.43 -20.812 -27.188 1 97.81 170 LYS A N 1
ATOM 1278 C CA . LYS A 1 170 ? 14.789 -21.984 -27.781 1 97.81 170 LYS A CA 1
ATOM 1279 C C . LYS A 1 170 ? 13.289 -21.75 -27.969 1 97.81 170 LYS A C 1
ATOM 1281 O O . LYS A 1 170 ? 12.734 -22.125 -29.016 1 97.81 170 LYS A O 1
ATOM 1286 N N . PHE A 1 171 ? 12.648 -21.203 -26.984 1 98.56 171 PHE A N 1
ATOM 1287 C CA . PHE A 1 171 ? 11.219 -20.938 -27.094 1 98.56 171 PHE A CA 1
ATOM 1288 C C . PHE A 1 171 ? 10.953 -19.844 -28.125 1 98.56 171 PHE A C 1
ATOM 1290 O O . PHE A 1 171 ? 10.008 -19.938 -28.906 1 98.56 171 PHE A O 1
ATOM 1297 N N . ALA A 1 172 ? 11.773 -18.781 -28.094 1 98.12 172 ALA A N 1
ATOM 1298 C CA . ALA A 1 172 ? 11.617 -17.688 -29.031 1 98.12 172 ALA A CA 1
ATOM 1299 C C . ALA A 1 172 ? 11.711 -18.172 -30.469 1 98.12 172 ALA A C 1
ATOM 1301 O O . ALA A 1 172 ? 10.898 -17.797 -31.328 1 98.12 172 ALA A O 1
ATOM 1302 N N . GLU A 1 173 ? 12.641 -19 -30.734 1 97.94 173 GLU A N 1
ATOM 1303 C CA . GLU A 1 173 ? 12.867 -19.516 -32.062 1 97.94 173 GLU A CA 1
ATOM 1304 C C . GLU A 1 173 ? 11.688 -20.359 -32.562 1 97.94 173 GLU A C 1
ATOM 1306 O O . GLU A 1 173 ? 11.422 -20.438 -33.75 1 97.94 173 GLU A O 1
ATOM 1311 N N . ARG A 1 174 ? 10.977 -20.953 -31.625 1 97.69 174 ARG A N 1
ATOM 1312 C CA . ARG A 1 174 ? 9.852 -21.828 -31.953 1 97.69 174 ARG A CA 1
ATOM 1313 C C . ARG A 1 174 ? 8.547 -21.031 -32 1 97.69 174 ARG A C 1
ATOM 1315 O O . ARG A 1 174 ? 7.488 -21.594 -32.281 1 97.69 174 ARG A O 1
ATOM 1322 N N . GLY A 1 175 ? 8.656 -19.719 -31.703 1 98.19 175 GLY A N 1
ATOM 1323 C CA . GLY A 1 175 ? 7.449 -18.891 -31.672 1 98.19 175 GLY A CA 1
ATOM 1324 C C . GLY A 1 175 ? 6.562 -19.188 -30.469 1 98.19 175 GLY A C 1
ATOM 1325 O O . GLY A 1 175 ? 5.34 -19.062 -30.562 1 98.19 175 GLY A O 1
ATOM 1326 N N . LEU A 1 176 ? 7.168 -19.656 -29.438 1 98.69 176 LEU A N 1
ATOM 1327 C CA . LEU A 1 176 ? 6.438 -20.031 -28.219 1 98.69 176 LEU A CA 1
ATOM 1328 C C . LEU A 1 176 ? 6.738 -19.062 -27.094 1 98.69 176 LEU A C 1
ATOM 1330 O O . LEU A 1 176 ? 7.805 -18.438 -27.062 1 98.69 176 LEU A O 1
ATOM 1334 N N . ILE A 1 177 ? 5.828 -18.953 -26.172 1 98.81 177 ILE A N 1
ATOM 1335 C CA . ILE A 1 177 ? 6.004 -18.078 -25.031 1 98.81 177 ILE A CA 1
ATOM 1336 C C . ILE A 1 177 ? 6.676 -18.844 -23.891 1 98.81 177 ILE A C 1
ATOM 1338 O O . ILE A 1 177 ? 6.395 -20.016 -23.688 1 98.81 177 ILE A O 1
ATOM 1342 N N . LEU A 1 178 ? 7.582 -18.234 -23.25 1 98.81 178 LEU A N 1
ATOM 1343 C CA . LEU A 1 178 ? 8.188 -18.719 -22.016 1 98.81 178 LEU A CA 1
ATOM 1344 C C . LEU A 1 178 ? 8 -17.703 -20.891 1 98.81 178 LEU A C 1
ATOM 1346 O O . LEU A 1 178 ? 8.586 -16.609 -20.922 1 98.81 178 LEU A O 1
ATOM 1350 N N . ALA A 1 179 ? 7.172 -18.031 -19.875 1 98.44 179 ALA A N 1
ATOM 1351 C CA . ALA A 1 179 ? 6.898 -17.109 -18.766 1 98.44 179 ALA A CA 1
ATOM 1352 C C . ALA A 1 179 ? 7.391 -17.688 -17.453 1 98.44 179 ALA A C 1
ATOM 1354 O O . ALA A 1 179 ? 7.301 -18.906 -17.219 1 98.44 179 ALA A O 1
ATOM 1355 N N . GLY A 1 180 ? 7.773 -16.875 -16.484 1 96.62 180 GLY A N 1
ATOM 1356 C CA . GLY A 1 180 ? 8.391 -17.219 -15.211 1 96.62 180 GLY A CA 1
ATOM 1357 C C . GLY A 1 180 ? 9.461 -16.234 -14.781 1 96.62 180 GLY A C 1
ATOM 1358 O O . GLY A 1 180 ? 9.57 -15.141 -15.336 1 96.62 180 GLY A O 1
ATOM 1359 N N . ASP A 1 181 ? 10.219 -16.531 -13.688 1 94.75 181 ASP A N 1
ATOM 1360 C CA . ASP A 1 181 ? 10.102 -17.703 -12.82 1 94.75 181 ASP A CA 1
ATOM 1361 C C . ASP A 1 181 ? 9.531 -17.312 -11.453 1 94.75 181 ASP A C 1
ATOM 1363 O O . ASP A 1 181 ? 9.695 -16.172 -11.008 1 94.75 181 ASP A O 1
ATOM 1367 N N . ASP A 1 182 ? 8.914 -18.266 -10.617 1 92.5 182 ASP A N 1
ATOM 1368 C CA . ASP A 1 182 ? 8.438 -18.125 -9.242 1 92.5 182 ASP A CA 1
ATOM 1369 C C . ASP A 1 182 ? 7.188 -17.25 -9.18 1 92.5 182 ASP A C 1
ATOM 1371 O O . ASP A 1 182 ? 7.289 -16.031 -9.047 1 92.5 182 ASP A O 1
ATOM 1375 N N . LEU A 1 183 ? 6.137 -17.891 -9.102 1 94.38 183 LEU A N 1
ATOM 1376 C CA . LEU A 1 183 ? 4.844 -17.203 -9.148 1 94.38 183 LEU A CA 1
ATOM 1377 C C . LEU A 1 183 ? 4.738 -16.172 -8.039 1 94.38 183 LEU A C 1
ATOM 1379 O O . LEU A 1 183 ? 5.105 -16.438 -6.895 1 94.38 183 LEU A O 1
ATOM 1383 N N . MET A 1 184 ? 4.363 -14.992 -8.375 1 91.19 184 MET A N 1
ATOM 1384 C CA . MET A 1 184 ? 3.967 -13.977 -7.414 1 91.19 184 MET A CA 1
ATOM 1385 C C . MET A 1 184 ? 2.471 -14.047 -7.125 1 91.19 184 MET A C 1
ATOM 1387 O O . MET A 1 184 ? 1.652 -13.695 -7.977 1 91.19 184 MET A O 1
ATOM 1391 N N . SER A 1 185 ? 2.137 -14.477 -5.988 1 90.88 185 SER A N 1
ATOM 1392 C CA . SER A 1 185 ? 0.732 -14.672 -5.645 1 90.88 185 SER A CA 1
ATOM 1393 C C . SER A 1 185 ? -0.017 -13.344 -5.609 1 90.88 185 SER A C 1
ATOM 1395 O O . SER A 1 185 ? 0.601 -12.281 -5.621 1 90.88 185 SER A O 1
ATOM 1397 N N . GLN A 1 186 ? -1.317 -13.414 -5.625 1 92.44 186 GLN A N 1
ATOM 1398 C CA . GLN A 1 186 ? -2.182 -12.242 -5.609 1 92.44 186 GLN A CA 1
ATOM 1399 C C . GLN A 1 186 ? -1.884 -11.352 -4.402 1 92.44 186 GLN A C 1
ATOM 1401 O O . GLN A 1 186 ? -1.667 -10.148 -4.547 1 92.44 186 GLN A O 1
ATOM 1406 N N . MET A 1 187 ? -1.898 -11.977 -3.203 1 91.19 187 MET A N 1
ATOM 1407 C CA . MET A 1 187 ? -1.661 -11.25 -1.96 1 91.19 187 MET A CA 1
ATOM 1408 C C . MET A 1 187 ? -0.898 -12.109 -0.959 1 91.19 187 MET A C 1
ATOM 1410 O O . MET A 1 187 ? -1.397 -12.391 0.132 1 91.19 187 MET A O 1
ATOM 1414 N N . GLY A 1 188 ? 0.273 -12.422 -1.28 1 88.94 188 GLY A N 1
ATOM 1415 C CA . GLY A 1 188 ? 1.131 -13.156 -0.366 1 88.94 188 GLY A CA 1
ATOM 1416 C C . GLY A 1 188 ? 2.049 -12.258 0.444 1 88.94 188 GLY A C 1
ATOM 1417 O O . GLY A 1 188 ? 1.858 -11.047 0.483 1 88.94 188 GLY A O 1
ATOM 1418 N N . GLY A 1 189 ? 2.961 -12.898 1.16 1 86.19 189 GLY A N 1
ATOM 1419 C CA . GLY A 1 189 ? 3.871 -12.156 2.016 1 86.19 189 GLY A CA 1
ATOM 1420 C C . GLY A 1 189 ? 4.758 -11.195 1.25 1 86.19 189 GLY A C 1
ATOM 1421 O O . GLY A 1 189 ? 4.891 -10.031 1.632 1 86.19 189 GLY A O 1
ATOM 1422 N N . THR A 1 190 ? 5.289 -11.656 0.197 1 84.56 190 THR A N 1
ATOM 1423 C CA . THR A 1 190 ? 6.23 -10.859 -0.576 1 84.56 190 THR A CA 1
ATOM 1424 C C . THR A 1 190 ? 5.535 -9.641 -1.181 1 84.56 190 THR A C 1
ATOM 1426 O O . THR A 1 190 ? 6.035 -8.516 -1.079 1 84.56 190 THR A O 1
ATOM 1429 N N . ILE A 1 191 ? 4.469 -9.883 -1.837 1 87.88 191 ILE A N 1
ATOM 1430 C CA . ILE A 1 191 ? 3.754 -8.797 -2.496 1 87.88 191 ILE A CA 1
ATOM 1431 C C . ILE A 1 191 ? 3.227 -7.816 -1.451 1 87.88 191 ILE A C 1
ATOM 1433 O O . ILE A 1 191 ? 3.16 -6.609 -1.7 1 87.88 191 ILE A O 1
ATOM 1437 N N . PHE A 1 192 ? 2.77 -8.289 -0.344 1 90.12 192 PHE A N 1
ATOM 1438 C CA . PHE A 1 192 ? 2.307 -7.438 0.743 1 90.12 192 PHE A CA 1
ATOM 1439 C C . PHE A 1 192 ? 3.438 -6.555 1.257 1 90.12 192 PHE A C 1
ATOM 1441 O O . PHE A 1 192 ? 3.26 -5.348 1.426 1 90.12 192 PHE A O 1
ATOM 1448 N N . HIS A 1 193 ? 4.504 -7.156 1.515 1 88.19 193 HIS A N 1
ATOM 1449 C CA . HIS A 1 193 ? 5.684 -6.43 1.974 1 88.19 193 HIS A CA 1
ATOM 1450 C C . HIS A 1 193 ? 6.113 -5.383 0.954 1 88.19 193 HIS A C 1
ATOM 1452 O O . HIS A 1 193 ? 6.395 -4.238 1.314 1 88.19 193 HIS A O 1
ATOM 1458 N N . LYS A 1 194 ? 6.188 -5.793 -0.27 1 85.06 194 LYS A N 1
ATOM 1459 C CA . LYS A 1 194 ? 6.562 -4.879 -1.345 1 85.06 194 LYS A CA 1
ATOM 1460 C C . LYS A 1 194 ? 5.594 -3.701 -1.425 1 85.06 194 LYS A C 1
ATOM 1462 O O . LYS A 1 194 ? 6.016 -2.557 -1.614 1 85.06 194 LYS A O 1
ATOM 1467 N N . GLY A 1 195 ? 4.344 -4.027 -1.373 1 86.38 195 GLY A N 1
ATOM 1468 C CA . GLY A 1 195 ? 3.326 -2.99 -1.435 1 86.38 195 GLY A CA 1
ATOM 1469 C C . GLY A 1 195 ? 3.439 -1.977 -0.312 1 86.38 195 GLY A C 1
ATOM 1470 O O . GLY A 1 195 ? 3.371 -0.769 -0.551 1 86.38 195 GLY A O 1
ATOM 1471 N N . LEU A 1 196 ? 3.596 -2.486 0.878 1 87.69 196 LEU A N 1
ATOM 1472 C CA . LEU A 1 196 ? 3.752 -1.61 2.033 1 87.69 196 LEU A CA 1
ATOM 1473 C C . LEU A 1 196 ? 4.992 -0.735 1.889 1 87.69 196 LEU A C 1
ATOM 1475 O O . LEU A 1 196 ? 4.934 0.474 2.125 1 87.69 196 LEU A O 1
ATOM 1479 N N . ALA A 1 197 ? 6.082 -1.366 1.523 1 84.88 197 ALA A N 1
ATOM 1480 C CA . ALA A 1 197 ? 7.332 -0.635 1.34 1 84.88 197 ALA A CA 1
ATOM 1481 C C . ALA A 1 197 ? 7.188 0.443 0.269 1 84.88 197 ALA A C 1
ATOM 1483 O O . ALA A 1 197 ? 7.648 1.571 0.447 1 84.88 197 ALA A O 1
ATOM 1484 N N . SER A 1 198 ? 6.59 0.08 -0.771 1 83.88 198 SER A N 1
ATOM 1485 C CA . SER A 1 198 ? 6.391 1.019 -1.87 1 83.88 198 SER A CA 1
ATOM 1486 C C . SER A 1 198 ? 5.523 2.197 -1.439 1 83.88 198 SER A C 1
ATOM 1488 O O . SER A 1 198 ? 5.762 3.334 -1.853 1 83.88 198 SER A O 1
ATOM 1490 N N . PHE A 1 199 ? 4.516 1.931 -0.729 1 87.44 199 PHE A N 1
ATOM 1491 C CA . PHE A 1 199 ? 3.621 2.986 -0.268 1 87.44 199 PHE A CA 1
ATOM 1492 C C . PHE A 1 199 ? 4.344 3.928 0.689 1 87.44 199 PHE A C 1
ATOM 1494 O O . PHE A 1 199 ? 4.164 5.145 0.625 1 87.44 199 PHE A O 1
ATOM 1501 N N . LEU A 1 200 ? 5.047 3.371 1.589 1 88.44 200 LEU A N 1
ATOM 1502 C CA . LEU A 1 200 ? 5.812 4.176 2.531 1 88.44 200 LEU A CA 1
ATOM 1503 C C . LEU A 1 200 ? 6.816 5.059 1.8 1 88.44 200 LEU A C 1
ATOM 1505 O O . LEU A 1 200 ? 6.977 6.234 2.137 1 88.44 200 LEU A O 1
ATOM 1509 N N . ARG A 1 201 ? 7.395 4.457 0.784 1 84.88 201 ARG A N 1
ATOM 1510 C CA . ARG A 1 201 ? 8.312 5.242 -0.037 1 84.88 201 ARG A CA 1
ATOM 1511 C C . ARG A 1 201 ? 7.574 6.371 -0.75 1 84.88 201 ARG A C 1
ATOM 1513 O O . ARG A 1 201 ? 8.078 7.496 -0.82 1 84.88 201 ARG A O 1
ATOM 1520 N N . LEU A 1 202 ? 6.453 6.051 -1.253 1 85 202 LEU A N 1
ATOM 1521 C CA . LEU A 1 202 ? 5.621 7.035 -1.939 1 85 202 LEU A CA 1
ATOM 1522 C C . LEU A 1 202 ? 5.277 8.195 -1.017 1 85 202 LEU A C 1
ATOM 1524 O O . LEU A 1 202 ? 5.148 9.336 -1.47 1 85 202 LEU A O 1
ATOM 1528 N N . ARG A 1 203 ? 5.211 7.91 0.262 1 90.75 203 ARG A N 1
ATOM 1529 C CA . ARG A 1 203 ? 4.816 8.922 1.233 1 90.75 203 ARG A CA 1
ATOM 1530 C C . ARG A 1 203 ? 6.039 9.547 1.904 1 90.75 203 ARG A C 1
ATOM 1532 O O . ARG A 1 203 ? 5.926 10.164 2.967 1 90.75 203 ARG A O 1
ATOM 1539 N N . GLY A 1 204 ? 7.199 9.234 1.376 1 89.19 204 GLY A N 1
ATOM 1540 C CA . GLY A 1 204 ? 8.406 9.914 1.814 1 89.19 204 GLY A CA 1
ATOM 1541 C C . GLY A 1 204 ? 9.039 9.281 3.039 1 89.19 204 GLY A C 1
ATOM 1542 O O . GLY A 1 204 ? 9.891 9.891 3.693 1 89.19 204 GLY A O 1
ATOM 1543 N N . VAL A 1 205 ? 8.641 8.125 3.449 1 91.44 205 VAL A N 1
ATOM 1544 C CA . VAL A 1 205 ? 9.227 7.418 4.586 1 91.44 205 VAL A CA 1
ATOM 1545 C C . VAL A 1 205 ? 10.43 6.602 4.121 1 91.44 205 VAL A C 1
ATOM 1547 O O . VAL A 1 205 ? 10.336 5.84 3.158 1 91.44 205 VAL A O 1
ATOM 1550 N N . LYS A 1 206 ? 11.531 6.77 4.754 1 88.56 206 LYS A N 1
ATOM 1551 C CA . LYS A 1 206 ? 12.734 6 4.449 1 88.56 206 LYS A CA 1
ATOM 1552 C C . LYS A 1 206 ? 12.789 4.711 5.262 1 88.56 206 LYS A C 1
ATOM 1554 O O . LYS A 1 206 ? 12.742 4.746 6.492 1 88.56 206 LYS A O 1
ATOM 1559 N N . PRO A 1 207 ? 12.891 3.596 4.555 1 87.38 207 PRO A N 1
ATOM 1560 C CA . PRO A 1 207 ? 12.961 2.344 5.312 1 87.38 207 PRO A CA 1
ATOM 1561 C C . PRO A 1 207 ? 14.281 2.189 6.07 1 87.38 207 PRO A C 1
ATOM 1563 O O . PRO A 1 207 ? 15.336 2.574 5.562 1 87.38 207 PRO A O 1
ATOM 1566 N N . ARG A 1 208 ? 14.234 1.696 7.242 1 86.81 208 ARG A N 1
ATOM 1567 C CA . ARG A 1 208 ? 15.422 1.401 8.031 1 86.81 208 ARG A CA 1
ATOM 1568 C C . ARG A 1 208 ? 15.609 -0.102 8.203 1 86.81 208 ARG A C 1
ATOM 1570 O O . ARG A 1 208 ? 16.656 -0.649 7.852 1 86.81 208 ARG A O 1
ATOM 1577 N N . LYS A 1 209 ? 14.609 -0.695 8.75 1 87.19 209 LYS A N 1
ATOM 1578 C CA . LYS A 1 209 ? 14.648 -2.131 9.016 1 87.19 209 LYS A CA 1
ATOM 1579 C C . LYS A 1 209 ? 13.273 -2.764 8.82 1 87.19 209 LYS A C 1
ATOM 1581 O O . LYS A 1 209 ? 12.25 -2.152 9.133 1 87.19 209 LYS A O 1
ATOM 1586 N N . SER A 1 210 ? 13.289 -3.951 8.273 1 88.19 210 SER A N 1
ATOM 1587 C CA . SER A 1 210 ? 12.039 -4.699 8.172 1 88.19 210 SER A CA 1
ATOM 1588 C C . SER A 1 210 ? 12.297 -6.203 8.172 1 88.19 210 SER A C 1
ATOM 1590 O O . SER A 1 210 ? 13.375 -6.656 7.781 1 88.19 210 SER A O 1
ATOM 1592 N N . TYR A 1 211 ? 11.422 -6.953 8.648 1 85.06 211 TYR A N 1
ATOM 1593 C CA . TYR A 1 211 ? 11.445 -8.406 8.477 1 85.06 211 TYR A CA 1
ATOM 1594 C C . TYR A 1 211 ? 10.047 -8.945 8.211 1 85.06 211 TYR A C 1
ATOM 1596 O O . TYR A 1 211 ? 9.055 -8.289 8.531 1 85.06 211 TYR A O 1
ATOM 1604 N N . GLN A 1 212 ? 10 -9.969 7.555 1 87.06 212 GLN A N 1
ATOM 1605 C CA . GLN A 1 212 ? 8.781 -10.695 7.219 1 87.06 212 GLN A CA 1
ATOM 1606 C C . GLN A 1 212 ? 8.906 -12.172 7.559 1 87.06 212 GLN A C 1
ATOM 1608 O O . GLN A 1 212 ? 9.867 -12.828 7.148 1 87.06 212 GLN A O 1
ATOM 1613 N N . LEU A 1 213 ? 8.047 -12.703 8.32 1 82.88 213 LEU A N 1
ATOM 1614 C CA . LEU A 1 213 ? 8.008 -14.117 8.695 1 82.88 213 LEU A CA 1
ATOM 1615 C C . LEU A 1 213 ? 6.723 -14.773 8.203 1 82.88 213 LEU A C 1
ATOM 1617 O O . LEU A 1 213 ? 5.625 -14.266 8.445 1 82.88 213 LEU A O 1
ATOM 1621 N N . ASP A 1 214 ? 6.887 -15.82 7.449 1 85.06 214 ASP A N 1
ATOM 1622 C CA . ASP A 1 214 ? 5.75 -16.578 6.926 1 85.06 214 ASP A CA 1
ATOM 1623 C C . ASP A 1 214 ? 5.633 -17.938 7.602 1 85.06 214 ASP A C 1
ATOM 1625 O O . ASP A 1 214 ? 6.629 -18.641 7.77 1 85.06 214 ASP A O 1
ATOM 1629 N N . VAL A 1 215 ? 4.527 -18.25 8.023 1 78.12 215 VAL A N 1
ATOM 1630 C CA . VAL A 1 215 ? 4.227 -19.562 8.586 1 78.12 215 VAL A CA 1
ATOM 1631 C C . VAL A 1 215 ? 3.092 -20.219 7.797 1 78.12 215 VAL A C 1
ATOM 1633 O O . VAL A 1 215 ? 2.123 -19.547 7.426 1 78.12 215 VAL A O 1
ATOM 1636 N N . GLY A 1 216 ? 3.283 -21.469 7.375 1 79.81 216 GLY A N 1
ATOM 1637 C CA . GLY A 1 216 ? 2.258 -22.156 6.609 1 79.81 216 GLY A CA 1
ATOM 1638 C C . GLY A 1 216 ? 2.119 -23.625 6.98 1 79.81 216 GLY A C 1
ATOM 1639 O O . GLY A 1 216 ? 2.898 -24.141 7.785 1 79.81 216 GLY A O 1
ATOM 1640 N N . GLY A 1 217 ? 1.083 -24.219 6.398 1 70.44 217 GLY A N 1
ATOM 1641 C CA . GLY A 1 217 ? 0.831 -25.609 6.715 1 70.44 217 GLY A CA 1
ATOM 1642 C C . GLY A 1 217 ? 0.852 -26.516 5.496 1 70.44 217 GLY A C 1
ATOM 1643 O O . GLY A 1 217 ? 0.622 -27.719 5.605 1 70.44 217 GLY A O 1
ATOM 1644 N N . GLY A 1 218 ? 1.161 -26.016 4.336 1 70.94 218 GLY A N 1
ATOM 1645 C CA . GLY A 1 218 ? 1.133 -26.797 3.113 1 70.94 218 GLY A CA 1
ATOM 1646 C C . GLY A 1 218 ? 2.469 -27.453 2.789 1 70.94 218 GLY A C 1
ATOM 1647 O O . GLY A 1 218 ? 3.473 -27.172 3.445 1 70.94 218 GLY A O 1
ATOM 1648 N N . LEU A 1 219 ? 2.4 -28.359 1.822 1 66.88 219 LEU A N 1
ATOM 1649 C CA . LEU A 1 219 ? 3.582 -29.109 1.416 1 66.88 219 LEU A CA 1
ATOM 1650 C C . LEU A 1 219 ? 4.715 -28.172 1.011 1 66.88 219 LEU A C 1
ATOM 1652 O O . LEU A 1 219 ? 5.879 -28.438 1.309 1 66.88 219 LEU A O 1
ATOM 1656 N N . GLU A 1 220 ? 4.352 -27.172 0.367 1 69.88 220 GLU A N 1
ATOM 1657 C CA . GLU A 1 220 ? 5.375 -26.219 -0.055 1 69.88 220 GLU A CA 1
ATOM 1658 C C . GLU A 1 220 ? 6.09 -25.609 1.146 1 69.88 220 GLU A C 1
ATOM 1660 O O . GLU A 1 220 ? 7.293 -25.344 1.089 1 69.88 220 GLU A O 1
ATOM 1665 N N . THR A 1 221 ? 5.395 -25.375 2.141 1 68.25 221 THR A N 1
ATOM 1666 C CA . THR A 1 221 ? 6 -24.844 3.352 1 68.25 221 THR A CA 1
ATOM 1667 C C . THR A 1 221 ? 6.984 -25.828 3.955 1 68.25 221 THR A C 1
ATOM 1669 O O . THR A 1 221 ? 8.086 -25.453 4.367 1 68.25 221 THR A O 1
ATOM 1672 N N . ILE A 1 222 ? 6.551 -27.016 3.934 1 66.88 222 ILE A N 1
ATOM 1673 C CA . ILE A 1 222 ? 7.418 -28.062 4.457 1 66.88 222 ILE A CA 1
ATOM 1674 C C . ILE A 1 222 ? 8.711 -28.125 3.639 1 66.88 222 ILE A C 1
ATOM 1676 O O . ILE A 1 222 ? 9.805 -28.203 4.199 1 66.88 222 ILE A O 1
ATOM 1680 N N . ASN A 1 223 ? 8.562 -28.078 2.404 1 70.38 223 ASN A N 1
ATOM 1681 C CA . ASN A 1 223 ? 9.703 -28.141 1.494 1 70.38 223 ASN A CA 1
ATOM 1682 C C . ASN A 1 223 ? 10.656 -26.969 1.71 1 70.38 223 ASN A C 1
ATOM 1684 O O . ASN A 1 223 ? 11.875 -27.156 1.679 1 70.38 223 ASN A O 1
ATOM 1688 N N . THR A 1 224 ? 10.086 -25.844 1.962 1 67.94 224 THR A N 1
ATOM 1689 C CA . THR A 1 224 ? 10.883 -24.641 2.115 1 67.94 224 THR A CA 1
ATOM 1690 C C . THR A 1 224 ? 11.648 -24.656 3.432 1 67.94 224 THR A C 1
ATOM 1692 O O . THR A 1 224 ? 12.625 -23.922 3.6 1 67.94 224 THR A O 1
ATOM 1695 N N . MET A 1 225 ? 11.258 -25.531 4.336 1 65.75 225 MET A N 1
ATOM 1696 C CA . MET A 1 225 ? 11.922 -25.609 5.629 1 65.75 225 MET A CA 1
ATOM 1697 C C . MET A 1 225 ? 13.273 -26.312 5.504 1 65.75 225 MET A C 1
ATOM 1699 O O . MET A 1 225 ? 14.086 -26.266 6.426 1 65.75 225 MET A O 1
ATOM 1703 N N . TYR A 1 226 ? 13.391 -26.969 4.359 1 65.31 226 TYR A N 1
ATOM 1704 C CA . TYR A 1 226 ? 14.727 -27.484 4.098 1 65.31 226 TYR A CA 1
ATOM 1705 C C . TYR A 1 226 ? 15.727 -26.344 3.916 1 65.31 226 TYR A C 1
ATOM 1707 O O . TYR A 1 226 ? 15.508 -25.453 3.105 1 65.31 226 TYR A O 1
ATOM 1715 N N . GLU A 1 227 ? 16.734 -26.375 4.668 1 58.31 227 GLU A N 1
ATOM 1716 C CA . GLU A 1 227 ? 17.625 -25.234 4.922 1 58.31 227 GLU A CA 1
ATOM 1717 C C . GLU A 1 227 ? 18.062 -24.578 3.617 1 58.31 227 GLU A C 1
ATOM 1719 O O . GLU A 1 227 ? 18.047 -23.359 3.494 1 58.31 227 GLU A O 1
ATOM 1724 N N . GLU A 1 228 ? 18.531 -25.406 2.672 1 64.69 228 GLU A N 1
ATOM 1725 C CA . GLU A 1 228 ? 19.062 -24.828 1.435 1 64.69 228 GLU A CA 1
ATOM 1726 C C . GLU A 1 228 ? 17.969 -24.094 0.661 1 64.69 228 GLU A C 1
ATOM 1728 O O . GLU A 1 228 ? 18.188 -23 0.16 1 64.69 228 GLU A O 1
ATOM 1733 N N . LEU A 1 229 ? 16.844 -24.672 0.654 1 66.44 229 LEU A N 1
ATOM 1734 C CA . LEU A 1 229 ? 15.734 -24.062 -0.071 1 66.44 229 LEU A CA 1
ATOM 1735 C C . LEU A 1 229 ? 15.219 -22.828 0.658 1 66.44 229 LEU A C 1
ATOM 1737 O O . LEU A 1 229 ? 14.852 -21.844 0.023 1 66.44 229 LEU A O 1
ATOM 1741 N N . ARG A 1 230 ? 15.281 -22.969 1.96 1 67.38 230 ARG A N 1
ATOM 1742 C CA . ARG A 1 230 ? 14.844 -21.859 2.803 1 67.38 230 ARG A CA 1
ATOM 1743 C C . ARG A 1 230 ? 15.719 -20.625 2.58 1 67.38 230 ARG A C 1
ATOM 1745 O O . ARG A 1 230 ? 15.203 -19.531 2.414 1 67.38 230 ARG A O 1
ATOM 1752 N N . MET A 1 231 ? 17.031 -20.906 2.562 1 65.38 231 MET A N 1
ATOM 1753 C CA . MET A 1 231 ? 17.969 -19.781 2.389 1 65.38 231 MET A CA 1
ATOM 1754 C C . MET A 1 231 ? 17.828 -19.172 0.999 1 65.38 231 MET A C 1
ATOM 1756 O O . MET A 1 231 ? 17.922 -17.953 0.84 1 65.38 231 MET A O 1
ATOM 1760 N N . TYR A 1 232 ? 17.562 -20.062 0.074 1 65.12 232 TYR A N 1
ATOM 1761 C CA . TYR A 1 232 ? 17.391 -19.594 -1.293 1 65.12 232 TYR A CA 1
ATOM 1762 C C . TYR A 1 232 ? 16.141 -18.734 -1.413 1 65.12 232 TYR A C 1
ATOM 1764 O O . TYR A 1 232 ? 16.203 -17.609 -1.923 1 65.12 232 TYR A O 1
ATOM 1772 N N . LYS A 1 233 ? 15.125 -19.234 -0.938 1 67.38 233 LYS A N 1
ATOM 1773 C CA . LYS A 1 233 ? 13.867 -18.5 -1.011 1 67.38 233 LYS A CA 1
ATOM 1774 C C . LYS A 1 233 ? 13.938 -17.219 -0.202 1 67.38 233 LYS A C 1
ATOM 1776 O O . LYS A 1 233 ? 13.359 -16.188 -0.596 1 67.38 233 LYS A O 1
ATOM 1781 N N . ARG A 1 234 ? 14.664 -17.312 0.884 1 69.69 234 ARG A N 1
ATOM 1782 C CA . ARG A 1 234 ? 14.867 -16.125 1.709 1 69.69 234 ARG A CA 1
ATOM 1783 C C . ARG A 1 234 ? 15.602 -15.031 0.93 1 69.69 234 ARG A C 1
ATOM 1785 O O . ARG A 1 234 ? 15.211 -13.859 0.977 1 69.69 234 ARG A O 1
ATOM 1792 N N . LYS A 1 235 ? 16.609 -15.406 0.244 1 68.38 235 LYS A N 1
ATOM 1793 C CA . LYS A 1 235 ? 17.375 -14.453 -0.545 1 68.38 235 LYS A CA 1
ATOM 1794 C C . LYS A 1 235 ? 16.531 -13.836 -1.65 1 68.38 235 LYS A C 1
ATOM 1796 O O . LYS A 1 235 ? 16.562 -12.625 -1.865 1 68.38 235 LYS A O 1
ATOM 1801 N N . VAL A 1 236 ? 15.734 -14.609 -2.26 1 66.44 236 VAL A N 1
ATOM 1802 C CA . VAL A 1 236 ? 14.914 -14.156 -3.373 1 66.44 236 VAL A CA 1
ATOM 1803 C C . VAL A 1 236 ? 13.844 -13.195 -2.863 1 66.44 236 VAL A C 1
ATOM 1805 O O . VAL A 1 236 ? 13.648 -12.117 -3.428 1 66.44 236 VAL A O 1
ATOM 1808 N N . LYS A 1 237 ? 13.219 -13.633 -1.81 1 68.81 237 LYS A N 1
ATOM 1809 C CA . LYS A 1 237 ? 12.18 -12.805 -1.218 1 68.81 237 LYS A CA 1
ATOM 1810 C C . LYS A 1 237 ? 12.734 -11.453 -0.767 1 68.81 237 LYS A C 1
ATOM 1812 O O . LYS A 1 237 ? 12.156 -10.406 -1.063 1 68.81 237 LYS A O 1
ATOM 1817 N N . SER A 1 238 ? 13.922 -11.539 -0.115 1 71.12 238 SER A N 1
ATOM 1818 C CA . SER A 1 238 ? 14.539 -10.328 0.411 1 71.12 238 SER A CA 1
ATOM 1819 C C . SER A 1 238 ? 14.961 -9.391 -0.715 1 71.12 238 SER A C 1
ATOM 1821 O O . SER A 1 238 ? 14.727 -8.18 -0.642 1 71.12 238 SER A O 1
ATOM 1823 N N . SER A 1 239 ? 15.492 -9.977 -1.729 1 71.12 239 SER A N 1
ATOM 1824 C CA . SER A 1 239 ? 15.961 -9.18 -2.855 1 71.12 239 SER A CA 1
ATOM 1825 C C . SER A 1 239 ? 14.797 -8.523 -3.594 1 71.12 239 SER A C 1
ATOM 1827 O O . SER A 1 239 ? 14.906 -7.379 -4.035 1 71.12 239 SER A O 1
ATOM 1829 N N . ALA A 1 240 ? 13.789 -9.219 -3.723 1 69.5 240 ALA A N 1
ATOM 1830 C CA . ALA A 1 240 ? 12.625 -8.695 -4.43 1 69.5 240 ALA A CA 1
ATOM 1831 C C . ALA A 1 240 ? 12.039 -7.492 -3.699 1 69.5 240 ALA A C 1
ATOM 1833 O O . ALA A 1 240 ? 11.617 -6.52 -4.332 1 69.5 240 ALA A O 1
ATOM 1834 N N . ILE A 1 241 ? 12.062 -7.562 -2.4 1 73.12 241 ILE A N 1
ATOM 1835 C CA . ILE A 1 241 ? 11.516 -6.48 -1.59 1 73.12 241 ILE A CA 1
ATOM 1836 C C . ILE A 1 241 ? 12.484 -5.305 -1.574 1 73.12 241 ILE A C 1
ATOM 1838 O O . ILE A 1 241 ? 12.078 -4.145 -1.683 1 73.12 241 ILE A O 1
ATOM 1842 N N . ALA A 1 242 ? 13.766 -5.629 -1.452 1 71.62 242 ALA A N 1
ATOM 1843 C CA . ALA A 1 242 ? 14.805 -4.605 -1.4 1 71.62 242 ALA A CA 1
ATOM 1844 C C . ALA A 1 242 ? 14.812 -3.768 -2.676 1 71.62 242 ALA A C 1
ATOM 1846 O O . ALA A 1 242 ? 15.164 -2.584 -2.646 1 71.62 242 ALA A O 1
ATOM 1847 N N . ALA A 1 243 ? 14.383 -4.383 -3.729 1 68.5 243 ALA A N 1
ATOM 1848 C CA . ALA A 1 243 ? 14.406 -3.711 -5.027 1 68.5 243 ALA A CA 1
ATOM 1849 C C . ALA A 1 243 ? 13.461 -2.514 -5.039 1 68.5 243 ALA A C 1
ATOM 1851 O O . ALA A 1 243 ? 13.594 -1.62 -5.879 1 68.5 243 ALA A O 1
ATOM 1852 N N . GLU A 1 244 ? 12.523 -2.51 -4.133 1 67.5 244 GLU A N 1
ATOM 1853 C CA . GLU A 1 244 ? 11.594 -1.389 -4.043 1 67.5 244 GLU A CA 1
ATOM 1854 C C . GLU A 1 244 ? 12.281 -0.143 -3.494 1 67.5 244 GLU A C 1
ATOM 1856 O O . GLU A 1 244 ? 11.758 0.968 -3.623 1 67.5 244 GLU A O 1
ATOM 1861 N N . PHE A 1 245 ? 13.359 -0.357 -2.766 1 67.12 245 PHE A N 1
ATOM 1862 C CA . PHE A 1 245 ? 14.07 0.765 -2.164 1 67.12 245 PHE A CA 1
ATOM 1863 C C . PHE A 1 245 ? 15.516 0.806 -2.637 1 67.12 245 PHE A C 1
ATOM 1865 O O . PHE A 1 245 ? 16.047 -0.2 -3.109 1 67.12 245 PHE A O 1
ATOM 1872 N N . GLU A 1 246 ? 15.969 2.008 -2.629 1 63.28 246 GLU A N 1
ATOM 1873 C CA . GLU A 1 246 ? 17.391 2.133 -2.928 1 63.28 246 GLU A CA 1
ATOM 1874 C C . GLU A 1 246 ? 18.234 1.426 -1.876 1 63.28 246 GLU A C 1
ATOM 1876 O O . GLU A 1 246 ? 17.719 0.967 -0.856 1 63.28 246 GLU A O 1
ATOM 1881 N N . GLU A 1 247 ? 19.625 1.479 -1.986 1 61.03 247 GLU A N 1
ATOM 1882 C CA . GLU A 1 247 ? 20.641 0.77 -1.213 1 61.03 247 GLU A CA 1
ATOM 1883 C C . GLU A 1 247 ? 20.609 1.188 0.255 1 61.03 247 GLU A C 1
ATOM 1885 O O . GLU A 1 247 ? 20.109 2.262 0.589 1 61.03 247 GLU A O 1
ATOM 1890 N N . GLY A 1 248 ? 20.625 0.191 1.241 1 65.25 248 GLY A N 1
ATOM 1891 C CA . GLY A 1 248 ? 21.078 0.477 2.592 1 65.25 248 GLY A CA 1
ATOM 1892 C C . GLY A 1 248 ? 20.094 0.03 3.66 1 65.25 248 GLY A C 1
ATOM 1893 O O . GLY A 1 248 ? 20.281 0.333 4.84 1 65.25 248 GLY A O 1
ATOM 1894 N N . TRP A 1 249 ? 18.906 -0.585 3.283 1 67.62 249 TRP A N 1
ATOM 1895 C CA . TRP A 1 249 ? 18.094 -0.979 4.426 1 67.62 249 TRP A CA 1
ATOM 1896 C C . TRP A 1 249 ? 18.234 -2.471 4.703 1 67.62 249 TRP A C 1
ATOM 1898 O O . TRP A 1 249 ? 18.656 -3.236 3.832 1 67.62 249 TRP A O 1
ATOM 1908 N N . GLU A 1 250 ? 18.109 -2.801 6.043 1 75.88 250 GLU A N 1
ATOM 1909 C CA . GLU A 1 250 ? 18.188 -4.188 6.492 1 75.88 250 GLU A CA 1
ATOM 1910 C C . GLU A 1 250 ? 16.844 -4.895 6.324 1 75.88 250 GLU A C 1
ATOM 1912 O O . GLU A 1 250 ? 15.844 -4.48 6.91 1 75.88 250 GLU A O 1
ATOM 1917 N N . ILE A 1 251 ? 16.812 -5.879 5.453 1 76.06 251 ILE A N 1
ATOM 1918 C CA . ILE A 1 251 ? 15.555 -6.586 5.215 1 76.06 251 ILE A CA 1
ATOM 1919 C C . ILE A 1 251 ? 15.781 -8.094 5.336 1 76.06 251 ILE A C 1
ATOM 1921 O O . ILE A 1 251 ? 16.797 -8.609 4.867 1 76.06 251 ILE A O 1
ATOM 1925 N N . ILE A 1 252 ? 14.977 -8.805 6.113 1 72.75 252 ILE A N 1
ATOM 1926 C CA . ILE A 1 252 ? 14.93 -10.258 6.184 1 72.75 252 ILE A CA 1
ATOM 1927 C C . ILE A 1 252 ? 13.516 -10.742 5.891 1 72.75 252 ILE A C 1
ATOM 1929 O O . ILE A 1 252 ? 12.555 -10.281 6.508 1 72.75 252 ILE A O 1
ATOM 1933 N N . ALA A 1 253 ? 13.367 -11.523 4.832 1 73.62 253 ALA A N 1
ATOM 1934 C CA . ALA A 1 253 ? 12.055 -12.094 4.516 1 73.62 253 ALA A CA 1
ATOM 1935 C C . ALA A 1 253 ? 12.156 -13.594 4.262 1 73.62 253 ALA A C 1
ATOM 1937 O O . ALA A 1 253 ? 13.086 -14.055 3.6 1 73.62 253 ALA A O 1
ATOM 1938 N N . GLY A 1 254 ? 11.312 -14.438 4.895 1 73.88 254 GLY A N 1
ATOM 1939 C CA . GLY A 1 254 ? 11.344 -15.859 4.598 1 73.88 254 GLY A CA 1
ATOM 1940 C C . GLY A 1 254 ? 10.336 -16.656 5.398 1 73.88 254 GLY A C 1
ATOM 1941 O O . GLY A 1 254 ? 9.711 -16.141 6.32 1 73.88 254 GLY A O 1
ATOM 1942 N N . THR A 1 255 ? 10.141 -17.859 4.91 1 69.62 255 THR A N 1
ATOM 1943 C CA . THR A 1 255 ? 9.305 -18.812 5.629 1 69.62 255 THR A CA 1
ATOM 1944 C C . THR A 1 255 ? 9.961 -19.234 6.941 1 69.62 255 THR A C 1
ATOM 1946 O O . THR A 1 255 ? 11.133 -19.609 6.961 1 69.62 255 THR A O 1
ATOM 1949 N N . SER A 1 256 ? 9.203 -19.078 7.957 1 62.97 256 SER A N 1
ATOM 1950 C CA . SER A 1 256 ? 9.82 -19.25 9.273 1 62.97 256 SER A CA 1
ATOM 1951 C C . SER A 1 256 ? 9.508 -20.625 9.852 1 62.97 256 SER A C 1
ATOM 1953 O O . SER A 1 256 ? 10.328 -21.203 10.555 1 62.97 256 SER A O 1
ATOM 1955 N N . ASP A 1 257 ? 8.312 -21.047 9.578 1 70.06 257 ASP A N 1
ATOM 1956 C CA . ASP A 1 257 ? 7.969 -22.312 10.227 1 70.06 257 ASP A CA 1
ATOM 1957 C C . ASP A 1 257 ? 6.801 -23 9.516 1 70.06 257 ASP A C 1
ATOM 1959 O O . ASP A 1 257 ? 6.168 -22.406 8.641 1 70.06 257 ASP A O 1
ATOM 1963 N N . TYR A 1 258 ? 6.742 -24.297 9.789 1 72.94 258 TYR A N 1
ATOM 1964 C CA . TYR A 1 258 ? 5.637 -25.141 9.336 1 72.94 258 TYR A CA 1
ATOM 1965 C C . TYR A 1 258 ? 4.707 -25.469 10.492 1 72.94 258 TYR A C 1
ATOM 1967 O O . TYR A 1 258 ? 5.16 -25.875 11.57 1 72.94 258 TYR A O 1
ATOM 1975 N N . VAL A 1 259 ? 3.443 -25.188 10.391 1 66.88 259 VAL A N 1
ATOM 1976 C CA . VAL A 1 259 ? 2.412 -25.516 11.367 1 66.88 259 VAL A CA 1
ATOM 1977 C C . VAL A 1 259 ? 1.29 -26.297 10.695 1 66.88 259 VAL A C 1
ATOM 1979 O O . VAL A 1 259 ? 0.497 -25.734 9.938 1 66.88 259 VAL A O 1
ATOM 1982 N N . ASP A 1 260 ? 1.109 -27.5 11.008 1 69.75 260 ASP A N 1
ATOM 1983 C CA . ASP A 1 260 ? 0.25 -28.453 10.312 1 69.75 260 ASP A CA 1
ATOM 1984 C C . ASP A 1 260 ? -1.207 -28 10.336 1 69.75 260 ASP A C 1
ATOM 1986 O O . ASP A 1 260 ? -1.9 -28.062 9.32 1 69.75 260 ASP A O 1
ATOM 1990 N N . PHE A 1 261 ? -1.649 -27.562 11.414 1 73.94 261 PHE A N 1
ATOM 1991 C CA . PHE A 1 261 ? -3.076 -27.312 11.562 1 73.94 261 PHE A CA 1
ATOM 1992 C C . PHE A 1 261 ? -3.477 -26.047 10.797 1 73.94 261 PHE A C 1
ATOM 1994 O O . PHE A 1 261 ? -4.664 -25.75 10.664 1 73.94 261 PHE A O 1
ATOM 2001 N N . LEU A 1 262 ? -2.492 -25.359 10.18 1 77.75 262 LEU A N 1
ATOM 2002 C CA . LEU A 1 262 ? -2.812 -24.219 9.32 1 77.75 262 LEU A CA 1
ATOM 2003 C C . LEU A 1 262 ? -3.32 -24.688 7.965 1 77.75 262 LEU A C 1
ATOM 2005 O O . LEU A 1 262 ? -3.922 -23.922 7.219 1 77.75 262 LEU A O 1
ATOM 2009 N N . GLY A 1 263 ? -3.096 -25.969 7.676 1 73.88 263 GLY A N 1
ATOM 2010 C CA . GLY A 1 263 ? -3.547 -26.453 6.383 1 73.88 263 GLY A CA 1
ATOM 2011 C C . GLY A 1 263 ? -3.004 -25.641 5.219 1 73.88 263 GLY A C 1
ATOM 2012 O O . GLY A 1 263 ? -1.789 -25.469 5.09 1 73.88 263 GLY A O 1
ATOM 2013 N N . ASN A 1 264 ? -3.902 -25.109 4.441 1 84.5 264 ASN A N 1
ATOM 2014 C CA . ASN A 1 264 ? -3.473 -24.344 3.277 1 84.5 264 ASN A CA 1
ATOM 2015 C C . ASN A 1 264 ? -3.396 -22.844 3.586 1 84.5 264 ASN A C 1
ATOM 2017 O O . ASN A 1 264 ? -3.186 -22.031 2.686 1 84.5 264 ASN A O 1
ATOM 2021 N N . ASP A 1 265 ? -3.584 -22.562 4.875 1 84.12 265 ASP A N 1
ATOM 2022 C CA . ASP A 1 265 ? -3.486 -21.156 5.254 1 84.12 265 ASP A CA 1
ATOM 2023 C C . ASP A 1 265 ? -2.031 -20.75 5.457 1 84.12 265 ASP A C 1
ATOM 2025 O O . ASP A 1 265 ? -1.187 -21.578 5.801 1 84.12 265 ASP A O 1
ATOM 2029 N N . ARG A 1 266 ? -1.8 -19.578 5.086 1 86.5 266 ARG A N 1
ATOM 2030 C CA . ARG A 1 266 ? -0.512 -18.938 5.336 1 86.5 266 ARG A CA 1
ATOM 2031 C C . ARG A 1 266 ? -0.678 -17.703 6.195 1 86.5 266 ARG A C 1
ATOM 2033 O O . ARG A 1 266 ? -1.608 -16.922 5.992 1 86.5 266 ARG A O 1
ATOM 2040 N N . VAL A 1 267 ? 0.158 -17.625 7.242 1 88.25 267 VAL A N 1
ATOM 2041 C CA . VAL A 1 267 ? 0.161 -16.453 8.125 1 88.25 267 VAL A CA 1
ATOM 2042 C C . VAL A 1 267 ? 1.467 -15.68 7.957 1 88.25 267 VAL A C 1
ATOM 2044 O O . VAL A 1 267 ? 2.553 -16.266 8.008 1 88.25 267 VAL A O 1
ATOM 2047 N N . ILE A 1 268 ? 1.306 -14.43 7.738 1 90.75 268 ILE A N 1
ATOM 2048 C CA . ILE A 1 268 ? 2.459 -13.57 7.488 1 90.75 268 ILE A CA 1
ATOM 2049 C C . ILE A 1 268 ? 2.586 -12.539 8.602 1 90.75 268 ILE A C 1
ATOM 2051 O O . ILE A 1 268 ? 1.6 -11.906 8.992 1 90.75 268 ILE A O 1
ATOM 2055 N N . HIS A 1 269 ? 3.76 -12.438 9.133 1 89.62 269 HIS A N 1
ATOM 2056 C CA . HIS A 1 269 ? 4.086 -11.398 10.102 1 89.62 269 HIS A CA 1
ATOM 2057 C C . HIS A 1 269 ? 5.098 -10.414 9.523 1 89.62 269 HIS A C 1
ATOM 2059 O O . HIS A 1 269 ? 6.188 -10.805 9.102 1 89.62 269 HIS A O 1
ATOM 2065 N N . LEU A 1 270 ? 4.742 -9.195 9.555 1 92.31 270 LEU A N 1
ATOM 2066 C CA . LEU A 1 270 ? 5.605 -8.156 9.008 1 92.31 270 LEU A CA 1
ATOM 2067 C C . LEU A 1 270 ? 5.914 -7.098 10.062 1 92.31 270 LEU A C 1
ATOM 2069 O O . LEU A 1 270 ? 5.027 -6.684 10.805 1 92.31 270 LEU A O 1
ATOM 2073 N N . HIS A 1 271 ? 7.129 -6.781 10.203 1 90.56 271 HIS A N 1
ATOM 2074 C CA . HIS A 1 271 ? 7.609 -5.672 11.016 1 90.56 271 HIS A CA 1
ATOM 2075 C C . HIS A 1 271 ? 8.422 -4.688 10.18 1 90.56 271 HIS A C 1
ATOM 2077 O O . HIS A 1 271 ? 9.32 -5.09 9.438 1 90.56 271 HIS A O 1
ATOM 2083 N N . PHE A 1 272 ? 8.125 -3.438 10.328 1 92.12 272 PHE A N 1
ATOM 2084 C CA . PHE A 1 272 ? 8.773 -2.41 9.523 1 92.12 272 PHE A CA 1
ATOM 2085 C C . PHE A 1 272 ? 9.078 -1.177 10.367 1 92.12 272 PHE A C 1
ATOM 2087 O O . PHE A 1 272 ? 8.219 -0.694 11.102 1 92.12 272 PHE A O 1
ATOM 2094 N N . ILE A 1 273 ? 10.281 -0.688 10.344 1 91.69 273 ILE A N 1
ATOM 2095 C CA . ILE A 1 273 ? 10.695 0.567 10.961 1 91.69 273 ILE A CA 1
ATOM 2096 C C . ILE A 1 273 ? 11.203 1.526 9.883 1 91.69 273 ILE A C 1
ATOM 2098 O O . ILE A 1 273 ? 12.094 1.178 9.102 1 91.69 273 ILE A O 1
ATOM 2102 N N . GLY A 1 274 ? 10.625 2.615 9.805 1 92.06 274 GLY A N 1
ATOM 2103 C CA . GLY A 1 274 ? 11.039 3.654 8.875 1 92.06 274 GLY A CA 1
ATOM 2104 C C . GLY A 1 274 ? 11.328 4.98 9.547 1 92.06 274 GLY A C 1
ATOM 2105 O O . GLY A 1 274 ? 11.086 5.141 10.742 1 92.06 274 GLY A O 1
ATOM 2106 N N . THR A 1 275 ? 11.906 5.871 8.797 1 92.12 275 THR A N 1
ATOM 2107 C CA . THR A 1 275 ? 12.258 7.207 9.266 1 92.12 275 THR A CA 1
ATOM 2108 C C . THR A 1 275 ? 11.414 8.266 8.57 1 92.12 275 THR A C 1
ATOM 2110 O O . THR A 1 275 ? 11.305 8.273 7.344 1 92.12 275 THR A O 1
ATOM 2113 N N . GLY A 1 276 ? 10.781 9.094 9.375 1 92.88 276 GLY A N 1
ATOM 2114 C CA . GLY A 1 276 ? 10.008 10.219 8.883 1 92.88 276 GLY A CA 1
ATOM 2115 C C . GLY A 1 276 ? 10.641 11.562 9.188 1 92.88 276 GLY A C 1
ATOM 2116 O O . GLY A 1 276 ? 11.867 11.68 9.242 1 92.88 276 GLY A O 1
ATOM 2117 N N . PHE A 1 277 ? 9.82 12.57 9.359 1 94.81 277 PHE A N 1
ATOM 2118 C CA . PHE A 1 277 ? 10.195 13.961 9.562 1 94.81 277 PHE A CA 1
ATOM 2119 C C . PHE A 1 277 ? 11.117 14.102 10.766 1 94.81 277 PHE A C 1
ATOM 2121 O O . PHE A 1 277 ? 10.852 13.539 11.828 1 94.81 277 PHE A O 1
ATOM 2128 N N . MET A 1 278 ? 12.305 14.766 10.602 1 94.12 278 MET A N 1
ATOM 2129 C CA . MET A 1 278 ? 13.328 15.031 11.609 1 94.12 278 MET A CA 1
ATOM 2130 C C . MET A 1 278 ? 13.82 13.727 12.227 1 94.12 278 MET A C 1
ATOM 2132 O O . MET A 1 278 ? 14.055 13.656 13.438 1 94.12 278 MET A O 1
ATOM 2136 N N . GLY A 1 279 ? 13.773 12.664 11.477 1 91.06 279 GLY A N 1
ATOM 2137 C CA . GLY A 1 279 ? 14.305 11.398 11.93 1 91.06 279 GLY A CA 1
ATOM 2138 C C . GLY A 1 279 ? 13.336 10.625 12.805 1 91.06 279 GLY A C 1
ATOM 2139 O O . GLY A 1 279 ? 13.719 9.633 13.43 1 91.06 279 GLY A O 1
ATOM 2140 N N . SER A 1 280 ? 12.148 11.047 12.867 1 91.75 280 SER A N 1
ATOM 2141 C CA . SER A 1 280 ? 11.164 10.359 13.688 1 91.75 280 SER A CA 1
ATOM 2142 C C . SER A 1 280 ? 10.93 8.93 13.188 1 91.75 280 SER A C 1
ATOM 2144 O O . SER A 1 280 ? 11.094 8.648 12 1 91.75 280 SER A O 1
ATOM 2146 N N . GLU A 1 281 ? 10.609 8.086 14.102 1 91.62 281 GLU A N 1
ATOM 2147 C CA . GLU A 1 281 ? 10.43 6.672 13.773 1 91.62 281 GLU A CA 1
ATOM 2148 C C . GLU A 1 281 ? 8.969 6.367 13.445 1 91.62 281 GLU A C 1
ATOM 2150 O O . GLU A 1 281 ? 8.062 6.863 14.109 1 91.62 281 GLU A O 1
ATOM 2155 N N . ILE A 1 282 ? 8.758 5.699 12.453 1 93 282 ILE A N 1
ATOM 2156 C CA . ILE A 1 282 ? 7.48 5.09 12.094 1 93 282 ILE A CA 1
ATOM 2157 C C . ILE A 1 282 ? 7.59 3.57 12.195 1 93 282 ILE A C 1
ATOM 2159 O O . ILE A 1 282 ? 8.43 2.959 11.531 1 93 282 ILE A O 1
ATOM 2163 N N . MET A 1 283 ? 6.805 2.998 13.023 1 93.44 283 MET A N 1
ATOM 2164 C CA . MET A 1 283 ? 6.848 1.553 13.219 1 93.44 283 MET A CA 1
ATOM 2165 C C . MET A 1 283 ? 5.531 0.907 12.797 1 93.44 283 MET A C 1
ATOM 2167 O O . MET A 1 283 ? 4.457 1.373 13.18 1 93.44 283 MET A O 1
ATOM 2171 N N . ILE A 1 284 ? 5.598 -0.162 12.023 1 95.06 284 ILE A N 1
ATOM 2172 C CA . ILE A 1 284 ? 4.414 -0.887 11.57 1 95.06 284 ILE A CA 1
ATOM 2173 C C . ILE A 1 284 ? 4.582 -2.377 11.859 1 95.06 284 ILE A C 1
ATOM 2175 O O . ILE A 1 284 ? 5.621 -2.963 11.547 1 95.06 284 ILE A O 1
ATOM 2179 N N . GLU A 1 285 ? 3.656 -2.934 12.469 1 93.25 285 GLU A N 1
ATOM 2180 C CA . GLU A 1 285 ? 3.502 -4.379 12.602 1 93.25 285 GLU A CA 1
ATOM 2181 C C . GLU A 1 285 ? 2.217 -4.859 11.93 1 93.25 285 GLU A C 1
ATOM 2183 O O . GLU A 1 285 ? 1.146 -4.289 12.156 1 93.25 285 GLU A O 1
ATOM 2188 N N . ALA A 1 286 ? 2.332 -5.883 11.156 1 94.25 286 ALA A N 1
ATOM 2189 C CA . ALA A 1 286 ? 1.146 -6.367 10.453 1 94.25 286 ALA A CA 1
ATOM 2190 C C . ALA A 1 286 ? 1.117 -7.891 10.406 1 94.25 286 ALA A C 1
ATOM 2192 O O . ALA A 1 286 ? 2.166 -8.539 10.344 1 94.25 286 ALA A O 1
ATOM 2193 N N . HIS A 1 287 ? -0.058 -8.383 10.484 1 92.44 287 HIS A N 1
ATOM 2194 C CA . HIS A 1 287 ? -0.37 -9.805 10.336 1 92.44 287 HIS A CA 1
ATOM 2195 C C . HIS A 1 287 ? -1.379 -10.031 9.219 1 92.44 287 HIS A C 1
ATOM 2197 O O . HIS A 1 287 ? -2.402 -9.344 9.148 1 92.44 287 HIS A O 1
ATOM 2203 N N . MET A 1 288 ? -1.045 -10.938 8.383 1 93.69 288 MET A N 1
ATOM 2204 C CA . MET A 1 288 ? -1.96 -11.266 7.293 1 93.69 288 MET A CA 1
ATOM 2205 C C . MET A 1 288 ? -2.211 -12.773 7.23 1 93.69 288 MET A C 1
ATOM 2207 O O . MET A 1 288 ? -1.284 -13.562 7.398 1 93.69 288 MET A O 1
ATOM 2211 N N . ARG A 1 289 ? -3.371 -13.148 7.027 1 91.62 289 ARG A N 1
ATOM 2212 C CA . ARG A 1 289 ? -3.764 -14.547 6.832 1 91.62 289 ARG A CA 1
ATOM 2213 C C . ARG A 1 289 ? -4.461 -14.727 5.488 1 91.62 289 ARG A C 1
ATOM 2215 O O . ARG A 1 289 ? -5.402 -14 5.164 1 91.62 289 ARG A O 1
ATOM 2222 N N . VAL A 1 290 ? -3.986 -15.68 4.723 1 92 290 VAL A N 1
ATOM 2223 C CA . VAL A 1 290 ? -4.547 -15.953 3.402 1 92 290 VAL A CA 1
ATOM 2224 C C . VAL A 1 290 ? -4.52 -17.453 3.129 1 92 290 VAL A C 1
ATOM 2226 O O . VAL A 1 290 ? -3.826 -18.203 3.818 1 92 290 VAL A O 1
ATOM 2229 N N . ASN A 1 291 ? -5.348 -17.844 2.197 1 89.06 291 ASN A N 1
ATOM 2230 C CA . ASN A 1 291 ? -5.258 -19.203 1.666 1 89.06 291 ASN A CA 1
ATOM 2231 C C . ASN A 1 291 ? -4.246 -19.297 0.525 1 89.06 291 ASN A C 1
ATOM 2233 O O . ASN A 1 291 ? -4.438 -18.672 -0.525 1 89.06 291 ASN A O 1
ATOM 2237 N N . ASP A 1 292 ? -3.236 -20.062 0.726 1 86.5 292 ASP A N 1
ATOM 2238 C CA . ASP A 1 292 ? -2.096 -20.078 -0.184 1 86.5 292 ASP A CA 1
ATOM 2239 C C . ASP A 1 292 ? -2.512 -20.531 -1.581 1 86.5 292 ASP A C 1
ATOM 2241 O O . ASP A 1 292 ? -2.158 -19.906 -2.576 1 86.5 292 ASP A O 1
ATOM 2245 N N . GLY A 1 293 ? -3.143 -21.641 -1.664 1 88.81 293 GLY A N 1
ATOM 2246 C CA . GLY A 1 293 ? -3.592 -22.141 -2.953 1 88.81 293 GLY A CA 1
ATOM 2247 C C . GLY A 1 293 ? -4.5 -21.172 -3.688 1 88.81 293 GLY A C 1
ATOM 2248 O O . GLY A 1 293 ? -4.316 -20.922 -4.879 1 88.81 293 GLY A O 1
ATOM 2249 N N . MET A 1 294 ? -5.438 -20.594 -2.988 1 90.75 294 MET A N 1
ATOM 2250 C CA . MET A 1 294 ? -6.375 -19.641 -3.588 1 90.75 294 MET A CA 1
ATOM 2251 C C . MET A 1 294 ? -5.652 -18.375 -4.031 1 90.75 294 MET A C 1
ATOM 2253 O O . MET A 1 294 ? -6.027 -17.766 -5.031 1 90.75 294 MET A O 1
ATOM 2257 N N . ASN A 1 295 ? -4.691 -18.094 -3.316 1 90.5 295 ASN A N 1
ATOM 2258 C CA . ASN A 1 295 ? -3.934 -16.875 -3.584 1 90.5 295 ASN A CA 1
ATOM 2259 C C . ASN A 1 295 ? -3.225 -16.938 -4.934 1 90.5 295 ASN A C 1
ATOM 2261 O O . ASN A 1 295 ? -2.848 -15.914 -5.492 1 90.5 295 ASN A O 1
ATOM 2265 N N . ALA A 1 296 ? -3.047 -18.094 -5.441 1 93.62 296 ALA A N 1
ATOM 2266 C CA . ALA A 1 296 ? -2.307 -18.297 -6.684 1 93.62 296 ALA A CA 1
ATOM 2267 C C . ALA A 1 296 ? -3.248 -18.297 -7.887 1 93.62 296 ALA A C 1
ATOM 2269 O O . ALA A 1 296 ? -2.826 -18.031 -9.016 1 93.62 296 ALA A O 1
ATOM 2270 N N . GLY A 1 297 ? -4.484 -18.594 -7.691 1 95.5 297 GLY A N 1
ATOM 2271 C CA . GLY A 1 297 ? -5.438 -18.906 -8.742 1 95.5 297 GLY A CA 1
ATOM 2272 C C . GLY A 1 297 ? -5.613 -17.766 -9.734 1 95.5 297 GLY A C 1
ATOM 2273 O O . GLY A 1 297 ? -5.527 -17.984 -10.945 1 95.5 297 GLY A O 1
ATOM 2274 N N . ASN A 1 298 ? -5.812 -16.531 -9.234 1 95.31 298 ASN A N 1
ATOM 2275 C CA . ASN A 1 298 ? -6.039 -15.391 -10.102 1 95.31 298 ASN A CA 1
ATOM 2276 C C . ASN A 1 298 ? -4.867 -15.156 -11.047 1 95.31 298 ASN A C 1
ATOM 2278 O O . ASN A 1 298 ? -5.062 -14.953 -12.25 1 95.31 298 ASN A O 1
ATOM 2282 N N . ILE A 1 299 ? -3.701 -15.266 -10.477 1 96.94 299 ILE A N 1
ATOM 2283 C CA . ILE A 1 299 ? -2.508 -14.938 -11.25 1 96.94 299 ILE A CA 1
ATOM 2284 C C . ILE A 1 299 ? -2.262 -16.016 -12.297 1 96.94 299 ILE A C 1
ATOM 2286 O O . ILE A 1 299 ? -1.934 -15.711 -13.445 1 96.94 299 ILE A O 1
ATOM 2290 N N . ILE A 1 300 ? -2.422 -17.25 -11.898 1 98.31 300 ILE A N 1
ATOM 2291 C CA . ILE A 1 300 ? -2.213 -18.359 -12.82 1 98.31 300 ILE A CA 1
ATOM 2292 C C . ILE A 1 300 ? -3.15 -18.219 -14.016 1 98.31 300 ILE A C 1
ATOM 2294 O O . ILE A 1 300 ? -2.719 -18.312 -15.172 1 98.31 300 ILE A O 1
ATOM 2298 N N . LEU A 1 301 ? -4.402 -17.922 -13.805 1 98 301 LEU A N 1
ATOM 2299 C CA . LEU A 1 301 ? -5.395 -17.781 -14.867 1 98 301 LEU A CA 1
ATOM 2300 C C . LEU A 1 301 ? -5.059 -16.594 -15.766 1 98 301 LEU A C 1
ATOM 2302 O O . LEU A 1 301 ? -5.207 -16.672 -16.984 1 98 301 LEU A O 1
ATOM 2306 N N . ASP A 1 302 ? -4.633 -15.5 -15.148 1 97.88 302 ASP A N 1
ATOM 2307 C CA . ASP A 1 302 ? -4.262 -14.312 -15.914 1 97.88 302 ASP A CA 1
ATOM 2308 C C . ASP A 1 302 ? -3.084 -14.609 -16.844 1 97.88 302 ASP A C 1
ATOM 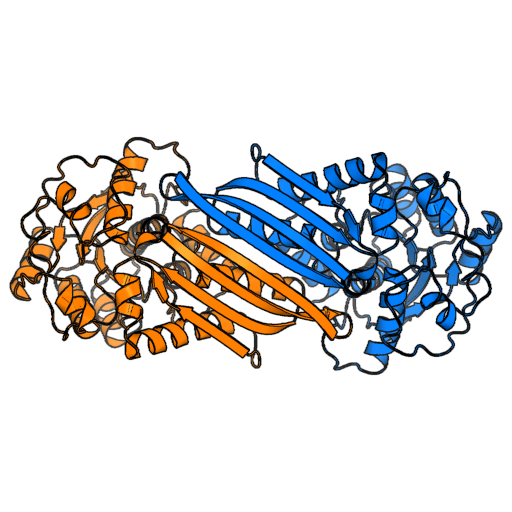2310 O O . ASP A 1 302 ? -3.115 -14.258 -18.016 1 97.88 302 ASP A O 1
ATOM 2314 N N . VAL A 1 303 ? -2.084 -15.297 -16.281 1 98.44 303 VAL A N 1
ATOM 2315 C CA . VAL A 1 303 ? -0.848 -15.508 -17.031 1 98.44 303 VAL A CA 1
ATOM 2316 C C . VAL A 1 303 ? -1.091 -16.5 -18.156 1 98.44 303 VAL A C 1
ATOM 2318 O O . VAL A 1 303 ? -0.539 -16.359 -19.25 1 98.44 303 VAL A O 1
ATOM 2321 N N . ILE A 1 304 ? -1.895 -17.5 -17.938 1 98.69 304 ILE A N 1
ATOM 2322 C CA . ILE A 1 304 ? -2.223 -18.469 -18.984 1 98.69 304 ILE A CA 1
ATOM 2323 C C . ILE A 1 304 ? -2.877 -17.75 -20.156 1 98.69 304 ILE A C 1
ATOM 2325 O O . ILE A 1 304 ? -2.447 -17.906 -21.312 1 98.69 304 ILE A O 1
ATOM 2329 N N . ARG A 1 305 ? -3.865 -16.969 -19.906 1 98.44 305 ARG A N 1
ATOM 2330 C CA . ARG A 1 305 ? -4.629 -16.281 -20.953 1 98.44 305 ARG A CA 1
ATOM 2331 C C . ARG A 1 305 ? -3.781 -15.234 -21.656 1 98.44 305 ARG A C 1
ATOM 2333 O O . ARG A 1 305 ? -3.838 -15.102 -22.875 1 98.44 305 ARG A O 1
ATOM 2340 N N . ALA A 1 306 ? -2.994 -14.539 -20.891 1 98.5 306 ALA A N 1
ATOM 2341 C CA . ALA A 1 306 ? -2.121 -13.523 -21.469 1 98.5 306 ALA A CA 1
ATOM 2342 C C . ALA A 1 306 ? -1.063 -14.164 -22.375 1 98.5 306 ALA A C 1
ATOM 2344 O O . ALA A 1 306 ? -0.758 -13.641 -23.453 1 98.5 306 ALA A O 1
ATOM 2345 N N . ALA A 1 307 ? -0.501 -15.281 -21.906 1 98.56 307 ALA A N 1
ATOM 2346 C CA . ALA A 1 307 ? 0.517 -15.969 -22.688 1 98.56 307 ALA A CA 1
ATOM 2347 C C . ALA A 1 307 ? -0.056 -16.453 -24.016 1 98.56 307 ALA A C 1
ATOM 2349 O O . ALA A 1 307 ? 0.595 -16.344 -25.062 1 98.56 307 ALA A O 1
ATOM 2350 N N . HIS A 1 308 ? -1.242 -17 -23.953 1 98.44 308 HIS A N 1
ATOM 2351 C CA . HIS A 1 308 ? -1.892 -17.453 -25.188 1 98.44 308 HIS A CA 1
ATOM 2352 C C . HIS A 1 308 ? -2.148 -16.281 -26.141 1 98.44 308 HIS A C 1
ATOM 2354 O O . HIS A 1 308 ? -1.875 -16.391 -27.328 1 98.44 308 HIS A O 1
ATOM 2360 N N . ARG A 1 309 ? -2.643 -15.195 -25.625 1 97.88 309 ARG A N 1
ATOM 2361 C CA . ARG A 1 309 ? -2.881 -14 -26.422 1 97.88 309 ARG A CA 1
ATOM 2362 C C . ARG A 1 309 ? -1.584 -13.492 -27.047 1 97.88 309 ARG A C 1
ATOM 2364 O O . ARG A 1 309 ? -1.544 -13.164 -28.234 1 97.88 309 ARG A O 1
ATOM 2371 N N . ALA A 1 310 ? -0.578 -13.414 -26.234 1 98.25 310 ALA A N 1
ATOM 2372 C CA . ALA A 1 310 ? 0.712 -12.93 -26.719 1 98.25 310 ALA A CA 1
ATOM 2373 C C . ALA A 1 310 ? 1.199 -13.766 -27.906 1 98.25 310 ALA A C 1
ATOM 2375 O O . ALA A 1 310 ? 1.687 -13.219 -28.906 1 98.25 310 ALA A O 1
ATOM 2376 N N . ARG A 1 311 ? 1.042 -15.039 -27.781 1 98 311 ARG A N 1
ATOM 2377 C CA . ARG A 1 311 ? 1.45 -15.922 -28.875 1 98 311 ARG A CA 1
ATOM 2378 C C . ARG A 1 311 ? 0.629 -15.656 -30.125 1 98 311 ARG A C 1
ATOM 2380 O O . ARG A 1 311 ? 1.176 -15.594 -31.234 1 98 311 ARG A O 1
ATOM 2387 N N . LEU A 1 312 ? -0.681 -15.555 -30 1 96.81 312 LEU A N 1
ATOM 2388 C CA . LEU A 1 312 ? -1.558 -15.266 -31.125 1 96.81 312 LEU A CA 1
ATOM 2389 C C . LEU A 1 312 ? -1.182 -13.945 -31.781 1 96.81 312 LEU A C 1
ATOM 2391 O O . LEU A 1 312 ? -1.338 -13.789 -33 1 96.81 312 LEU A O 1
ATOM 2395 N N . ASP A 1 313 ? -0.654 -13.023 -31.016 1 96.94 313 ASP A N 1
ATOM 2396 C CA . ASP A 1 313 ? -0.282 -11.711 -31.516 1 96.94 313 ASP A CA 1
ATOM 2397 C C . ASP A 1 313 ? 1.123 -11.727 -32.125 1 96.94 313 ASP A C 1
ATOM 2399 O O . ASP A 1 313 ? 1.661 -10.68 -32.469 1 96.94 313 ASP A O 1
ATOM 2403 N N . GLY A 1 314 ? 1.765 -12.844 -32.062 1 97.12 314 GLY A N 1
ATOM 2404 C CA . GLY A 1 314 ? 3.029 -13.008 -32.781 1 97.12 314 GLY A CA 1
ATOM 2405 C C . GLY A 1 314 ? 4.238 -12.828 -31.875 1 97.12 314 GLY A C 1
ATOM 2406 O O . GLY A 1 314 ? 5.371 -12.789 -32.344 1 97.12 314 GLY A O 1
ATOM 2407 N N . MET A 1 315 ? 3.975 -12.75 -30.641 1 98 315 MET A N 1
ATOM 2408 C CA . MET A 1 315 ? 5.098 -12.648 -29.703 1 98 315 MET A CA 1
ATOM 2409 C C . MET A 1 315 ? 5.684 -14.023 -29.406 1 98 315 MET A C 1
ATOM 2411 O O . MET A 1 315 ? 5.043 -15.039 -29.672 1 98 315 MET A O 1
ATOM 2415 N N . SER A 1 316 ? 6.941 -14.039 -28.938 1 98.19 316 SER A N 1
ATOM 2416 C CA . SER A 1 316 ? 7.609 -15.281 -28.562 1 98.19 316 SER A CA 1
ATOM 2417 C C . SER A 1 316 ? 8.68 -15.031 -27.5 1 98.19 316 SER A C 1
ATOM 2419 O O . SER A 1 316 ? 9.109 -13.891 -27.297 1 98.19 316 SER A O 1
ATOM 2421 N N . GLY A 1 317 ? 8.992 -16.094 -26.828 1 98 317 GLY A N 1
ATOM 2422 C CA . GLY A 1 317 ? 10.008 -15.977 -25.797 1 98 317 GLY A CA 1
ATOM 2423 C C . GLY A 1 317 ? 9.492 -15.336 -24.516 1 98 317 GLY A C 1
ATOM 2424 O O . GLY A 1 317 ? 8.383 -15.625 -24.078 1 98 317 GLY A O 1
ATOM 2425 N N . TYR A 1 318 ? 10.367 -14.625 -23.938 1 97.62 318 TYR A N 1
ATOM 2426 C CA . TYR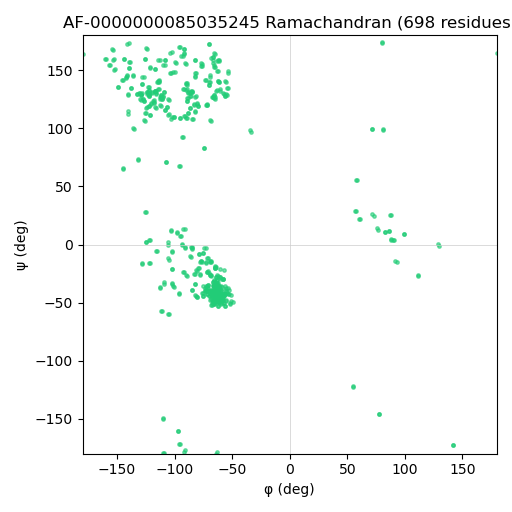 A 1 318 ? 10.102 -13.953 -22.672 1 97.62 318 TYR A CA 1
ATOM 2427 C C . TYR A 1 318 ? 9.328 -12.656 -22.891 1 97.62 318 TYR A C 1
ATOM 2429 O O . TYR A 1 318 ? 9.789 -11.773 -23.625 1 97.62 318 TYR A O 1
ATOM 2437 N N . VAL A 1 319 ? 8.211 -12.531 -22.328 1 97.12 319 VAL A N 1
ATOM 2438 C CA . VAL A 1 319 ? 7.383 -11.336 -22.469 1 97.12 319 VAL A CA 1
ATOM 2439 C C . VAL A 1 319 ? 7.383 -10.539 -21.172 1 97.12 319 VAL A C 1
ATOM 2441 O O . VAL A 1 319 ? 6.773 -10.953 -20.188 1 97.12 319 VAL A O 1
ATOM 2444 N N . ASP A 1 320 ? 7.883 -9.398 -21.172 1 96.5 320 ASP A N 1
ATOM 2445 C CA . ASP A 1 320 ? 8.141 -8.602 -19.984 1 96.5 320 ASP A CA 1
ATOM 2446 C C . ASP A 1 320 ? 6.848 -8.297 -19.234 1 96.5 320 ASP A C 1
ATOM 2448 O O . ASP A 1 320 ? 6.797 -8.398 -18 1 96.5 320 ASP A O 1
ATOM 2452 N N . GLU A 1 321 ? 5.781 -7.91 -19.938 1 96.56 321 GLU A N 1
ATOM 2453 C CA . GLU A 1 321 ? 4.523 -7.496 -19.312 1 96.56 321 GLU A CA 1
ATOM 2454 C C . GLU A 1 321 ? 3.9 -8.641 -18.531 1 96.56 321 GLU A C 1
ATOM 2456 O O . GLU A 1 321 ? 3.273 -8.414 -17.484 1 96.56 321 GLU A O 1
ATOM 2461 N N . ILE A 1 322 ? 4.121 -9.844 -19.047 1 98 322 ILE A N 1
ATOM 2462 C CA . ILE A 1 322 ? 3.551 -11.016 -18.406 1 98 322 ILE A CA 1
ATOM 2463 C C . ILE A 1 322 ? 4.43 -11.445 -17.219 1 98 322 ILE A C 1
ATOM 2465 O O . ILE A 1 322 ? 3.934 -11.695 -16.125 1 98 322 ILE A O 1
ATOM 2469 N N . CYS A 1 323 ? 5.711 -11.453 -17.438 1 97.75 323 CYS A N 1
ATOM 2470 C CA . CYS A 1 323 ? 6.66 -11.953 -16.438 1 97.75 323 CYS A CA 1
ATOM 2471 C C . CYS A 1 323 ? 6.758 -11.016 -15.25 1 97.75 323 CYS A C 1
ATOM 2473 O O . CYS A 1 323 ? 6.793 -11.461 -14.102 1 97.75 323 CYS A O 1
ATOM 2475 N N . ASN A 1 324 ? 6.754 -9.688 -15.43 1 94.06 324 ASN A N 1
ATOM 2476 C CA . ASN A 1 324 ? 6.832 -8.727 -14.336 1 94.06 324 ASN A CA 1
ATOM 2477 C C . ASN A 1 324 ? 5.559 -8.719 -13.5 1 94.06 324 ASN A C 1
ATOM 2479 O O . ASN A 1 324 ? 5.594 -8.391 -12.312 1 94.06 324 ASN A O 1
ATOM 2483 N N . TYR A 1 325 ? 4.527 -9.094 -14.133 1 94.5 325 TYR A N 1
ATOM 2484 C CA . TYR A 1 325 ? 3.236 -9.125 -13.453 1 94.5 325 TYR A CA 1
ATOM 2485 C C . TYR A 1 325 ? 3.094 -10.383 -12.602 1 94.5 325 TYR A C 1
ATOM 2487 O O . TYR A 1 325 ? 2.693 -10.312 -11.438 1 94.5 325 TYR A O 1
ATOM 2495 N N . GLY A 1 326 ? 3.449 -11.414 -13.164 1 95.62 326 GLY A N 1
ATOM 2496 C CA . GLY A 1 326 ? 3.031 -12.68 -12.57 1 95.62 326 GLY A CA 1
ATOM 2497 C C . GLY A 1 326 ? 4.133 -13.359 -11.789 1 95.62 326 GLY A C 1
ATOM 2498 O O . GLY A 1 326 ? 3.883 -14.328 -11.062 1 95.62 326 GLY A O 1
ATOM 2499 N N . PHE A 1 327 ? 5.379 -12.859 -11.812 1 94.5 327 PHE A N 1
ATOM 2500 C CA . PHE A 1 327 ? 6.461 -13.672 -11.266 1 94.5 327 PHE A CA 1
ATOM 2501 C C . PHE A 1 327 ? 7.43 -12.82 -10.453 1 94.5 327 PHE A C 1
ATOM 2503 O O . PHE A 1 327 ? 7.488 -11.602 -10.633 1 94.5 327 PHE A O 1
ATOM 2510 N N . LYS A 1 328 ? 8.172 -13.398 -9.539 1 87 328 LYS A N 1
ATOM 2511 C CA . LYS A 1 328 ? 9.07 -12.719 -8.609 1 87 328 LYS A CA 1
ATOM 2512 C C . LYS A 1 328 ? 10.438 -12.469 -9.242 1 87 328 LYS A C 1
ATOM 2514 O O . LYS A 1 328 ? 11.086 -11.461 -8.961 1 87 328 LYS A O 1
ATOM 2519 N N . ARG A 1 329 ? 10.828 -13.492 -10 1 87.75 329 ARG A N 1
ATOM 2520 C CA . ARG A 1 329 ? 12.125 -13.383 -10.656 1 87.75 329 ARG A CA 1
ATOM 2521 C C . ARG A 1 329 ? 11.969 -12.867 -12.086 1 87.75 329 ARG A C 1
ATOM 2523 O O . ARG A 1 329 ? 11.523 -13.602 -12.969 1 87.75 329 ARG A O 1
ATOM 2530 N N . THR A 1 330 ? 12.398 -11.602 -12.281 1 89.12 330 THR A N 1
ATOM 2531 C CA . THR A 1 330 ? 12.188 -10.977 -13.586 1 89.12 330 THR A CA 1
ATOM 2532 C C . THR A 1 330 ? 13.5 -10.453 -14.148 1 89.12 330 THR A C 1
ATOM 2534 O O . THR A 1 330 ? 14.492 -10.32 -13.422 1 89.12 330 THR A O 1
ATOM 2537 N N . ARG A 1 331 ? 13.578 -10.25 -15.383 1 88.12 331 ARG A N 1
ATOM 2538 C CA . ARG A 1 331 ? 14.766 -9.727 -16.047 1 88.12 331 ARG A CA 1
ATOM 2539 C C . ARG A 1 331 ? 14.922 -8.227 -15.789 1 88.12 331 ARG A C 1
ATOM 2541 O O . ARG A 1 331 ? 16.031 -7.742 -15.555 1 88.12 331 ARG A O 1
ATOM 2548 N N . LYS A 1 332 ? 13.891 -7.523 -15.891 1 85.88 332 LYS A N 1
ATOM 2549 C CA . LYS A 1 332 ? 13.844 -6.082 -15.648 1 85.88 332 LYS A CA 1
ATOM 2550 C C . LYS A 1 332 ? 12.867 -5.75 -14.523 1 85.88 332 LYS A C 1
ATOM 2552 O O . LYS A 1 332 ? 11.68 -6.055 -14.617 1 85.88 332 LYS A O 1
ATOM 2557 N N . TRP A 1 333 ? 13.445 -5.16 -13.625 1 81.44 333 TRP A N 1
ATOM 2558 C CA . TRP A 1 333 ? 12.633 -4.855 -12.453 1 81.44 333 TRP A CA 1
ATOM 2559 C C . TRP A 1 333 ? 11.602 -3.777 -12.773 1 81.44 333 TRP A C 1
ATOM 2561 O O . TRP A 1 333 ? 11.898 -2.816 -13.492 1 81.44 333 TRP A O 1
ATOM 2571 N N . LYS A 1 334 ? 10.43 -3.967 -12.32 1 83.75 334 LYS A N 1
ATOM 2572 C CA . LYS A 1 334 ? 9.352 -2.986 -12.258 1 83.75 334 LYS A CA 1
ATOM 2573 C C . LYS A 1 334 ? 8.633 -3.037 -10.914 1 83.75 334 LYS A C 1
ATOM 2575 O O . LYS A 1 334 ? 8.523 -4.105 -10.305 1 83.75 334 LYS A O 1
ATOM 2580 N N . SER A 1 335 ? 8.195 -1.914 -10.469 1 80.94 335 SER A N 1
ATOM 2581 C CA . SER A 1 335 ? 7.375 -1.927 -9.258 1 80.94 335 SER A CA 1
ATOM 2582 C C . SER A 1 335 ? 6.082 -2.701 -9.484 1 80.94 335 SER A C 1
ATOM 2584 O O . SER A 1 335 ? 5.645 -2.875 -10.625 1 80.94 335 SER A O 1
ATOM 2586 N N . VAL A 1 336 ? 5.535 -3.139 -8.438 1 83.81 336 VAL A N 1
ATOM 2587 C CA . VAL A 1 336 ? 4.289 -3.896 -8.508 1 83.81 336 VAL A CA 1
ATOM 2588 C C . VAL A 1 336 ? 3.223 -3.072 -9.219 1 83.81 336 VAL A C 1
ATOM 2590 O O . VAL A 1 336 ? 2.461 -3.602 -10.031 1 83.81 336 VAL A O 1
ATOM 2593 N N . LEU A 1 337 ? 3.176 -1.818 -8.883 1 81.56 337 LEU A N 1
ATOM 2594 C CA . LEU A 1 337 ? 2.195 -0.932 -9.508 1 81.56 337 LEU A CA 1
ATOM 2595 C C . LEU A 1 337 ? 2.422 -0.837 -11.008 1 81.56 337 LEU A C 1
ATOM 2597 O O . LEU A 1 337 ? 1.485 -1.011 -11.797 1 81.56 337 LEU A O 1
ATOM 2601 N N . GLU A 1 338 ? 3.635 -0.583 -11.383 1 85.31 338 GLU A N 1
ATOM 2602 C CA . GLU A 1 338 ? 3.971 -0.454 -12.797 1 85.31 338 GLU A CA 1
ATOM 2603 C C . GLU A 1 338 ? 3.688 -1.749 -13.547 1 85.31 338 GLU A C 1
ATOM 2605 O O . GLU A 1 338 ? 3.168 -1.722 -14.664 1 85.31 338 GLU A O 1
ATOM 2610 N N . ALA A 1 339 ? 4.066 -2.842 -12.961 1 91.56 339 ALA A N 1
ATOM 2611 C CA . ALA A 1 339 ? 3.885 -4.148 -13.586 1 91.56 339 ALA A CA 1
ATOM 2612 C C . ALA A 1 339 ? 2.404 -4.461 -13.789 1 91.56 339 ALA A C 1
ATOM 2614 O O . ALA A 1 339 ? 2.006 -4.934 -14.859 1 91.56 339 ALA A O 1
ATOM 2615 N N . THR A 1 340 ? 1.569 -4.195 -12.766 1 91.69 340 THR A N 1
ATOM 2616 C CA . THR A 1 340 ? 0.138 -4.469 -12.828 1 91.69 340 THR A CA 1
ATOM 2617 C C . THR A 1 340 ? -0.532 -3.602 -13.891 1 91.69 340 THR A C 1
ATOM 2619 O O . THR A 1 340 ? -1.318 -4.102 -14.703 1 91.69 340 THR A O 1
ATOM 2622 N N . LEU A 1 341 ? -0.181 -2.316 -13.93 1 88.88 341 LEU A N 1
ATOM 2623 C CA . LEU A 1 341 ? -0.776 -1.401 -14.898 1 88.88 341 LEU A CA 1
ATOM 2624 C C . LEU A 1 341 ? -0.362 -1.771 -16.312 1 88.88 341 LEU A C 1
ATOM 2626 O O . LEU A 1 341 ? -1.176 -1.704 -17.234 1 88.88 341 LEU A O 1
ATOM 2630 N N . ALA A 1 342 ? 0.887 -2.121 -16.5 1 93.56 342 ALA A N 1
ATOM 2631 C CA . ALA A 1 342 ? 1.375 -2.521 -17.828 1 93.56 342 ALA A CA 1
ATOM 2632 C C . ALA A 1 342 ? 0.653 -3.77 -18.312 1 93.56 342 ALA A C 1
ATOM 2634 O O . ALA A 1 342 ? 0.276 -3.852 -19.484 1 93.56 342 ALA A O 1
ATOM 2635 N N . PHE A 1 343 ? 0.484 -4.75 -17.453 1 96.69 343 PHE A N 1
ATOM 2636 C CA . PHE A 1 343 ? -0.212 -5.98 -17.812 1 96.69 343 PHE A CA 1
ATOM 2637 C C . PHE A 1 343 ? -1.655 -5.695 -18.203 1 96.69 343 PHE A C 1
ATOM 2639 O O . PHE A 1 343 ? -2.135 -6.191 -19.234 1 96.69 343 PHE A O 1
ATOM 2646 N N . GLU A 1 344 ? -2.338 -4.859 -17.438 1 95.5 344 GLU A N 1
ATOM 2647 C CA . GLU A 1 344 ? -3.74 -4.547 -17.703 1 95.5 344 GLU A CA 1
ATOM 2648 C C . GLU A 1 344 ? -3.9 -3.777 -19.016 1 95.5 344 GLU A C 1
ATOM 2650 O O . GLU A 1 344 ? -4.848 -4.016 -19.766 1 95.5 344 GLU A O 1
ATOM 2655 N N . SER A 1 345 ? -3.01 -2.881 -19.172 1 94.5 345 SER A N 1
ATOM 2656 C CA . SER A 1 345 ? -3.047 -2.109 -20.422 1 94.5 345 SER A CA 1
ATOM 2657 C C . SER A 1 345 ? -2.859 -3.01 -21.625 1 94.5 345 SER A C 1
ATOM 2659 O O . SER A 1 345 ? -3.496 -2.805 -22.672 1 94.5 345 SER A O 1
ATOM 2661 N N . ALA A 1 346 ? -2.066 -3.982 -21.469 1 95.88 346 ALA A N 1
ATOM 2662 C CA . ALA A 1 346 ? -1.712 -4.844 -22.609 1 95.88 346 ALA A CA 1
ATOM 2663 C C . ALA A 1 346 ? -2.783 -5.902 -22.844 1 95.88 346 ALA A C 1
ATOM 2665 O O . ALA A 1 346 ? -3.062 -6.262 -23.984 1 95.88 346 ALA A O 1
ATOM 2666 N N . TYR A 1 347 ? -3.416 -6.383 -21.734 1 97.31 347 TYR A N 1
ATOM 2667 C CA . TYR A 1 347 ? -4.164 -7.621 -21.922 1 97.31 347 TYR A CA 1
ATOM 2668 C C . TYR A 1 347 ? -5.59 -7.484 -21.406 1 97.31 347 TYR A C 1
ATOM 2670 O O . TYR A 1 347 ? -6.441 -8.328 -21.688 1 97.31 347 TYR A O 1
ATOM 2678 N N . CYS A 1 348 ? -5.926 -6.496 -20.609 1 93.81 348 CYS A N 1
ATOM 2679 C CA . CYS A 1 348 ? -7.238 -6.414 -19.984 1 93.81 348 CYS A CA 1
ATOM 2680 C C . CYS A 1 348 ? -8.07 -5.293 -20.594 1 93.81 348 CYS A C 1
ATOM 2682 O O . CYS A 1 348 ? -9.281 -5.227 -20.391 1 93.81 348 CYS A O 1
ATOM 2684 N N . ARG A 1 349 ? -7.586 -4.102 -21.094 1 76.25 349 ARG A N 1
ATOM 2685 C CA . ARG A 1 349 ? -8.336 -2.98 -21.641 1 76.25 349 ARG A CA 1
ATOM 2686 C C . ARG A 1 349 ? -8.969 -3.355 -22.984 1 76.25 349 ARG A C 1
ATOM 2688 O O . ARG A 1 349 ? -8.398 -4.137 -23.75 1 76.25 349 ARG A O 1
ATOM 2695 N N . SER A 1 350 ? -10.352 -3.559 -23.047 1 54.62 350 SER A N 1
ATOM 2696 C CA . SER A 1 350 ? -11.109 -3.766 -24.281 1 54.62 350 SER A CA 1
ATOM 2697 C C . SER A 1 350 ? -10.523 -2.951 -25.438 1 54.62 350 SER A C 1
ATOM 2699 O O . SER A 1 350 ? -10.234 -1.763 -25.266 1 54.62 350 SER A O 1
ATOM 2701 N N . LYS A 1 351 ? -9.703 -3.459 -26.344 1 35.97 351 LYS A N 1
ATOM 2702 C CA . LYS A 1 351 ? -9.695 -2.818 -27.656 1 35.97 351 LYS A CA 1
ATOM 2703 C C . LYS A 1 351 ? -11.102 -2.771 -28.25 1 35.97 351 LYS A C 1
ATOM 2705 O O . LYS A 1 351 ? -11.828 -3.768 -28.219 1 35.97 351 LYS A O 1
ATOM 2710 N N . MET B 1 1 ? 16.953 34.25 -3.949 1 53.06 1 MET B N 1
ATOM 2711 C CA . MET B 1 1 ? 15.562 33.844 -4.125 1 53.06 1 MET B CA 1
ATOM 2712 C C . MET B 1 1 ? 14.703 34.312 -2.961 1 53.06 1 MET B C 1
ATOM 2714 O O . MET B 1 1 ? 15.195 34.5 -1.851 1 53.06 1 MET B O 1
ATOM 2718 N N . SER B 1 2 ? 13.516 34.844 -3.246 1 78.56 2 SER B N 1
ATOM 2719 C CA . SER B 1 2 ? 12.68 35.562 -2.299 1 78.56 2 SER B CA 1
ATOM 2720 C C . SER B 1 2 ? 12.172 34.656 -1.192 1 78.56 2 SER B C 1
ATOM 2722 O O . SER B 1 2 ? 11.969 33.469 -1.412 1 78.56 2 SER B O 1
ATOM 2724 N N . ARG B 1 3 ? 12.328 35 0.052 1 93.75 3 ARG B N 1
ATOM 2725 C CA . ARG B 1 3 ? 11.875 34.312 1.258 1 93.75 3 ARG B CA 1
ATOM 2726 C C . ARG B 1 3 ? 10.352 34.219 1.282 1 93.75 3 ARG B C 1
ATOM 2728 O O . ARG B 1 3 ? 9.656 35.031 0.681 1 93.75 3 ARG B O 1
ATOM 2735 N N . ILE B 1 4 ? 9.922 33.125 1.713 1 98.31 4 ILE B N 1
ATOM 2736 C CA . ILE B 1 4 ? 8.492 32.969 1.973 1 98.31 4 ILE B CA 1
ATOM 2737 C C . ILE B 1 4 ? 8.172 33.406 3.402 1 98.31 4 ILE B C 1
ATOM 2739 O O . ILE B 1 4 ? 8.648 32.781 4.363 1 98.31 4 ILE B O 1
ATOM 2743 N N . ARG B 1 5 ? 7.461 34.438 3.551 1 98.75 5 ARG B N 1
ATOM 2744 C CA . ARG B 1 5 ? 7.059 34.938 4.863 1 98.75 5 ARG B CA 1
ATOM 2745 C C . ARG B 1 5 ? 5.82 34.188 5.371 1 98.75 5 ARG B C 1
ATOM 2747 O O . ARG B 1 5 ? 4.762 34.25 4.746 1 98.75 5 ARG B O 1
ATOM 2754 N N . VAL B 1 6 ? 5.957 33.531 6.547 1 98.81 6 VAL B N 1
ATOM 2755 C CA . VAL B 1 6 ? 4.898 32.625 7.004 1 98.81 6 VAL B CA 1
ATOM 2756 C C . VAL B 1 6 ? 4.41 33.062 8.383 1 98.81 6 VAL B C 1
ATOM 2758 O O . VAL B 1 6 ? 5.211 33.438 9.242 1 98.81 6 VAL B O 1
ATOM 2761 N N . ALA B 1 7 ? 3.107 33.094 8.594 1 98.88 7 ALA B N 1
ATOM 2762 C CA . ALA B 1 7 ? 2.492 33.281 9.906 1 98.88 7 ALA B CA 1
ATOM 2763 C C . ALA B 1 7 ? 1.739 32.031 10.344 1 98.88 7 ALA B C 1
ATOM 2765 O O . ALA B 1 7 ? 1.096 31.375 9.531 1 98.88 7 ALA B O 1
ATOM 2766 N N . PHE B 1 8 ? 1.835 31.688 11.609 1 98.81 8 PHE B N 1
ATOM 2767 C CA . PHE B 1 8 ? 1.133 30.531 12.156 1 98.81 8 PHE B CA 1
ATOM 2768 C C . PHE B 1 8 ? 0.075 30.969 13.164 1 98.81 8 PHE B C 1
ATOM 2770 O O . PHE B 1 8 ? 0.32 31.859 13.984 1 98.81 8 PHE B O 1
ATOM 2777 N N . ILE B 1 9 ? -1.071 30.406 13.016 1 98.75 9 ILE B N 1
ATOM 2778 C CA . ILE B 1 9 ? -2.143 30.578 13.992 1 98.75 9 ILE B CA 1
ATOM 2779 C C . ILE B 1 9 ? -2.387 29.266 14.734 1 98.75 9 ILE B C 1
ATOM 2781 O O . ILE B 1 9 ? -2.719 28.25 14.117 1 98.75 9 ILE B O 1
ATOM 2785 N N . GLY B 1 10 ? -2.33 29.297 16.016 1 97.81 10 GLY B N 1
ATOM 2786 C CA . GLY B 1 10 ? -2.332 28.062 16.812 1 97.81 10 GLY B CA 1
ATOM 2787 C C . GLY B 1 10 ? -0.968 27.406 16.891 1 97.81 10 GLY B C 1
ATOM 2788 O O . GLY B 1 10 ? -0.565 26.688 15.977 1 97.81 10 GLY B O 1
ATOM 2789 N N . ILE B 1 11 ? -0.298 27.656 17.984 1 97.75 11 ILE B N 1
ATOM 2790 C CA . ILE B 1 11 ? 1.062 27.156 18.156 1 97.75 11 ILE B CA 1
ATOM 2791 C C . ILE B 1 11 ? 1.034 25.844 18.922 1 97.75 11 ILE B C 1
ATOM 2793 O O . ILE B 1 11 ? 1.558 25.75 20.031 1 97.75 11 ILE B O 1
ATOM 2797 N N . GLY B 1 12 ? 0.478 24.828 18.25 1 94.44 12 GLY B N 1
ATOM 2798 C CA . GLY B 1 12 ? 0.365 23.5 18.844 1 94.44 12 GLY B CA 1
ATOM 2799 C C . GLY B 1 12 ? 1.484 22.562 18.438 1 94.44 12 GLY B C 1
ATOM 2800 O O . GLY B 1 12 ? 2.57 23.016 18.062 1 94.44 12 GLY B O 1
ATOM 2801 N N . ASN B 1 13 ? 1.242 21.281 18.594 1 93.31 13 ASN B N 1
ATOM 2802 C CA . ASN B 1 13 ? 2.248 20.234 18.359 1 93.31 13 ASN B CA 1
ATOM 2803 C C . ASN B 1 13 ? 2.717 20.234 16.906 1 93.31 13 ASN B C 1
ATOM 2805 O O . ASN B 1 13 ? 3.914 20.109 16.641 1 93.31 13 ASN B O 1
ATOM 2809 N N . SER B 1 14 ? 1.785 20.297 15.977 1 94.88 14 SER B N 1
ATOM 2810 C CA . SER B 1 14 ? 2.141 20.25 14.562 1 94.88 14 SER B CA 1
ATOM 2811 C C . SER B 1 14 ? 3.014 21.438 14.18 1 94.88 14 SER B C 1
ATOM 2813 O O . SER B 1 14 ? 3.969 21.297 13.414 1 94.88 14 SER B O 1
ATOM 2815 N N . VAL B 1 15 ? 2.625 22.609 14.672 1 97.19 15 VAL B N 1
ATOM 2816 C CA . VAL B 1 15 ? 3.391 23.812 14.391 1 97.19 15 VAL B CA 1
ATOM 2817 C C . VAL B 1 15 ? 4.754 23.734 15.07 1 97.19 15 VAL B C 1
ATOM 2819 O O . VAL B 1 15 ? 5.773 24.109 14.484 1 97.19 15 VAL B O 1
ATOM 2822 N N . SER B 1 16 ? 4.734 23.297 16.328 1 96.56 16 SER B N 1
ATOM 2823 C CA . SER B 1 16 ? 6 23.094 17.031 1 96.56 16 SER B CA 1
ATOM 2824 C C . SER B 1 16 ? 6.949 22.219 16.219 1 96.56 16 SER B C 1
ATOM 2826 O O . SER B 1 16 ? 8.109 22.578 16.016 1 96.56 16 SER B O 1
ATOM 2828 N N . ALA B 1 17 ? 6.461 21.094 15.773 1 95.81 17 ALA B N 1
ATOM 2829 C CA . ALA B 1 17 ? 7.273 20.172 14.977 1 95.81 17 ALA B CA 1
ATOM 2830 C C . ALA B 1 17 ? 7.754 20.859 13.695 1 95.81 17 ALA B C 1
ATOM 2832 O O . ALA B 1 17 ? 8.906 20.688 13.297 1 95.81 17 ALA B O 1
ATOM 2833 N N . THR B 1 18 ? 6.898 21.594 13.039 1 97.69 18 THR B N 1
ATOM 2834 C CA . THR B 1 18 ? 7.215 22.25 11.781 1 97.69 18 THR B CA 1
ATOM 2835 C C . THR B 1 18 ? 8.328 23.281 11.969 1 97.69 18 THR B C 1
ATOM 2837 O O . THR B 1 18 ? 9.289 23.312 11.195 1 97.69 18 THR B O 1
ATOM 2840 N N . ILE B 1 19 ? 8.203 24.094 12.992 1 97.69 19 ILE B N 1
ATOM 2841 C CA . ILE B 1 19 ? 9.195 25.141 13.258 1 97.69 19 ILE B CA 1
ATOM 2842 C C . ILE B 1 19 ? 10.539 24.5 13.609 1 97.69 19 ILE B C 1
ATOM 2844 O O . ILE B 1 19 ? 11.578 24.906 13.109 1 97.69 19 ILE B O 1
ATOM 2848 N N . GLN B 1 20 ? 10.531 23.516 14.523 1 97.12 20 GLN B N 1
ATOM 2849 C CA . GLN B 1 20 ? 11.75 22.781 14.82 1 97.12 20 GLN B CA 1
ATOM 2850 C C . GLN B 1 20 ? 12.359 22.188 13.547 1 97.12 20 GLN B C 1
ATOM 2852 O O . GLN B 1 20 ? 13.578 22.219 13.367 1 97.12 20 GLN B O 1
ATOM 2857 N N . GLY B 1 21 ? 11.484 21.656 12.703 1 96.75 21 GLY B N 1
ATOM 2858 C CA . GLY B 1 21 ? 11.93 21.062 11.445 1 96.75 21 GLY B CA 1
ATOM 2859 C C . GLY B 1 21 ? 12.602 22.062 10.523 1 96.75 21 GLY B C 1
ATOM 2860 O O . GLY B 1 21 ? 13.594 21.734 9.875 1 96.75 21 GLY B O 1
ATOM 2861 N N . ILE B 1 22 ? 12.039 23.25 10.406 1 96.62 22 ILE B N 1
ATOM 2862 C CA . ILE B 1 22 ? 12.625 24.297 9.578 1 96.62 22 ILE B CA 1
ATOM 2863 C C . ILE B 1 22 ? 14.062 24.547 10.008 1 96.62 22 ILE B C 1
ATOM 2865 O O . ILE B 1 22 ? 14.977 24.547 9.172 1 96.62 22 ILE B O 1
ATOM 2869 N N . HIS B 1 23 ? 14.289 24.688 11.25 1 96.5 23 HIS B N 1
ATOM 2870 C CA . HIS B 1 23 ? 15.625 24.984 11.758 1 96.5 23 HIS B CA 1
ATOM 2871 C C . HIS B 1 23 ? 16.531 23.75 11.68 1 96.5 23 HIS B C 1
ATOM 2873 O O . HIS B 1 23 ? 17.719 23.875 11.383 1 96.5 23 HIS B O 1
ATOM 2879 N N . TYR B 1 24 ? 15.969 22.625 11.984 1 96 24 TYR B N 1
ATOM 2880 C CA . TYR B 1 24 ? 16.719 21.375 11.922 1 96 24 TYR B CA 1
ATOM 2881 C C . TYR B 1 24 ? 17.297 21.141 10.523 1 96 24 TYR B C 1
ATOM 2883 O O . TYR B 1 24 ? 18.484 20.906 10.367 1 96 24 TYR B O 1
ATOM 2891 N N . TYR B 1 25 ? 16.484 21.25 9.508 1 95.69 25 TYR B N 1
ATOM 2892 C CA . TYR B 1 25 ? 16.891 20.938 8.148 1 95.69 25 TYR B CA 1
ATOM 2893 C C . TYR B 1 25 ? 17.719 22.078 7.555 1 95.69 25 TYR B C 1
ATOM 2895 O O . TYR B 1 25 ? 18.516 21.859 6.641 1 95.69 25 TYR B O 1
ATOM 2903 N N . SER B 1 26 ? 17.516 23.281 8.062 1 93.94 26 SER B N 1
ATOM 2904 C CA . SER B 1 26 ? 18.375 24.391 7.668 1 93.94 26 SER B CA 1
ATOM 2905 C C . SER B 1 26 ? 19.812 24.172 8.164 1 93.94 26 SER B C 1
ATOM 2907 O O . SER B 1 26 ? 20.766 24.484 7.473 1 93.94 26 SER B O 1
ATOM 2909 N N . SER B 1 27 ? 19.922 23.641 9.336 1 93.12 27 SER B N 1
ATOM 2910 C CA . SER B 1 27 ? 21.219 23.406 9.961 1 93.12 27 SER B CA 1
ATOM 2911 C C . SER B 1 27 ? 21.828 22.094 9.461 1 93.12 27 SER B C 1
ATOM 2913 O O . SER B 1 27 ? 23.047 21.938 9.492 1 93.12 27 SER B O 1
ATOM 2915 N N . ASN B 1 28 ? 20.938 21.156 9.008 1 91.69 28 ASN B N 1
ATOM 2916 C CA . ASN B 1 28 ? 21.344 19.828 8.562 1 91.69 28 ASN B CA 1
ATOM 2917 C C . ASN B 1 28 ? 20.719 19.469 7.223 1 91.69 28 ASN B C 1
ATOM 2919 O O . ASN B 1 28 ? 19.922 18.531 7.137 1 91.69 28 ASN B O 1
ATOM 2923 N N . PRO B 1 29 ? 21.188 20.078 6.211 1 86.25 29 PRO B N 1
ATOM 2924 C CA . PRO B 1 29 ? 20.5 19.953 4.922 1 86.25 29 PRO B CA 1
ATOM 2925 C C . PRO B 1 29 ? 20.531 18.531 4.383 1 86.25 29 PRO B C 1
ATOM 2927 O O . PRO B 1 29 ? 19.656 18.141 3.598 1 86.25 29 PRO B O 1
ATOM 2930 N N . ASP B 1 30 ? 21.422 17.672 4.859 1 85.19 30 ASP B N 1
ATOM 2931 C CA . ASP B 1 30 ? 21.547 16.328 4.309 1 85.19 30 ASP B CA 1
ATOM 2932 C C . ASP B 1 30 ? 20.906 15.289 5.227 1 85.19 30 ASP B C 1
ATOM 2934 O O . ASP B 1 30 ? 21.031 14.086 5.004 1 85.19 30 ASP B O 1
ATOM 2938 N N . SER B 1 31 ? 20.188 15.812 6.137 1 87.69 31 SER B N 1
ATOM 2939 C CA . SER B 1 31 ? 19.594 14.883 7.098 1 87.69 31 SER B CA 1
ATOM 2940 C C . SER B 1 31 ? 18.391 14.156 6.504 1 87.69 31 SER B C 1
ATOM 2942 O O . SER B 1 31 ? 17.75 14.672 5.59 1 87.69 31 SER B O 1
ATOM 2944 N N . ASP B 1 32 ? 18.094 12.977 7.062 1 86.88 32 ASP B N 1
ATOM 2945 C CA . ASP B 1 32 ? 16.984 12.156 6.59 1 86.88 32 ASP B CA 1
ATOM 2946 C C . ASP B 1 32 ? 15.641 12.703 7.086 1 86.88 32 ASP B C 1
ATOM 2948 O O . ASP B 1 32 ? 15.602 13.461 8.055 1 86.88 32 ASP B O 1
ATOM 2952 N N . GLY B 1 33 ? 14.625 12.375 6.285 1 91.25 33 GLY B N 1
ATOM 2953 C CA . GLY B 1 33 ? 13.281 12.562 6.805 1 91.25 33 GLY B CA 1
ATOM 2954 C C . GLY B 1 33 ? 12.523 13.672 6.105 1 91.25 33 GLY B C 1
ATOM 2955 O O . GLY B 1 33 ? 11.297 13.75 6.199 1 91.25 33 GLY B O 1
ATOM 2956 N N . LEU B 1 34 ? 13.305 14.625 5.555 1 93.75 34 LEU B N 1
ATOM 2957 C CA . LEU B 1 34 ? 12.602 15.633 4.766 1 93.75 34 LEU B CA 1
ATOM 2958 C C . LEU B 1 34 ? 12.117 15.047 3.443 1 93.75 34 LEU B C 1
ATOM 2960 O O . LEU B 1 34 ? 12.922 14.602 2.623 1 93.75 34 LEU B O 1
ATOM 2964 N N . TRP B 1 35 ? 10.836 15.07 3.217 1 92.62 35 TRP B N 1
ATOM 2965 C CA . TRP B 1 35 ? 10.211 14.406 2.078 1 92.62 35 TRP B CA 1
ATOM 2966 C C . TRP B 1 35 ? 10.602 15.078 0.77 1 92.62 35 TRP B C 1
ATOM 2968 O O . TRP B 1 35 ? 11.07 14.422 -0.161 1 92.62 35 TRP B O 1
ATOM 2978 N N . HIS B 1 36 ? 10.445 16.328 0.656 1 94.69 36 HIS B N 1
ATOM 2979 C CA . HIS B 1 36 ? 10.797 17.109 -0.527 1 94.69 36 HIS B CA 1
ATOM 2980 C C . HIS B 1 36 ? 11.719 18.266 -0.168 1 94.69 36 HIS B C 1
ATOM 2982 O O . HIS B 1 36 ? 11.266 19.281 0.363 1 94.69 36 HIS B O 1
ATOM 2988 N N . PRO B 1 37 ? 12.953 18.156 -0.512 1 93.94 37 PRO B N 1
ATOM 2989 C CA . PRO B 1 37 ? 13.898 19.219 -0.157 1 93.94 37 PRO B CA 1
ATOM 2990 C C . PRO B 1 37 ? 13.586 20.531 -0.86 1 93.94 37 PRO B C 1
ATOM 2992 O O . PRO B 1 37 ? 13.789 21.609 -0.285 1 93.94 37 PRO B O 1
ATOM 2995 N N . VAL B 1 38 ? 13.125 20.406 -2.105 1 95.44 38 VAL B N 1
ATOM 2996 C CA . VAL B 1 38 ? 12.773 21.594 -2.875 1 95.44 38 VAL B CA 1
ATOM 2997 C C . VAL B 1 38 ? 11.352 21.469 -3.412 1 95.44 38 VAL B C 1
ATOM 2999 O O . VAL B 1 38 ? 11.008 20.453 -4.031 1 95.44 38 VAL B O 1
ATOM 3002 N N . VAL B 1 39 ? 10.547 22.391 -3.094 1 97.12 39 VAL B N 1
ATOM 3003 C CA . VAL B 1 39 ? 9.18 22.469 -3.6 1 97.12 39 VAL B CA 1
ATOM 3004 C C . VAL B 1 39 ? 8.922 23.844 -4.207 1 97.12 39 VAL B C 1
ATOM 3006 O O . VAL B 1 39 ? 9.125 24.859 -3.549 1 97.12 39 VAL B O 1
ATOM 3009 N N . GLY B 1 40 ? 8.484 23.844 -5.477 1 96.56 40 GLY B N 1
ATOM 3010 C CA . GLY B 1 40 ? 8.211 25.109 -6.145 1 96.56 40 GLY B CA 1
ATOM 3011 C C . GLY B 1 40 ? 9.43 26 -6.246 1 96.56 40 GLY B C 1
ATOM 3012 O O . GLY B 1 40 ? 9.312 27.234 -6.266 1 96.56 40 GLY B O 1
ATOM 3013 N N . GLY B 1 41 ? 10.625 25.438 -6.172 1 95.69 41 GLY B N 1
ATOM 3014 C CA . GLY B 1 41 ? 11.859 26.203 -6.258 1 95.69 41 GLY B CA 1
ATOM 3015 C C . GLY B 1 41 ? 12.328 26.734 -4.914 1 95.69 41 GLY B C 1
ATOM 3016 O O . GLY B 1 41 ? 13.336 27.438 -4.84 1 95.69 41 GLY B O 1
ATOM 3017 N N . PHE B 1 42 ? 11.633 26.375 -3.854 1 97 42 PHE B N 1
ATOM 3018 C CA . PHE B 1 42 ? 11.977 26.891 -2.533 1 97 42 PHE B CA 1
ATOM 3019 C C . PHE B 1 42 ? 12.477 25.781 -1.622 1 97 42 PHE B C 1
ATOM 3021 O O . PHE B 1 42 ? 11.945 24.672 -1.647 1 97 42 PHE B O 1
ATOM 3028 N N . LYS B 1 43 ? 13.414 26.078 -0.869 1 96 43 LYS B N 1
ATOM 3029 C CA . LYS B 1 43 ? 13.914 25.203 0.191 1 96 43 LYS B CA 1
ATOM 3030 C C . LYS B 1 43 ? 13.281 25.562 1.535 1 96 43 LYS B C 1
ATOM 3032 O O . LYS B 1 43 ? 12.578 26.562 1.651 1 96 43 LYS B O 1
ATOM 3037 N N . VAL B 1 44 ? 13.508 24.703 2.51 1 95.25 44 VAL B N 1
ATOM 3038 C CA . VAL B 1 44 ? 12.969 24.938 3.846 1 95.25 44 VAL B CA 1
ATOM 3039 C C . VAL B 1 44 ? 13.617 26.188 4.453 1 95.25 44 VAL B C 1
ATOM 3041 O O . VAL B 1 44 ? 12.969 26.922 5.195 1 95.25 44 VAL B O 1
ATOM 3044 N N . ASP B 1 45 ? 14.836 26.406 4.059 1 94 45 ASP B N 1
ATOM 3045 C CA . ASP B 1 45 ? 15.594 27.547 4.578 1 94 45 ASP B CA 1
ATOM 3046 C C . ASP B 1 45 ? 15.055 28.859 4.02 1 94 45 ASP B C 1
ATOM 3048 O O . ASP B 1 45 ? 15.398 29.938 4.516 1 94 45 ASP B O 1
ATOM 3052 N N . ASP B 1 46 ? 14.227 28.797 3.053 1 96.62 46 ASP B N 1
ATOM 3053 C CA . ASP B 1 46 ? 13.648 30 2.445 1 96.62 46 ASP B CA 1
ATOM 3054 C C . ASP B 1 46 ? 12.43 30.469 3.227 1 96.62 46 ASP B C 1
ATOM 3056 O O . ASP B 1 46 ? 11.875 31.531 2.939 1 96.62 46 ASP B O 1
ATOM 3060 N N . LEU B 1 47 ? 12.031 29.75 4.254 1 97.62 47 LEU B N 1
ATOM 3061 C CA . LEU B 1 47 ? 10.875 30.141 5.059 1 97.62 47 LEU B CA 1
ATOM 3062 C C . LEU B 1 47 ? 11.289 31.062 6.195 1 97.62 47 LEU B C 1
ATOM 3064 O O . LEU B 1 47 ? 12.289 30.812 6.867 1 97.62 47 LEU B O 1
ATOM 3068 N N . GLU B 1 48 ? 10.586 32.094 6.297 1 97.62 48 GLU B N 1
ATOM 3069 C CA . GLU B 1 48 ? 10.758 33.031 7.395 1 97.62 48 GLU B CA 1
ATOM 3070 C C . GLU B 1 48 ? 9.461 33.219 8.18 1 97.62 48 GLU B C 1
ATOM 3072 O O . GLU B 1 48 ? 8.461 33.688 7.629 1 97.62 48 GLU B O 1
ATOM 3077 N N . ILE B 1 49 ? 9.508 32.875 9.445 1 98.38 49 ILE B N 1
ATOM 3078 C CA . ILE B 1 49 ? 8.32 33.062 10.273 1 98.38 49 ILE B CA 1
ATOM 3079 C C . ILE B 1 49 ? 8.234 34.531 10.742 1 98.38 49 ILE B C 1
ATOM 3081 O O . ILE B 1 49 ? 9.172 35.031 11.359 1 98.38 49 ILE B O 1
ATOM 3085 N N . VAL B 1 50 ? 7.09 35.125 10.5 1 98.5 50 VAL B N 1
ATOM 3086 C CA . VAL B 1 50 ? 7.055 36.562 10.703 1 98.5 50 VAL B CA 1
ATOM 3087 C C . VAL B 1 50 ? 5.98 36.938 11.734 1 98.5 50 VAL B C 1
ATOM 3089 O O . VAL B 1 50 ? 5.957 38.031 12.258 1 98.5 50 VAL B O 1
ATOM 3092 N N . ALA B 1 51 ? 5.102 36 11.984 1 98.75 51 ALA B N 1
ATOM 3093 C CA . ALA B 1 51 ? 4.062 36.25 12.977 1 98.75 51 ALA B CA 1
ATOM 3094 C C . ALA B 1 51 ? 3.529 34.938 13.555 1 98.75 51 ALA B C 1
ATOM 3096 O O . ALA B 1 51 ? 3.621 33.875 12.906 1 98.75 51 ALA B O 1
ATOM 3097 N N . ALA B 1 52 ? 3.023 34.969 14.727 1 98.81 52 ALA B N 1
ATOM 3098 C CA . ALA B 1 52 ? 2.414 33.844 15.422 1 98.81 52 ALA B CA 1
ATOM 3099 C C . ALA B 1 52 ? 1.306 34.312 16.359 1 98.81 52 ALA B C 1
ATOM 3101 O O . ALA B 1 52 ? 1.44 35.344 17.031 1 98.81 52 ALA B O 1
ATOM 3102 N N . LEU B 1 53 ? 0.235 33.625 16.328 1 98.75 53 LEU B N 1
ATOM 3103 C CA . LEU B 1 53 ? -0.886 33.938 17.203 1 98.75 53 LEU B CA 1
ATOM 3104 C C . LEU B 1 53 ? -1.334 32.688 17.969 1 98.75 53 LEU B C 1
ATOM 3106 O O . LEU B 1 53 ? -1.311 31.594 17.422 1 98.75 53 LEU B O 1
ATOM 3110 N N . ASP B 1 54 ? -1.726 32.812 19.141 1 98.25 54 ASP B N 1
ATOM 3111 C CA . ASP B 1 54 ? -2.279 31.75 19.984 1 98.25 54 ASP B CA 1
ATOM 3112 C C . ASP B 1 54 ? -3.199 32.344 21.062 1 98.25 54 ASP B C 1
ATOM 3114 O O . ASP B 1 54 ? -3.258 33.562 21.234 1 98.25 54 ASP B O 1
ATOM 3118 N N . ILE B 1 55 ? -3.93 31.438 21.703 1 97.62 55 ILE B N 1
ATOM 3119 C CA . ILE B 1 55 ? -4.891 31.969 22.656 1 97.62 55 ILE B CA 1
ATOM 3120 C C . ILE B 1 55 ? -4.512 31.5 24.062 1 97.62 55 ILE B C 1
ATOM 3122 O O . ILE B 1 55 ? -5.164 31.875 25.047 1 97.62 55 ILE B O 1
ATOM 3126 N N . ASP B 1 56 ? -3.537 30.672 24.172 1 96.88 56 ASP B N 1
ATOM 3127 C CA . ASP B 1 56 ? -3.111 30.172 25.484 1 96.88 56 ASP B CA 1
ATOM 3128 C C . ASP B 1 56 ? -2.135 31.141 26.141 1 96.88 56 ASP B C 1
ATOM 3130 O O . ASP B 1 56 ? -1.082 31.453 25.578 1 96.88 56 ASP B O 1
ATOM 3134 N N . SER B 1 57 ? -2.33 31.469 27.328 1 97.06 57 SER B N 1
ATOM 3135 C CA . SER B 1 57 ? -1.526 32.469 28.031 1 97.06 57 SER B CA 1
ATOM 3136 C C . SER B 1 57 ? -0.109 31.953 28.266 1 97.06 57 SER B C 1
ATOM 3138 O O . SER B 1 57 ? 0.811 32.75 28.484 1 97.06 57 SER B O 1
ATOM 3140 N N . ARG B 1 58 ? 0.106 30.75 28.359 1 96.62 58 ARG B N 1
ATOM 3141 C CA . ARG B 1 58 ? 1.43 30.188 28.578 1 96.62 58 ARG B CA 1
ATOM 3142 C C . ARG B 1 58 ? 2.322 30.375 27.359 1 96.62 58 ARG B C 1
ATOM 3144 O O . ARG B 1 58 ? 3.547 30.25 27.453 1 96.62 58 ARG B O 1
ATOM 3151 N N . LYS B 1 59 ? 1.669 30.75 26.188 1 98.12 59 LYS B N 1
ATOM 3152 C CA . LYS B 1 59 ? 2.404 30.938 24.938 1 98.12 59 LYS B CA 1
ATOM 3153 C C . LYS B 1 59 ? 2.406 32.406 24.516 1 98.12 59 LYS B C 1
ATOM 3155 O O . LYS B 1 59 ? 3.418 32.906 24.016 1 98.12 59 LYS B O 1
ATOM 3160 N N . VAL B 1 60 ? 1.306 33.062 24.75 1 98.25 60 VAL B N 1
ATOM 3161 C CA . VAL B 1 60 ? 1.168 34.469 24.359 1 98.25 60 VAL B CA 1
ATOM 3162 C C . VAL B 1 60 ? 2.221 35.312 25.062 1 98.25 60 VAL B C 1
ATOM 3164 O O . VAL B 1 60 ? 2.439 35.156 26.266 1 98.25 60 VAL B O 1
ATOM 3167 N N . GLY B 1 61 ? 2.885 36.156 24.281 1 98 61 GLY B N 1
ATOM 3168 C CA . GLY B 1 61 ? 3.881 37.031 24.859 1 98 61 GLY B CA 1
ATOM 3169 C C . GLY B 1 61 ? 5.285 36.469 24.828 1 98 61 GLY B C 1
ATOM 3170 O O . GLY B 1 61 ? 6.262 37.188 25 1 98 61 GLY B O 1
ATOM 3171 N N . LYS B 1 62 ? 5.414 35.312 24.609 1 98.19 62 LYS B N 1
ATOM 3172 C CA . LYS B 1 62 ? 6.723 34.656 24.547 1 98.19 62 LYS B CA 1
ATOM 3173 C C . LYS B 1 62 ? 7.281 34.688 23.125 1 98.19 62 LYS B C 1
ATOM 3175 O O . LYS B 1 62 ? 6.527 34.812 22.156 1 98.19 62 LYS B O 1
ATOM 3180 N N . ASP B 1 63 ? 8.602 34.594 23.094 1 98.56 63 ASP B N 1
ATOM 3181 C CA . ASP B 1 63 ? 9.203 34.344 21.797 1 98.56 63 ASP B CA 1
ATOM 3182 C C . ASP B 1 63 ? 8.742 33 21.234 1 98.56 63 ASP B C 1
ATOM 3184 O O . ASP B 1 63 ? 8.633 32 21.984 1 98.56 63 ASP B O 1
ATOM 3188 N N . LEU B 1 64 ? 8.523 33 19.984 1 98.31 64 LEU B N 1
ATOM 3189 C CA . LEU B 1 64 ? 8.023 31.797 19.344 1 98.31 64 LEU B CA 1
ATOM 3190 C C . LEU B 1 64 ? 8.93 30.609 19.672 1 98.31 64 LEU B C 1
ATOM 3192 O O . LEU B 1 64 ? 8.453 29.484 19.828 1 98.31 64 LEU B O 1
ATOM 3196 N N . SER B 1 65 ? 10.227 30.75 19.75 1 97.56 65 SER B N 1
ATOM 3197 C CA . SER B 1 65 ? 11.203 29.703 20.062 1 97.56 65 SER B CA 1
ATOM 3198 C C . SER B 1 65 ? 10.945 29.109 21.438 1 97.56 65 SER B C 1
ATOM 3200 O O . SER B 1 65 ? 11.375 27.984 21.719 1 97.56 65 SER B O 1
ATOM 3202 N N . GLU B 1 66 ? 10.273 29.828 22.25 1 97.19 66 GLU B N 1
ATOM 3203 C CA . GLU B 1 66 ? 9.898 29.344 23.578 1 97.19 66 GLU B CA 1
ATOM 3204 C C . GLU B 1 66 ? 8.484 28.766 23.578 1 97.19 66 GLU B C 1
ATOM 3206 O O . GLU B 1 66 ? 8.234 27.719 24.188 1 97.19 66 GLU B O 1
ATOM 3211 N N . ALA B 1 67 ? 7.652 29.453 22.906 1 97.75 67 ALA B N 1
ATOM 3212 C CA . ALA B 1 67 ? 6.23 29.094 22.891 1 97.75 67 ALA B CA 1
ATOM 3213 C C . ALA B 1 67 ? 6.02 27.688 22.344 1 97.75 67 ALA B C 1
ATOM 3215 O O . ALA B 1 67 ? 5.145 26.953 22.812 1 97.75 67 ALA B O 1
ATOM 3216 N N . ILE B 1 68 ? 6.793 27.266 21.375 1 97.06 68 ILE B N 1
ATOM 3217 C CA . ILE B 1 68 ? 6.59 25.984 20.703 1 97.06 68 ILE B CA 1
ATOM 3218 C C . ILE B 1 68 ? 6.895 24.844 21.672 1 97.06 68 ILE B C 1
ATOM 3220 O O . ILE B 1 68 ? 6.512 23.703 21.422 1 97.06 68 ILE B O 1
ATOM 3224 N N . TYR B 1 69 ? 7.531 25.141 22.75 1 95.62 69 TYR B N 1
ATOM 3225 C CA . TYR B 1 69 ? 7.871 24.109 23.734 1 95.62 69 TYR B CA 1
ATOM 3226 C C . TYR B 1 69 ? 6.977 24.219 24.969 1 95.62 69 TYR B C 1
ATOM 3228 O O . TYR B 1 69 ? 7.102 23.422 25.906 1 95.62 69 TYR B O 1
ATOM 3236 N N . SER B 1 70 ? 6.102 25.125 24.922 1 94.25 70 SER B N 1
ATOM 3237 C CA . SER B 1 70 ? 5.238 25.359 26.078 1 94.25 70 SER B CA 1
ATOM 3238 C C . SER B 1 70 ? 4.062 24.375 26.094 1 94.25 70 SER B C 1
ATOM 3240 O O . SER B 1 70 ? 3.555 24 25.031 1 94.25 70 SER B O 1
ATOM 3242 N N . GLU B 1 71 ? 3.645 24.031 27.266 1 90 71 GLU B N 1
ATOM 3243 C CA . GLU B 1 71 ? 2.396 23.297 27.391 1 90 71 GLU B CA 1
ATOM 3244 C C . GLU B 1 71 ? 1.248 24.016 26.688 1 90 71 GLU B C 1
ATOM 3246 O O . GLU B 1 71 ? 1.27 25.25 26.562 1 90 71 GLU B O 1
ATOM 3251 N N . PRO B 1 72 ? 0.367 23.281 26.234 1 89.31 72 PRO B N 1
ATOM 3252 C CA . PRO B 1 72 ? 0.154 21.844 26.391 1 89.31 72 PRO B CA 1
ATOM 3253 C C . PRO B 1 72 ? 0.828 21.031 25.297 1 89.31 72 PRO B C 1
ATOM 3255 O O . PRO B 1 72 ? 0.446 19.875 25.047 1 89.31 72 PRO B O 1
ATOM 3258 N N . ASN B 1 73 ? 1.729 21.672 24.531 1 89.75 73 ASN B N 1
ATOM 3259 C CA . ASN B 1 73 ? 2.459 20.938 23.516 1 89.75 73 ASN B CA 1
ATOM 3260 C C . ASN B 1 73 ? 3.195 19.734 24.109 1 89.75 73 ASN B C 1
ATOM 3262 O O . ASN B 1 73 ? 3.775 19.844 25.188 1 89.75 73 ASN B O 1
ATOM 3266 N N . THR B 1 74 ? 3.189 18.594 23.375 1 86.19 74 THR B N 1
ATOM 3267 C CA . THR B 1 74 ? 3.803 17.375 23.891 1 86.19 74 THR B CA 1
ATOM 3268 C C . THR B 1 74 ? 4.836 16.828 22.922 1 86.19 74 THR B C 1
ATOM 3270 O O . THR B 1 74 ? 5.363 15.734 23.109 1 86.19 74 THR B O 1
ATOM 3273 N N . VAL B 1 75 ? 5.098 17.438 21.859 1 84.44 75 VAL B N 1
ATOM 3274 C CA . VAL B 1 75 ? 6.023 16.984 20.828 1 84.44 75 VAL B CA 1
ATOM 3275 C C . VAL B 1 75 ? 7.434 16.906 21.406 1 84.44 75 VAL B C 1
ATOM 3277 O O . VAL B 1 75 ? 8.25 16.109 20.938 1 84.44 75 VAL B O 1
ATOM 3280 N N . GLY B 1 76 ? 7.727 17.672 22.406 1 81.31 76 GLY B N 1
ATOM 3281 C CA . GLY B 1 76 ? 9.047 17.688 23.031 1 81.31 76 GLY B CA 1
ATOM 3282 C C . GLY B 1 76 ? 10.055 18.516 22.25 1 81.31 76 GLY B C 1
ATOM 3283 O O . GLY B 1 76 ? 9.742 19.047 21.188 1 81.31 76 GLY B O 1
ATOM 3284 N N . ARG B 1 77 ? 11.242 18.656 22.844 1 91.44 77 ARG B N 1
ATOM 3285 C CA . ARG B 1 77 ? 12.344 19.422 22.266 1 91.44 77 ARG B CA 1
ATOM 3286 C C . ARG B 1 77 ? 13.273 18.516 21.453 1 91.44 77 ARG B C 1
ATOM 3288 O O . ARG B 1 77 ? 14.266 18 21.984 1 91.44 77 ARG B O 1
ATOM 3295 N N . ARG B 1 78 ? 13 18.422 20.156 1 89 78 ARG B N 1
ATOM 3296 C CA . ARG B 1 78 ? 13.789 17.562 19.266 1 89 78 ARG B CA 1
ATOM 3297 C C . ARG B 1 78 ? 14.969 18.328 18.688 1 89 78 ARG B C 1
ATOM 3299 O O . ARG B 1 78 ? 15.961 17.719 18.266 1 89 78 ARG B O 1
ATOM 3306 N N . PHE B 1 79 ? 14.789 19.578 18.594 1 92.19 79 PHE B N 1
ATOM 3307 C CA . PHE B 1 79 ? 15.836 20.484 18.125 1 92.19 79 PHE B CA 1
ATOM 3308 C C . PHE B 1 79 ? 15.805 21.797 18.891 1 92.19 79 PHE B C 1
ATOM 3310 O O . PHE B 1 79 ? 14.727 22.312 19.219 1 92.19 79 PHE B O 1
ATOM 3317 N N . ASP B 1 80 ? 16.938 22.344 19.141 1 94 80 ASP B N 1
ATOM 3318 C CA . ASP B 1 80 ? 17.031 23.625 19.828 1 94 80 ASP B CA 1
ATOM 3319 C C . ASP B 1 80 ? 16.891 24.781 18.828 1 94 80 ASP B C 1
ATOM 3321 O O . ASP B 1 80 ? 17.859 25.172 18.188 1 94 80 ASP B O 1
ATOM 3325 N N . VAL B 1 81 ? 15.75 25.422 18.922 1 95.94 81 VAL B N 1
ATOM 3326 C CA . VAL B 1 81 ? 15.469 26.531 18 1 95.94 81 VAL B CA 1
ATOM 3327 C C . VAL B 1 81 ? 15.992 27.844 18.594 1 95.94 81 VAL B C 1
ATOM 3329 O O . VAL B 1 81 ? 15.703 28.172 19.75 1 95.94 81 VAL B O 1
ATOM 3332 N N . PRO B 1 82 ? 16.781 28.516 17.844 1 95.69 82 PRO B N 1
ATOM 3333 C CA . PRO B 1 82 ? 17.266 29.797 18.344 1 95.69 82 PRO B CA 1
ATOM 3334 C C . PRO B 1 82 ? 16.156 30.844 18.484 1 95.69 82 PRO B C 1
ATOM 3336 O O . PRO B 1 82 ? 15.094 30.703 17.875 1 95.69 82 PRO B O 1
ATOM 3339 N N . LYS B 1 83 ? 16.5 31.859 19.297 1 96.94 83 LYS B N 1
ATOM 3340 C CA . LYS B 1 83 ? 15.555 32.969 19.422 1 96.94 83 LYS B CA 1
ATOM 3341 C C . LYS B 1 83 ? 15.195 33.562 18.062 1 96.94 83 LYS B C 1
ATOM 3343 O O . LYS B 1 83 ? 16.078 33.844 17.25 1 96.94 83 LYS B O 1
ATOM 3348 N N . MET B 1 84 ? 13.938 33.688 17.812 1 96.5 84 MET B N 1
ATOM 3349 C CA . MET B 1 84 ? 13.484 34.031 16.469 1 96.5 84 MET B CA 1
ATOM 3350 C C . MET B 1 84 ? 13.109 35.5 16.406 1 96.5 84 MET B C 1
ATOM 3352 O O . MET B 1 84 ? 13.047 36.094 15.328 1 96.5 84 MET B O 1
ATOM 3356 N N . GLY B 1 85 ? 12.828 36.094 17.562 1 97.12 85 GLY B N 1
ATOM 3357 C CA . GLY B 1 85 ? 12.367 37.469 17.578 1 97.12 85 GLY B CA 1
ATOM 3358 C C . GLY B 1 85 ? 10.914 37.625 17.172 1 97.12 85 GLY B C 1
ATOM 3359 O O . GLY B 1 85 ? 10.477 38.719 16.797 1 97.12 85 GLY B O 1
ATOM 3360 N N . VAL B 1 86 ? 10.211 36.625 17.109 1 98.19 86 VAL B N 1
ATOM 3361 C CA . VAL B 1 86 ? 8.781 36.625 16.828 1 98.19 86 VAL B CA 1
ATOM 3362 C C . VAL B 1 86 ? 7.996 36.344 18.109 1 98.19 86 VAL B C 1
ATOM 3364 O O . VAL B 1 86 ? 8.039 35.25 18.641 1 98.19 86 VAL B O 1
ATOM 3367 N N . ILE B 1 87 ? 7.297 37.375 18.562 1 98.38 87 ILE B N 1
ATOM 3368 C CA . ILE B 1 87 ? 6.516 37.219 19.781 1 98.38 87 ILE B CA 1
ATOM 3369 C C . ILE B 1 87 ? 5.113 36.719 19.453 1 98.38 87 ILE B C 1
ATOM 3371 O O . ILE B 1 87 ? 4.465 37.25 18.531 1 98.38 87 ILE B O 1
ATOM 3375 N N . VAL B 1 88 ? 4.676 35.719 20.219 1 98.75 88 VAL B N 1
ATOM 3376 C CA . VAL B 1 88 ? 3.342 35.188 20 1 98.75 88 VAL B CA 1
ATOM 3377 C C . VAL B 1 88 ? 2.291 36.188 20.469 1 98.75 88 VAL B C 1
ATOM 3379 O O . VAL B 1 88 ? 2.268 36.562 21.641 1 98.75 88 VAL B O 1
ATOM 3382 N N . GLU B 1 89 ? 1.482 36.562 19.531 1 98.56 89 GLU B N 1
ATOM 3383 C CA . GLU B 1 89 ? 0.44 37.562 19.828 1 98.56 89 GLU B CA 1
ATOM 3384 C C . GLU B 1 89 ? -0.873 36.875 20.188 1 98.56 89 GLU B C 1
ATOM 3386 O O . GLU B 1 89 ? -1.034 35.656 19.969 1 98.56 89 GLU B O 1
ATOM 3391 N N . ARG B 1 90 ? -1.729 37.656 20.812 1 98.25 90 ARG B N 1
ATOM 3392 C CA . ARG B 1 90 ? -3.041 37.156 21.188 1 98.25 90 ARG B CA 1
ATOM 3393 C C . ARG B 1 90 ? -3.879 36.812 19.969 1 98.25 90 ARG B C 1
ATOM 3395 O O . ARG B 1 90 ? -3.982 37.625 19.047 1 98.25 90 ARG B O 1
ATOM 3402 N N . GLY B 1 91 ? -4.391 35.594 19.938 1 97.88 91 GLY B N 1
ATOM 3403 C CA . GLY B 1 91 ? -5.32 35.188 18.891 1 97.88 91 GLY B CA 1
ATOM 3404 C C . GLY B 1 91 ? -6.773 35.406 19.266 1 97.88 91 GLY B C 1
ATOM 3405 O O . GLY B 1 91 ? -7.062 36 20.312 1 97.88 91 GLY B O 1
ATOM 3406 N N . ILE B 1 92 ? -7.641 35.031 18.391 1 98 92 ILE B N 1
ATOM 3407 C CA . ILE B 1 92 ? -9.062 35.281 18.609 1 98 92 ILE B CA 1
ATOM 3408 C C . ILE B 1 92 ? -9.797 33.969 18.812 1 98 92 ILE B C 1
ATOM 3410 O O . ILE B 1 92 ? -9.289 32.906 18.453 1 98 92 ILE B O 1
ATOM 3414 N N . LEU B 1 93 ? -10.922 33.938 19.391 1 97 93 LEU B N 1
ATOM 3415 C CA . LEU B 1 93 ? -11.797 32.781 19.625 1 97 93 LEU B CA 1
ATOM 3416 C C . LEU B 1 93 ? -13.258 33.188 19.422 1 97 93 LEU B C 1
ATOM 3418 O O . LEU B 1 93 ? -13.773 34.062 20.125 1 97 93 LEU B O 1
ATOM 3422 N N . LYS B 1 94 ? -13.836 32.594 18.406 1 97.44 94 LYS B N 1
ATOM 3423 C CA . LYS B 1 94 ? -15.219 32.906 18.078 1 97.44 94 LYS B CA 1
ATOM 3424 C C . LYS B 1 94 ? -16.172 31.797 18.5 1 97.44 94 LYS B C 1
ATOM 3426 O O . LYS B 1 94 ? -17.375 32 18.562 1 97.44 94 LYS B O 1
ATOM 3431 N N . ASP B 1 95 ? -15.57 30.656 18.828 1 95.25 95 ASP B N 1
ATOM 3432 C CA . ASP B 1 95 ? -16.359 29.484 19.203 1 95.25 95 ASP B CA 1
ATOM 3433 C C . ASP B 1 95 ? -16.328 29.281 20.719 1 95.25 95 ASP B C 1
ATOM 3435 O O . ASP B 1 95 ? -15.516 29.891 21.422 1 95.25 95 ASP B O 1
ATOM 3439 N N . GLU B 1 96 ? -17.281 28.422 21.156 1 91.69 96 GLU B N 1
ATOM 3440 C CA . GLU B 1 96 ? -17.188 27.938 22.516 1 91.69 96 GLU B CA 1
ATOM 3441 C C . GLU B 1 96 ? -16.297 26.703 22.625 1 91.69 96 GLU B C 1
ATOM 3443 O O . GLU B 1 96 ? -16.328 25.828 21.75 1 91.69 96 GLU B O 1
ATOM 3448 N N . LEU B 1 97 ? -15.43 26.812 23.562 1 88.56 97 LEU B N 1
ATOM 3449 C CA . LEU B 1 97 ? -14.562 25.656 23.766 1 88.56 97 LEU B CA 1
ATOM 3450 C C . LEU B 1 97 ? -15.344 24.516 24.406 1 88.56 97 LEU B C 1
ATOM 3452 O O . LEU B 1 97 ? -16.203 24.734 25.25 1 88.56 97 LEU B O 1
ATOM 3456 N N . ASN B 1 98 ? -15.039 23.312 23.969 1 82.75 98 ASN B N 1
ATOM 3457 C CA . ASN B 1 98 ? -15.594 22.188 24.688 1 82.75 98 ASN B CA 1
ATOM 3458 C C . ASN B 1 98 ? -14.992 22.062 26.094 1 82.75 98 ASN B C 1
ATOM 3460 O O . ASN B 1 98 ? -13.953 22.672 26.375 1 82.75 98 ASN B O 1
ATOM 3464 N N . PRO B 1 99 ? -15.664 21.375 26.953 1 79.81 99 PRO B N 1
ATOM 3465 C CA . PRO B 1 99 ? -15.234 21.328 28.344 1 79.81 99 PRO B CA 1
ATOM 3466 C C . PRO B 1 99 ? -13.797 20.844 28.516 1 79.81 99 PRO B C 1
ATOM 3468 O O . PRO B 1 99 ? -13.07 21.328 29.391 1 79.81 99 PRO B O 1
ATOM 3471 N N . HIS B 1 100 ? -13.422 19.969 27.734 1 76.5 100 HIS B N 1
ATOM 3472 C CA . HIS B 1 100 ? -12.062 19.438 27.844 1 76.5 100 HIS B CA 1
ATOM 3473 C C . HIS B 1 100 ? -11.023 20.5 27.5 1 76.5 100 HIS B C 1
ATOM 3475 O O . HIS B 1 100 ? -10.055 20.688 28.234 1 76.5 100 HIS B O 1
ATOM 3481 N N . MET B 1 101 ? -11.234 21.141 26.422 1 82.62 101 MET B N 1
ATOM 3482 C CA . MET B 1 101 ? -10.32 22.203 26 1 82.62 101 MET B CA 1
ATOM 3483 C C . MET B 1 101 ? -10.312 23.344 27.016 1 82.62 101 MET B C 1
ATOM 3485 O O . MET B 1 101 ? -9.266 23.906 27.328 1 82.62 101 MET B O 1
ATOM 3489 N N . ALA B 1 102 ? -11.516 23.562 27.453 1 86.12 102 ALA B N 1
ATOM 3490 C CA . ALA B 1 102 ? -11.656 24.656 28.422 1 86.12 102 ALA B CA 1
ATOM 3491 C C . ALA B 1 102 ? -10.883 24.359 29.703 1 86.12 102 ALA B C 1
ATOM 3493 O O . ALA B 1 102 ? -10.391 25.266 30.359 1 86.12 102 ALA B O 1
ATOM 3494 N N . SER B 1 103 ? -10.789 23.109 30 1 84.5 103 SER B N 1
ATOM 3495 C CA . SER B 1 103 ? -10.125 22.719 31.234 1 84.5 103 SER B CA 1
ATOM 3496 C C . SER B 1 103 ? -8.609 22.75 31.078 1 84.5 103 SER B C 1
ATOM 3498 O O . SER B 1 103 ? -7.883 22.875 32.062 1 84.5 103 SER B O 1
ATOM 3500 N N . VAL B 1 104 ? -8.156 22.703 29.875 1 84.88 104 VAL B N 1
ATOM 3501 C CA . VAL B 1 104 ? -6.727 22.547 29.641 1 84.88 104 VAL B CA 1
ATOM 3502 C C . VAL B 1 104 ? -6.117 23.891 29.25 1 84.88 104 VAL B C 1
ATOM 3504 O O . VAL B 1 104 ? -4.992 24.203 29.641 1 84.88 104 VAL B O 1
ATOM 3507 N N . LEU B 1 105 ? -6.844 24.719 28.547 1 89.94 105 LEU B N 1
ATOM 3508 C CA . LEU B 1 105 ? -6.316 25.953 28 1 89.94 105 LEU B CA 1
ATOM 3509 C C . LEU B 1 105 ? -6.465 27.109 28.984 1 89.94 105 LEU B C 1
ATOM 3511 O O . LEU B 1 105 ? -7.449 27.172 29.719 1 89.94 105 LEU B O 1
ATOM 3515 N N . LYS B 1 106 ? -5.48 27.891 29.062 1 93.5 106 LYS B N 1
ATOM 3516 C CA . LYS B 1 106 ? -5.516 29.172 29.781 1 93.5 106 LYS B CA 1
ATOM 3517 C C . LYS B 1 106 ? -5.645 30.344 28.812 1 93.5 106 LYS B C 1
ATOM 3519 O O . LYS B 1 106 ? -4.652 30.781 28.234 1 93.5 106 LYS B O 1
ATOM 3524 N N . LEU B 1 107 ? -6.773 30.906 28.828 1 95.06 107 LEU B N 1
ATOM 3525 C CA . LEU B 1 107 ? -7.152 31.766 27.719 1 95.06 107 LEU B CA 1
ATOM 3526 C C . LEU B 1 107 ? -6.613 33.188 27.906 1 95.06 107 LEU B C 1
ATOM 3528 O O . LEU B 1 107 ? -6.664 33.719 29.016 1 95.06 107 LEU B O 1
ATOM 3532 N N . GLU B 1 108 ? -6.02 33.688 26.906 1 96.31 108 GLU B N 1
ATOM 3533 C CA . GLU B 1 108 ? -5.648 35.094 26.703 1 96.31 108 GLU B CA 1
ATOM 3534 C C . GLU B 1 108 ? -5.977 35.562 25.297 1 96.31 108 GLU B C 1
ATOM 3536 O O . GLU B 1 108 ? -5.172 35.375 24.375 1 96.31 108 GLU B O 1
ATOM 3541 N N . LEU B 1 109 ? -7.105 36.25 25.219 1 96.12 109 LEU B N 1
ATOM 3542 C CA . LEU B 1 109 ? -7.699 36.469 23.906 1 96.12 109 LEU B CA 1
ATOM 3543 C C . LEU B 1 109 ? -7.426 37.906 23.438 1 96.12 109 LEU B C 1
ATOM 3545 O O . LEU B 1 109 ? -7.23 38.812 24.25 1 96.12 109 LEU B O 1
ATOM 3549 N N . GLY B 1 110 ? -7.289 38.031 22.172 1 95.75 110 GLY B N 1
ATOM 3550 C CA . GLY B 1 110 ? -7.25 39.344 21.516 1 95.75 110 GLY B CA 1
ATOM 3551 C C . GLY B 1 110 ? -8.492 39.625 20.703 1 95.75 110 GLY B C 1
ATOM 3552 O O . GLY B 1 110 ? -9.477 38.906 20.781 1 95.75 110 GLY B O 1
ATOM 3553 N N . ARG B 1 111 ? -8.445 40.875 20.078 1 95.81 111 ARG B N 1
ATOM 3554 C CA . ARG B 1 111 ? -9.547 41.281 19.234 1 95.81 111 ARG B CA 1
ATOM 3555 C C . ARG B 1 111 ? -9.227 41.062 17.766 1 95.81 111 ARG B C 1
ATOM 3557 O O . ARG B 1 111 ? -8.055 40.906 17.391 1 95.81 111 ARG B O 1
ATOM 3564 N N . ASP B 1 112 ? -10.25 40.938 16.953 1 96.69 112 ASP B N 1
ATOM 3565 C CA . ASP B 1 112 ? -10.102 40.719 15.508 1 96.69 112 ASP B CA 1
ATOM 3566 C C . ASP B 1 112 ? -9.18 41.781 14.898 1 96.69 112 ASP B C 1
ATOM 3568 O O . ASP B 1 112 ? -8.32 41.438 14.078 1 96.69 112 ASP B O 1
ATOM 3572 N N . ASP B 1 113 ? -9.375 42.938 15.32 1 96.81 113 ASP B N 1
ATOM 3573 C CA . ASP B 1 113 ? -8.602 44.031 14.758 1 96.81 113 ASP B CA 1
ATOM 3574 C C . ASP B 1 113 ? -7.117 43.906 15.094 1 96.81 113 ASP B C 1
ATOM 3576 O O . ASP B 1 113 ? -6.254 44.25 14.289 1 96.81 113 ASP B O 1
ATOM 3580 N N . ASP B 1 114 ? -6.844 43.406 16.281 1 96.94 114 ASP B N 1
ATOM 3581 C CA . ASP B 1 114 ? -5.457 43.188 16.672 1 96.94 114 ASP B CA 1
ATOM 3582 C C . ASP B 1 114 ? -4.805 42.125 15.805 1 96.94 114 ASP B C 1
ATOM 3584 O O . ASP B 1 114 ? -3.643 42.25 15.422 1 96.94 114 ASP B O 1
ATOM 3588 N N . ALA B 1 115 ? -5.535 41.031 15.609 1 97.69 115 ALA B N 1
ATOM 3589 C CA . ALA B 1 115 ? -5.035 39.969 14.742 1 97.69 115 ALA B CA 1
ATOM 3590 C C . ALA B 1 115 ? -4.789 40.5 13.328 1 97.69 115 ALA B C 1
ATOM 3592 O O . ALA B 1 115 ? -3.771 40.156 12.703 1 97.69 115 ALA B O 1
ATOM 3593 N N . LEU B 1 116 ? -5.746 41.281 12.773 1 98.06 116 LEU B N 1
ATOM 3594 C CA . LEU B 1 116 ? -5.594 41.875 11.453 1 98.06 116 LEU B CA 1
ATOM 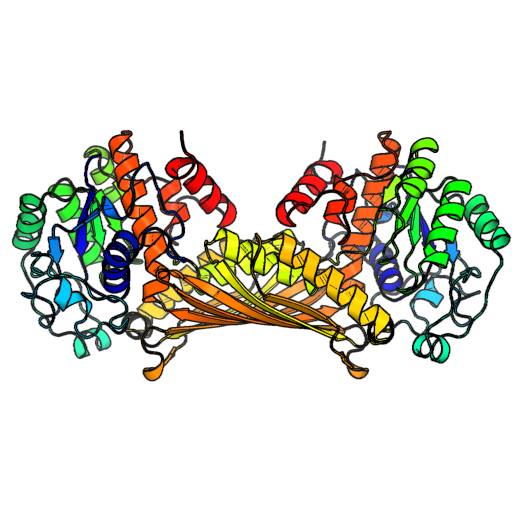3595 C C . LEU B 1 116 ? -4.371 42.781 11.398 1 98.06 116 LEU B C 1
ATOM 3597 O O . LEU B 1 116 ? -3.594 42.719 10.445 1 98.06 116 LEU B O 1
ATOM 3601 N N . ASP B 1 117 ? -4.195 43.656 12.406 1 98 117 ASP B N 1
ATOM 3602 C CA . ASP B 1 117 ? -3.053 44.562 12.461 1 98 117 ASP B CA 1
ATOM 3603 C C . ASP B 1 117 ? -1.739 43.781 12.484 1 98 117 ASP B C 1
ATOM 3605 O O . ASP B 1 117 ? -0.775 44.125 11.812 1 98 117 ASP B O 1
ATOM 3609 N N . THR B 1 118 ? -1.756 42.719 13.258 1 98.06 118 THR B N 1
ATOM 3610 C CA . THR B 1 118 ? -0.569 41.875 13.352 1 98.06 118 THR B CA 1
ATOM 3611 C C . THR B 1 118 ? -0.19 41.312 11.984 1 98.06 118 THR B C 1
ATOM 3613 O O . THR B 1 118 ? 0.98 41.344 11.602 1 98.06 118 THR B O 1
ATOM 3616 N N . LEU B 1 119 ? -1.168 40.781 11.242 1 98.31 119 LEU B N 1
ATOM 3617 C CA . LEU B 1 119 ? -0.9 40.188 9.938 1 98.31 119 LEU B CA 1
ATOM 3618 C C . LEU B 1 119 ? -0.554 41.25 8.906 1 98.31 119 LEU B C 1
ATOM 3620 O O . LEU B 1 119 ? 0.319 41.062 8.062 1 98.31 119 LEU B O 1
ATOM 3624 N N . ARG B 1 120 ? -1.166 42.438 8.977 1 97.94 120 ARG B N 1
ATOM 3625 C CA . ARG B 1 120 ? -0.857 43.531 8.062 1 97.94 120 ARG B CA 1
ATOM 3626 C C . ARG B 1 120 ? 0.574 44.031 8.258 1 97.94 120 ARG B C 1
ATOM 3628 O O . ARG B 1 120 ? 1.287 44.281 7.281 1 97.94 120 ARG B O 1
ATOM 3635 N N . GLU B 1 121 ? 0.96 44.156 9.469 1 98.06 121 GLU B N 1
ATOM 3636 C CA . GLU B 1 121 ? 2.277 44.719 9.797 1 98.06 121 GLU B CA 1
ATOM 3637 C C . GLU B 1 121 ? 3.381 43.719 9.453 1 98.06 121 GLU B C 1
ATOM 3639 O O . GLU B 1 121 ? 4.457 44.094 8.992 1 98.06 121 GLU B O 1
ATOM 3644 N N . SER B 1 122 ? 3.127 42.438 9.711 1 98 122 SER B N 1
ATOM 3645 C CA . SER B 1 122 ? 4.145 41.438 9.484 1 98 122 SER B CA 1
ATOM 3646 C C . SER B 1 122 ? 4.199 41.031 8.016 1 98 122 SER B C 1
ATOM 3648 O O . SER B 1 122 ? 5.176 40.406 7.566 1 98 122 SER B O 1
ATOM 3650 N N . ARG B 1 123 ? 3.158 41.219 7.227 1 98.06 123 ARG B N 1
ATOM 3651 C CA . ARG B 1 123 ? 3.057 41.031 5.785 1 98.06 123 ARG B CA 1
ATOM 3652 C C . ARG B 1 123 ? 3.4 39.594 5.41 1 98.06 123 ARG B C 1
ATOM 3654 O O . ARG B 1 123 ? 4.258 39.344 4.555 1 98.06 123 ARG B O 1
ATOM 3661 N N . PRO B 1 124 ? 2.725 38.625 5.98 1 98.62 124 PRO B N 1
ATOM 3662 C CA . PRO B 1 124 ? 2.982 37.25 5.562 1 98.62 124 PRO B CA 1
ATOM 3663 C C . PRO B 1 124 ? 2.494 36.969 4.145 1 98.62 124 PRO B C 1
ATOM 3665 O O . PRO B 1 124 ? 1.495 37.531 3.703 1 98.62 124 PRO B O 1
ATOM 3668 N N . ASP B 1 125 ? 3.264 36.125 3.441 1 98.56 125 ASP B N 1
ATOM 3669 C CA . ASP B 1 125 ? 2.787 35.562 2.172 1 98.56 125 ASP B CA 1
ATOM 3670 C C . ASP B 1 125 ? 1.713 34.5 2.396 1 98.56 125 ASP B C 1
ATOM 3672 O O . ASP B 1 125 ? 0.776 34.375 1.604 1 98.56 125 ASP B O 1
ATOM 3676 N N . VAL B 1 126 ? 1.878 33.719 3.455 1 98.75 126 VAL B N 1
ATOM 3677 C CA . VAL B 1 126 ? 0.998 32.594 3.756 1 98.75 126 VAL B CA 1
ATOM 3678 C C . VAL B 1 126 ? 0.695 32.562 5.254 1 98.75 126 VAL B C 1
ATOM 3680 O O . VAL B 1 126 ? 1.592 32.75 6.078 1 98.75 126 VAL B O 1
ATOM 3683 N N . VAL B 1 127 ? -0.546 32.375 5.605 1 98.94 127 VAL B N 1
ATOM 3684 C CA . VAL B 1 127 ? -0.986 32.156 6.977 1 98.94 127 VAL B CA 1
ATOM 3685 C C . VAL B 1 127 ? -1.457 30.719 7.145 1 98.94 127 VAL B C 1
ATOM 3687 O O . VAL B 1 127 ? -2.281 30.234 6.363 1 98.94 127 VAL B O 1
ATOM 3690 N N . VAL B 1 128 ? -0.926 30.016 8.133 1 98.88 128 VAL B N 1
ATOM 3691 C CA . VAL B 1 128 ? -1.282 28.625 8.406 1 98.88 128 VAL B CA 1
ATOM 3692 C C . VAL B 1 128 ? -2.156 28.547 9.656 1 98.88 128 VAL B C 1
ATOM 3694 O O . VAL B 1 128 ? -1.728 28.938 10.742 1 98.88 128 VAL B O 1
ATOM 3697 N N . ASN B 1 129 ? -3.32 28.078 9.469 1 98.81 129 ASN B N 1
ATOM 3698 C CA . ASN B 1 129 ? -4.258 27.906 10.57 1 98.81 129 ASN B CA 1
ATOM 3699 C C . ASN B 1 129 ? -4.145 26.516 11.188 1 98.81 129 ASN B C 1
ATOM 3701 O O . ASN B 1 129 ? -4.551 25.531 10.57 1 98.81 129 ASN B O 1
ATOM 3705 N N . ALA B 1 130 ? -3.666 26.438 12.336 1 97.81 130 ALA B N 1
ATOM 3706 C CA . ALA B 1 130 ? -3.447 25.156 13.016 1 97.81 130 ALA B CA 1
ATOM 3707 C C . ALA B 1 130 ? -4.148 25.125 14.367 1 97.81 130 ALA B C 1
ATOM 3709 O O . ALA B 1 130 ? -3.654 24.5 15.32 1 97.81 130 ALA B O 1
ATOM 3710 N N . ILE B 1 131 ? -5.203 25.859 14.508 1 95.81 131 ILE B N 1
ATOM 3711 C CA . ILE B 1 131 ? -5.93 25.859 15.773 1 95.81 131 ILE B CA 1
ATOM 3712 C C . ILE B 1 131 ? -6.633 24.516 15.969 1 95.81 131 ILE B C 1
ATOM 3714 O O . ILE B 1 131 ? -6.602 23.656 15.086 1 95.81 131 ILE B O 1
ATOM 3718 N N . SER B 1 132 ? -7.207 24.312 17.141 1 90.12 132 SER B N 1
ATOM 3719 C CA . SER B 1 132 ? -7.84 23.031 17.469 1 90.12 132 SER B CA 1
ATOM 3720 C C . SER B 1 132 ? -9.062 22.781 16.594 1 90.12 132 SER B C 1
ATOM 3722 O O . SER B 1 132 ? -9.727 23.719 16.156 1 90.12 132 SER B O 1
ATOM 3724 N N . SER B 1 133 ? -9.32 21.562 16.422 1 87.5 133 SER B N 1
ATOM 3725 C CA . SER B 1 133 ? -10.492 21.188 15.641 1 87.5 133 SER B CA 1
ATOM 3726 C C . SER B 1 133 ? -11.781 21.594 16.344 1 87.5 133 SER B C 1
ATOM 3728 O O . SER B 1 133 ? -11.82 21.719 17.562 1 87.5 133 SER B O 1
ATOM 3730 N N . GLY B 1 134 ? -12.75 21.75 15.602 1 87.25 134 GLY B N 1
ATOM 3731 C CA . GLY B 1 134 ? -14.062 22.047 16.156 1 87.25 134 GLY B CA 1
ATOM 3732 C C . GLY B 1 134 ? -14.328 23.531 16.312 1 87.25 134 GLY B C 1
ATOM 3733 O O . GLY B 1 134 ? -15.367 23.922 16.828 1 87.25 134 GLY B O 1
ATOM 3734 N N . LEU B 1 135 ? -13.406 24.312 15.875 1 93.06 135 LEU B N 1
ATOM 3735 C CA . LEU B 1 135 ? -13.539 25.766 15.969 1 93.06 135 LEU B CA 1
ATOM 3736 C C . LEU B 1 135 ? -13.805 26.375 14.602 1 93.06 135 LEU B C 1
ATOM 3738 O O . LEU B 1 135 ? -12.992 27.156 14.102 1 93.06 135 LEU B O 1
ATOM 3742 N N . ASP B 1 136 ? -14.977 26.141 14.117 1 95.38 136 ASP B N 1
ATOM 3743 C CA . ASP B 1 136 ? -15.32 26.469 12.742 1 95.38 136 ASP B CA 1
ATOM 3744 C C . ASP B 1 136 ? -15.414 27.984 12.555 1 95.38 136 ASP B C 1
ATOM 3746 O O . ASP B 1 136 ? -14.883 28.531 11.578 1 95.38 136 ASP B O 1
ATOM 3750 N N . LYS B 1 137 ? -16.062 28.625 13.5 1 97.31 137 LYS B N 1
ATOM 3751 C CA . LYS B 1 137 ? -16.234 30.078 13.383 1 97.31 137 LYS B CA 1
ATOM 3752 C C . LYS B 1 137 ? -14.891 30.797 13.484 1 97.31 137 LYS B C 1
ATOM 3754 O O . LYS B 1 137 ? -14.648 31.781 12.797 1 97.31 137 LYS B O 1
ATOM 3759 N N . THR B 1 138 ? -14.102 30.359 14.352 1 98.12 138 THR B N 1
ATOM 3760 C CA . THR B 1 138 ? -12.781 30.938 14.547 1 98.12 138 THR B CA 1
ATOM 3761 C C . THR B 1 138 ? -11.922 30.766 13.297 1 98.12 138 THR B C 1
ATOM 3763 O O . THR B 1 138 ? -11.25 31.703 12.867 1 98.12 138 THR B O 1
ATOM 3766 N N . SER B 1 139 ? -11.914 29.562 12.734 1 98.12 139 SER B N 1
ATOM 3767 C CA . SER B 1 139 ? -11.156 29.297 11.516 1 98.12 139 SER B CA 1
ATOM 3768 C C . SER B 1 139 ? -11.617 30.188 10.375 1 98.12 139 SER B C 1
ATOM 3770 O O . SER B 1 139 ? -10.789 30.719 9.625 1 98.12 139 SER B O 1
ATOM 3772 N N . SER B 1 140 ? -12.922 30.297 10.25 1 98.12 140 SER B N 1
ATOM 3773 C CA . SER B 1 140 ? -13.477 31.156 9.211 1 98.12 140 SER B CA 1
ATOM 3774 C C . SER B 1 140 ? -13.078 32.625 9.414 1 98.12 140 SER B C 1
ATOM 3776 O O . SER B 1 140 ? -12.789 33.312 8.453 1 98.12 140 SER B O 1
ATOM 3778 N N . ALA B 1 141 ? -13.109 33.031 10.633 1 98.5 141 ALA B N 1
ATOM 3779 C CA . ALA B 1 141 ? -12.711 34.406 10.953 1 98.5 141 ALA B CA 1
ATOM 3780 C C . ALA B 1 141 ? -11.258 34.656 10.57 1 98.5 141 ALA B C 1
ATOM 3782 O O . ALA B 1 141 ? -10.922 35.688 10 1 98.5 141 ALA B O 1
ATOM 3783 N N . TYR B 1 142 ? -10.391 33.719 10.922 1 98.69 142 TYR B N 1
ATOM 3784 C CA . TYR B 1 142 ? -8.977 33.875 10.594 1 98.69 142 TYR B CA 1
ATOM 3785 C C . TYR B 1 142 ? -8.766 33.875 9.086 1 98.69 142 TYR B C 1
ATOM 3787 O O . TYR B 1 142 ? -7.879 34.594 8.578 1 98.69 142 TYR B O 1
ATOM 3795 N N . ALA B 1 143 ? -9.531 33.062 8.359 1 98.69 143 ALA B N 1
ATOM 3796 C CA . ALA B 1 143 ? -9.438 33.094 6.902 1 98.69 143 ALA B CA 1
ATOM 3797 C C . ALA B 1 143 ? -9.766 34.469 6.359 1 98.69 143 ALA B C 1
ATOM 3799 O O . ALA B 1 143 ? -9.047 35 5.508 1 98.69 143 ALA B O 1
ATOM 3800 N N . SER B 1 144 ? -10.828 35.031 6.848 1 98.25 144 SER B N 1
ATOM 3801 C CA . SER B 1 144 ? -11.25 36.375 6.414 1 98.25 144 SER B CA 1
ATOM 3802 C C . SER B 1 144 ? -10.188 37.406 6.742 1 98.25 144 SER B C 1
ATOM 3804 O O . SER B 1 144 ? -9.859 38.25 5.906 1 98.25 144 SER B O 1
ATOM 3806 N N . ILE B 1 145 ? -9.711 37.344 7.957 1 98.5 145 ILE B N 1
ATOM 3807 C CA . ILE B 1 145 ? -8.703 38.281 8.422 1 98.5 145 ILE B CA 1
ATOM 3808 C C . ILE B 1 145 ? -7.449 38.188 7.559 1 98.5 145 ILE B C 1
ATOM 3810 O O . ILE B 1 145 ? -6.855 39.188 7.172 1 98.5 145 ILE B O 1
ATOM 3814 N N . SER B 1 146 ? -7.023 36.969 7.254 1 98.56 146 SER B N 1
ATOM 3815 C CA . SER B 1 146 ? -5.836 36.719 6.441 1 98.56 146 SER B CA 1
ATOM 3816 C C . SER B 1 146 ? -6.008 37.25 5.027 1 98.56 146 SER B C 1
ATOM 3818 O O . SER B 1 146 ? -5.094 37.875 4.48 1 98.56 146 SER B O 1
ATOM 3820 N N . GLY B 1 147 ? -7.156 37 4.441 1 98.25 147 GLY B N 1
ATOM 3821 C CA . GLY B 1 147 ? -7.449 37.531 3.129 1 98.25 147 GLY B CA 1
ATOM 3822 C C . GLY B 1 147 ? -7.387 39.062 3.086 1 98.25 147 GLY B C 1
ATOM 3823 O O . GLY B 1 147 ? -6.859 39.625 2.135 1 98.25 147 GLY B O 1
ATOM 3824 N N . GLU B 1 148 ? -7.949 39.625 4.09 1 97.69 148 GLU B N 1
ATOM 3825 C CA . GLU B 1 148 ? -7.941 41.094 4.184 1 97.69 148 GLU B CA 1
ATOM 3826 C C . GLU B 1 148 ? -6.516 41.625 4.309 1 97.69 148 GLU B C 1
ATOM 3828 O O . GLU B 1 148 ? -6.207 42.688 3.797 1 97.69 148 GLU B O 1
ATOM 3833 N N . ALA B 1 149 ? -5.699 40.875 4.984 1 98.25 149 ALA B N 1
ATOM 3834 C CA . ALA B 1 149 ? -4.305 41.281 5.176 1 98.25 149 ALA B CA 1
ATOM 3835 C C . ALA B 1 149 ? -3.48 41 3.92 1 98.25 149 ALA B C 1
ATOM 3837 O O . ALA B 1 149 ? -2.309 41.375 3.85 1 98.25 149 ALA B O 1
ATOM 3838 N N . GLY B 1 150 ? -4.023 40.312 2.93 1 98.12 150 GLY B N 1
ATOM 3839 C CA . GLY B 1 150 ? -3.344 40.062 1.669 1 98.12 150 GLY B CA 1
ATOM 3840 C C . GLY B 1 150 ? -2.484 38.812 1.693 1 98.12 150 GLY B C 1
ATOM 3841 O O . GLY B 1 150 ? -1.504 38.719 0.953 1 98.12 150 GLY B O 1
ATOM 3842 N N . ALA B 1 151 ? -2.852 37.906 2.547 1 98.62 151 ALA B N 1
ATOM 3843 C CA . ALA B 1 151 ? -2.061 36.688 2.682 1 98.62 151 ALA B CA 1
ATOM 3844 C C . ALA B 1 151 ? -2.863 35.469 2.25 1 98.62 151 ALA B C 1
ATOM 3846 O O . ALA B 1 151 ? -4.066 35.375 2.514 1 98.62 151 ALA B O 1
ATOM 3847 N N . SER B 1 152 ? -2.209 34.531 1.554 1 98.81 152 SER B N 1
ATOM 3848 C CA . SER B 1 152 ? -2.816 33.219 1.316 1 98.81 152 SER B CA 1
ATOM 3849 C C . SER B 1 152 ? -3.076 32.5 2.627 1 98.81 152 SER B C 1
ATOM 3851 O O . SER B 1 152 ? -2.504 32.844 3.664 1 98.81 152 SER B O 1
ATOM 3853 N N . PHE B 1 153 ? -3.988 31.547 2.566 1 98.94 153 PHE B N 1
ATOM 3854 C CA . PHE B 1 153 ? -4.434 30.891 3.793 1 98.94 153 PHE B CA 1
ATOM 3855 C C . PHE B 1 153 ? -4.445 29.375 3.633 1 98.94 153 PHE B C 1
ATOM 3857 O O . PHE B 1 153 ? -4.965 28.859 2.643 1 98.94 153 PHE B O 1
ATOM 3864 N N . ILE B 1 154 ? -3.846 28.656 4.559 1 98.81 154 ILE B N 1
ATOM 3865 C CA . ILE B 1 154 ? -3.824 27.203 4.613 1 98.81 154 ILE B CA 1
ATOM 3866 C C . ILE B 1 154 ? -4.539 26.719 5.875 1 98.81 154 ILE B C 1
ATOM 3868 O O . ILE B 1 154 ? -4.102 27 6.988 1 98.81 154 ILE B O 1
ATOM 3872 N N . ASN B 1 155 ? -5.57 26 5.688 1 98.69 155 ASN B N 1
ATOM 3873 C CA . ASN B 1 155 ? -6.383 25.531 6.805 1 98.69 155 ASN B CA 1
ATOM 3874 C C . ASN B 1 155 ? -6.062 24.078 7.152 1 98.69 155 ASN B C 1
ATOM 3876 O O . ASN B 1 155 ? -6.543 23.156 6.488 1 98.69 155 ASN B O 1
ATOM 3880 N N . LEU B 1 156 ? -5.434 23.828 8.258 1 97.56 156 LEU B N 1
ATOM 3881 C CA . LEU B 1 156 ? -5.051 22.469 8.664 1 97.56 156 LEU B CA 1
ATOM 3882 C C . LEU B 1 156 ? -6.188 21.781 9.414 1 97.56 156 LEU B C 1
ATOM 3884 O O . LEU B 1 156 ? -6.145 20.578 9.656 1 97.56 156 LEU B O 1
ATOM 3888 N N . THR B 1 157 ? -7.227 22.516 9.766 1 94.62 157 THR B N 1
ATOM 3889 C CA . THR B 1 157 ? -8.312 22 10.586 1 94.62 157 THR B CA 1
ATOM 3890 C C . THR B 1 157 ? -9.43 21.438 9.719 1 94.62 157 THR B C 1
ATOM 3892 O O . THR B 1 157 ? -9.508 21.734 8.523 1 94.62 157 THR B O 1
ATOM 3895 N N . PRO B 1 158 ? -10.305 20.656 10.32 1 91.94 158 PRO B N 1
ATOM 3896 C CA . PRO B 1 158 ? -11.422 20.094 9.547 1 91.94 158 PRO B CA 1
ATOM 3897 C C . PRO B 1 158 ? -12.508 21.125 9.258 1 91.94 158 PRO B C 1
ATOM 3899 O O . PRO B 1 158 ? -13.461 20.828 8.531 1 91.94 158 PRO B O 1
ATOM 3902 N N . SER B 1 159 ? -12.398 22.344 9.852 1 93.69 159 SER B N 1
ATOM 3903 C CA . SER B 1 159 ? -13.383 23.375 9.578 1 93.69 159 SER B CA 1
ATOM 3904 C C . SER B 1 159 ? -13.523 23.625 8.078 1 93.69 159 SER B C 1
ATOM 3906 O O . SER B 1 159 ? -12.531 23.672 7.355 1 93.69 159 SER B O 1
ATOM 3908 N N . PRO B 1 160 ? -14.773 23.719 7.625 1 93.88 160 PRO B N 1
ATOM 3909 C CA . PRO B 1 160 ? -14.977 23.922 6.191 1 93.88 160 PRO B CA 1
ATOM 3910 C C . PRO B 1 160 ? -14.648 25.344 5.738 1 93.88 160 PRO B C 1
ATOM 3912 O O . PRO B 1 160 ? -15.555 26.141 5.52 1 93.88 160 PRO B O 1
ATOM 3915 N N . VAL B 1 161 ? -13.414 25.609 5.496 1 96.75 161 VAL B N 1
ATOM 3916 C CA . VAL B 1 161 ? -12.953 26.938 5.102 1 96.75 161 VAL B CA 1
ATOM 3917 C C . VAL B 1 161 ? -12.625 26.938 3.609 1 96.75 161 VAL B C 1
ATOM 3919 O O . VAL B 1 161 ? -13.273 27.625 2.824 1 96.75 161 VAL B O 1
ATOM 3922 N N . ALA B 1 162 ? -11.719 26.109 3.232 1 95.31 162 ALA B N 1
ATOM 3923 C CA . ALA B 1 162 ? -11.273 26.062 1.842 1 95.31 162 ALA B CA 1
ATOM 3924 C C . ALA B 1 162 ? -12.352 25.453 0.943 1 95.31 162 ALA B C 1
ATOM 3926 O O . ALA B 1 162 ? -12.422 25.766 -0.248 1 95.31 162 ALA B O 1
ATOM 3927 N N . THR B 1 163 ? -13.203 24.672 1.528 1 91.31 163 THR B N 1
ATOM 3928 C CA . THR B 1 163 ? -14.25 24.016 0.752 1 91.31 163 THR B CA 1
ATOM 3929 C C . THR B 1 163 ? -15.523 24.844 0.762 1 91.31 163 THR B C 1
ATOM 3931 O O . THR B 1 163 ? -16.531 24.469 0.154 1 91.31 163 THR B O 1
ATOM 3934 N N . ASP B 1 164 ? -15.523 25.984 1.437 1 94.19 164 ASP B N 1
ATOM 3935 C CA . ASP B 1 164 ? -16.594 26.969 1.349 1 94.19 164 ASP B CA 1
ATOM 3936 C C . ASP B 1 164 ? -16.453 27.812 0.077 1 94.19 164 ASP B C 1
ATOM 3938 O O . ASP B 1 164 ? -15.508 28.578 -0.068 1 94.19 164 ASP B O 1
ATOM 3942 N N . PRO B 1 165 ? -17.484 27.734 -0.767 1 95.31 165 PRO B N 1
ATOM 3943 C CA . PRO B 1 165 ? -17.375 28.422 -2.057 1 95.31 165 PRO B CA 1
ATOM 3944 C C . PRO B 1 165 ? -17.266 29.938 -1.907 1 95.31 165 PRO B C 1
ATOM 3946 O O . PRO B 1 165 ? -16.594 30.594 -2.713 1 95.31 165 PRO B O 1
ATOM 3949 N N . GLU B 1 166 ? -17.891 30.453 -0.95 1 96.69 166 GLU B N 1
ATOM 3950 C CA . GLU B 1 166 ? -17.828 31.891 -0.74 1 96.69 166 GLU B CA 1
ATOM 3951 C C . GLU B 1 166 ? -16.422 32.344 -0.327 1 96.69 166 GLU B C 1
ATOM 3953 O O . GLU B 1 166 ? -15.906 33.344 -0.829 1 96.69 166 GLU B O 1
ATOM 3958 N N . MET B 1 167 ? -15.875 31.625 0.629 1 97.31 167 MET B N 1
ATOM 3959 C CA . MET B 1 167 ? -14.516 31.938 1.069 1 97.31 167 MET B CA 1
ATOM 3960 C C . MET B 1 167 ? -13.523 31.781 -0.079 1 97.31 167 MET B C 1
ATOM 3962 O O . MET B 1 167 ? -12.625 32.594 -0.242 1 97.31 167 MET B O 1
ATOM 3966 N N . GLU B 1 168 ? -13.711 30.719 -0.831 1 97.12 168 GLU B N 1
ATOM 3967 C CA . GLU B 1 168 ? -12.836 30.469 -1.974 1 97.12 168 GLU B CA 1
ATOM 3968 C C . GLU B 1 168 ? -12.898 31.609 -2.975 1 97.12 168 GLU B C 1
ATOM 3970 O O . GLU B 1 168 ? -11.867 32.062 -3.486 1 97.12 168 GLU B O 1
ATOM 3975 N N . ARG B 1 169 ? -14.07 32.094 -3.316 1 97.25 169 ARG B N 1
ATOM 3976 C CA . ARG B 1 169 ? -14.258 33.188 -4.25 1 97.25 169 ARG B CA 1
ATOM 3977 C C . ARG B 1 169 ? -13.539 34.438 -3.764 1 97.25 169 ARG B C 1
ATOM 3979 O O . ARG B 1 169 ? -12.914 35.156 -4.555 1 97.25 169 ARG B O 1
ATOM 3986 N N . LYS B 1 170 ? -13.648 34.719 -2.492 1 97.81 170 LYS B N 1
ATOM 3987 C CA . LYS B 1 170 ? -13.008 35.906 -1.911 1 97.81 170 LYS B CA 1
ATOM 3988 C C . LYS B 1 170 ? -11.5 35.844 -2.098 1 97.81 170 LYS B C 1
ATOM 3990 O O . LYS B 1 170 ? -10.875 36.844 -2.424 1 97.81 170 LYS B O 1
ATOM 3995 N N . PHE B 1 171 ? -10.914 34.719 -1.852 1 98.56 171 PHE B N 1
ATOM 3996 C CA . PHE B 1 171 ? -9.469 34.562 -2.014 1 98.56 171 PHE B CA 1
ATOM 3997 C C . PHE B 1 171 ? -9.078 34.625 -3.484 1 98.56 171 PHE B C 1
ATOM 3999 O O . PHE B 1 171 ? -8.078 35.281 -3.832 1 98.56 171 PHE B O 1
ATOM 4006 N N . ALA B 1 172 ? -9.859 33.969 -4.336 1 98.06 172 ALA B N 1
ATOM 4007 C CA . ALA B 1 172 ? -9.594 34 -5.773 1 98.06 172 ALA B CA 1
ATOM 4008 C C . ALA B 1 172 ? -9.586 35.406 -6.312 1 98.06 172 ALA B C 1
ATOM 4010 O O . ALA B 1 172 ? -8.703 35.781 -7.09 1 98.06 172 ALA B O 1
ATOM 4011 N N . GLU B 1 173 ? -10.523 36.188 -5.922 1 97.94 173 GLU B N 1
ATOM 4012 C CA . GLU B 1 173 ? -10.664 37.562 -6.391 1 97.94 173 GLU B CA 1
ATOM 4013 C C . GLU B 1 173 ? -9.484 38.406 -5.953 1 97.94 173 GLU B C 1
ATOM 4015 O O . GLU B 1 173 ? -9.125 39.375 -6.629 1 97.94 173 GLU B O 1
ATOM 4020 N N . ARG B 1 174 ? -8.859 38.062 -4.855 1 97.62 174 ARG B N 1
ATOM 4021 C CA . ARG B 1 174 ? -7.746 38.812 -4.312 1 97.62 174 ARG B CA 1
ATOM 4022 C C . ARG B 1 174 ? -6.414 38.312 -4.844 1 97.62 174 ARG B C 1
ATOM 4024 O O . ARG B 1 174 ? -5.359 38.844 -4.512 1 97.62 174 ARG B O 1
ATOM 4031 N N . GLY B 1 175 ? -6.5 37.219 -5.676 1 98.19 175 GLY B N 1
ATOM 4032 C CA . GLY B 1 175 ? -5.277 36.625 -6.191 1 98.19 175 GLY B CA 1
ATOM 4033 C C . GLY B 1 175 ? -4.496 35.844 -5.141 1 98.19 175 GLY B C 1
ATOM 4034 O O . GLY B 1 175 ? -3.268 35.781 -5.199 1 98.19 175 GLY B O 1
ATOM 4035 N N . LEU B 1 176 ? -5.199 35.406 -4.16 1 98.69 176 LEU B N 1
ATOM 4036 C CA . LEU B 1 176 ? -4.578 34.656 -3.051 1 98.69 176 LEU B CA 1
ATOM 4037 C C . LEU B 1 176 ? -4.938 33.188 -3.1 1 98.69 176 LEU B C 1
ATOM 4039 O O . LEU B 1 176 ? -5.98 32.812 -3.645 1 98.69 176 LEU B O 1
ATOM 4043 N N . ILE B 1 177 ? -4.102 32.375 -2.535 1 98.81 177 ILE B N 1
ATOM 4044 C CA . ILE B 1 177 ? -4.332 30.953 -2.49 1 98.81 177 ILE B CA 1
ATOM 4045 C C . ILE B 1 177 ? -5.121 30.594 -1.231 1 98.81 177 ILE B C 1
ATOM 4047 O O . ILE B 1 177 ? -4.906 31.172 -0.169 1 98.81 177 ILE B O 1
ATOM 4051 N N . LEU B 1 178 ? -6.051 29.75 -1.365 1 98.81 178 LEU B N 1
ATOM 4052 C CA . LEU B 1 178 ? -6.77 29.125 -0.259 1 98.81 178 LEU B CA 1
ATOM 4053 C C . LEU B 1 178 ? -6.633 27.609 -0.307 1 98.81 178 LEU B C 1
ATOM 4055 O O . LEU B 1 178 ? -7.172 26.969 -1.209 1 98.81 178 LEU B O 1
ATOM 4059 N N . ALA B 1 179 ? -5.902 27 0.655 1 98.44 179 ALA B N 1
ATOM 4060 C CA . ALA B 1 179 ? -5.68 25.562 0.681 1 98.44 179 ALA B CA 1
ATOM 4061 C C . ALA B 1 179 ? -6.301 24.938 1.928 1 98.44 179 ALA B C 1
ATOM 4063 O O . ALA B 1 179 ? -6.273 25.531 3.008 1 98.44 179 ALA B O 1
ATOM 4064 N N . GLY B 1 180 ? -6.723 23.688 1.891 1 96.56 180 GLY B N 1
ATOM 4065 C CA . GLY B 1 180 ? -7.453 22.953 2.916 1 96.56 180 GLY B CA 1
ATOM 4066 C C . GLY B 1 180 ? -8.516 22.031 2.352 1 96.56 180 GLY B C 1
ATOM 4067 O O . GLY B 1 180 ? -8.547 21.766 1.146 1 96.56 180 GLY B O 1
ATOM 4068 N N . ASP B 1 181 ? -9.383 21.406 3.207 1 94.75 181 ASP B N 1
ATOM 4069 C CA . ASP B 1 181 ? -9.375 21.484 4.664 1 94.75 181 ASP B CA 1
ATOM 4070 C C . ASP B 1 181 ? -8.898 20.172 5.281 1 94.75 181 ASP B C 1
ATOM 4072 O O . ASP B 1 181 ? -9.047 19.109 4.68 1 94.75 181 ASP B O 1
ATOM 4076 N N . ASP B 1 182 ? -8.375 20.109 6.598 1 92.56 182 ASP B N 1
ATOM 4077 C CA . ASP B 1 182 ? -8.008 18.953 7.406 1 92.56 182 ASP B CA 1
ATOM 4078 C C . ASP B 1 182 ? -6.738 18.297 6.871 1 92.56 182 ASP B C 1
ATOM 4080 O O . ASP B 1 182 ? -6.805 17.406 6.016 1 92.56 182 ASP B O 1
ATOM 4084 N N . LEU B 1 183 ? -5.715 18.609 7.484 1 94.38 183 LEU B N 1
ATOM 4085 C CA . LEU B 1 183 ? -4.398 18.172 7.039 1 94.38 183 LEU B CA 1
ATOM 4086 C C . LEU B 1 183 ? -4.34 16.641 6.949 1 94.38 183 LEU B C 1
ATOM 4088 O O . LEU B 1 183 ? -4.805 15.945 7.855 1 94.38 183 LEU B O 1
ATOM 4092 N N . MET B 1 184 ? -3.9 16.141 5.863 1 91.19 184 MET B N 1
ATOM 4093 C CA . MET B 1 184 ? -3.547 14.727 5.723 1 91.19 184 MET B CA 1
ATOM 4094 C C . MET B 1 184 ? -2.086 14.492 6.086 1 91.19 184 MET B C 1
ATOM 4096 O O . MET B 1 184 ? -1.186 14.898 5.348 1 91.19 184 MET B O 1
ATOM 4100 N N . SER B 1 185 ? -1.863 13.875 7.16 1 90.81 185 SER B N 1
ATOM 4101 C CA . SER B 1 185 ? -0.5 13.672 7.641 1 90.81 185 SER B CA 1
ATOM 4102 C C . SER B 1 185 ? 0.295 12.781 6.695 1 90.81 185 SER B C 1
ATOM 4104 O O . SER B 1 185 ? -0.276 12.133 5.816 1 90.81 185 SER B O 1
ATOM 4106 N N . GLN B 1 186 ? 1.591 12.797 6.84 1 92.5 186 GLN B N 1
ATOM 4107 C CA . GLN B 1 186 ? 2.494 12 6.016 1 92.5 186 GLN B CA 1
ATOM 4108 C C . GLN B 1 186 ? 2.135 10.523 6.078 1 92.5 186 GLN B C 1
ATOM 4110 O O . GLN B 1 186 ? 1.978 9.875 5.039 1 92.5 186 GLN B O 1
ATOM 4115 N N . MET B 1 187 ? 2.033 10 7.309 1 91.25 187 MET B N 1
ATOM 4116 C CA . MET B 1 187 ? 1.726 8.586 7.516 1 91.25 187 MET B CA 1
ATOM 4117 C C . MET B 1 187 ? 0.856 8.398 8.758 1 91.25 187 MET B C 1
ATOM 4119 O O . MET B 1 187 ? 1.258 7.723 9.703 1 91.25 187 MET B O 1
ATOM 4123 N N . GLY B 1 188 ? -0.304 8.883 8.711 1 89 188 GLY B N 1
ATOM 4124 C CA . GLY B 1 188 ? -1.258 8.68 9.789 1 89 188 GLY B CA 1
ATOM 4125 C C . GLY B 1 188 ? -2.203 7.523 9.539 1 89 188 GLY B C 1
ATOM 4126 O O . GLY B 1 188 ? -1.976 6.711 8.641 1 89 188 GLY B O 1
ATOM 4127 N N . GLY B 1 189 ? -3.189 7.41 10.414 1 86.25 189 GLY B N 1
ATOM 4128 C CA . GLY B 1 189 ? -4.133 6.309 10.32 1 86.25 189 GLY B CA 1
ATOM 4129 C C . GLY B 1 189 ? -4.922 6.312 9.023 1 86.25 189 GLY B C 1
ATOM 4130 O O . GLY B 1 189 ? -5.043 5.277 8.359 1 86.25 189 GLY B O 1
ATOM 4131 N N . THR B 1 190 ? -5.387 7.434 8.672 1 84.69 190 THR B N 1
ATOM 4132 C CA . THR B 1 190 ? -6.234 7.547 7.488 1 84.69 190 THR B CA 1
ATOM 4133 C C . THR B 1 190 ? -5.445 7.211 6.223 1 84.69 190 THR B C 1
ATOM 4135 O O . THR B 1 190 ? -5.914 6.434 5.387 1 84.69 190 THR B O 1
ATOM 4138 N N . ILE B 1 191 ? -4.336 7.828 6.082 1 87.94 191 ILE B N 1
ATOM 4139 C CA . ILE B 1 191 ? -3.529 7.613 4.887 1 87.94 191 ILE B CA 1
ATOM 4140 C C . ILE B 1 191 ? -3.055 6.164 4.84 1 87.94 191 ILE B C 1
ATOM 4142 O O . ILE B 1 191 ? -2.926 5.578 3.76 1 87.94 191 ILE B O 1
ATOM 4146 N N . PHE B 1 192 ? -2.705 5.605 5.949 1 90.12 192 PHE B N 1
ATOM 4147 C CA . PHE B 1 192 ? -2.299 4.207 6.016 1 90.12 192 PHE B CA 1
ATOM 4148 C C . PHE B 1 192 ? -3.434 3.291 5.57 1 90.12 192 PHE B C 1
ATOM 4150 O O . PHE B 1 192 ? -3.225 2.385 4.766 1 90.12 192 PHE B O 1
ATOM 4157 N N . HIS B 1 193 ? -4.539 3.518 6.113 1 88.19 193 HIS B N 1
ATOM 4158 C CA . HIS B 1 193 ? -5.723 2.744 5.75 1 88.19 193 HIS B CA 1
ATOM 4159 C C . HIS B 1 193 ? -6.031 2.875 4.262 1 88.19 193 HIS B C 1
ATOM 4161 O O . HIS B 1 193 ? -6.293 1.877 3.59 1 88.19 193 HIS B O 1
ATOM 4167 N N . LYS B 1 194 ? -6.02 4.086 3.803 1 85.19 194 LYS B N 1
ATOM 4168 C CA . LYS B 1 194 ? -6.273 4.344 2.389 1 85.19 194 LYS B CA 1
ATOM 4169 C C . LYS B 1 194 ? -5.258 3.615 1.508 1 85.19 194 LYS B C 1
ATOM 4171 O O . LYS B 1 194 ? -5.621 3.045 0.476 1 85.19 194 LYS B O 1
ATOM 4176 N N . GLY B 1 195 ? -4.027 3.744 1.886 1 86.38 195 GLY B N 1
ATOM 4177 C CA . GLY B 1 195 ? -2.973 3.092 1.128 1 86.38 195 GLY B CA 1
ATOM 4178 C C . GLY B 1 195 ? -3.137 1.586 1.05 1 86.38 195 GLY B C 1
ATOM 4179 O O . GLY B 1 195 ? -3.008 0.997 -0.025 1 86.38 195 GLY B O 1
ATOM 4180 N N . LEU B 1 196 ? -3.406 0.999 2.186 1 87.62 196 LEU B N 1
ATOM 4181 C CA . LEU B 1 196 ? -3.619 -0.444 2.229 1 87.62 196 LEU B CA 1
ATOM 4182 C C . LEU B 1 196 ? -4.812 -0.843 1.365 1 87.62 196 LEU B C 1
ATOM 4184 O O . LEU B 1 196 ? -4.727 -1.797 0.587 1 87.62 196 LEU B O 1
ATOM 4188 N N . ALA B 1 197 ? -5.895 -0.115 1.539 1 84.75 197 ALA B N 1
ATOM 4189 C CA . ALA B 1 197 ? -7.098 -0.394 0.762 1 84.75 197 ALA B CA 1
ATOM 4190 C C . ALA B 1 197 ? -6.828 -0.264 -0.734 1 84.75 197 ALA B C 1
ATOM 4192 O O . ALA B 1 197 ? -7.262 -1.104 -1.525 1 84.75 197 ALA B O 1
ATOM 4193 N N . SER B 1 198 ? -6.176 0.744 -1.07 1 83.81 198 SER B N 1
ATOM 4194 C CA . SER B 1 198 ? -5.855 0.981 -2.475 1 83.81 198 SER B CA 1
ATOM 4195 C C . SER B 1 198 ? -4.984 -0.135 -3.039 1 83.81 198 SER B C 1
ATOM 4197 O O . SER B 1 198 ? -5.148 -0.536 -4.191 1 83.81 198 SER B O 1
ATOM 4199 N N . PHE B 1 199 ? -4.035 -0.543 -2.311 1 87.38 199 PHE B N 1
ATOM 4200 C CA . PHE B 1 199 ? -3.143 -1.604 -2.76 1 87.38 199 PHE B CA 1
ATOM 4201 C C . PHE B 1 199 ? -3.902 -2.914 -2.932 1 87.38 199 PHE B C 1
ATOM 4203 O O . PHE B 1 199 ? -3.674 -3.65 -3.893 1 87.38 199 PHE B O 1
ATOM 4210 N N . LEU B 1 200 ? -4.699 -3.227 -1.988 1 88.38 200 LEU B N 1
ATOM 4211 C CA . LEU B 1 200 ? -5.508 -4.438 -2.07 1 88.38 200 LEU B CA 1
ATOM 4212 C C . LEU B 1 200 ? -6.418 -4.402 -3.295 1 88.38 200 LEU B C 1
ATOM 4214 O O . LEU B 1 200 ? -6.562 -5.406 -3.996 1 88.38 200 LEU B O 1
ATOM 4218 N N . ARG B 1 201 ? -6.938 -3.221 -3.516 1 84.75 201 ARG B N 1
ATOM 4219 C CA . ARG B 1 201 ? -7.754 -3.061 -4.711 1 84.75 201 ARG B CA 1
ATOM 4220 C C . ARG B 1 201 ? -6.926 -3.262 -5.977 1 84.75 201 ARG B C 1
ATOM 4222 O O . ARG B 1 201 ? -7.375 -3.91 -6.922 1 84.75 201 ARG B O 1
ATOM 4229 N N . LEU B 1 202 ? -5.777 -2.713 -5.961 1 84.81 202 LEU B N 1
ATOM 4230 C CA . LEU B 1 202 ? -4.855 -2.842 -7.086 1 84.81 202 LEU B CA 1
ATOM 4231 C C . LEU B 1 202 ? -4.547 -4.309 -7.367 1 84.81 202 LEU B C 1
ATOM 4233 O O . LEU B 1 202 ? -4.34 -4.691 -8.523 1 84.81 202 LEU B O 1
ATOM 4237 N N . ARG B 1 203 ? -4.586 -5.109 -6.332 1 90.69 203 ARG B N 1
ATOM 4238 C CA . ARG B 1 203 ? -4.234 -6.516 -6.469 1 90.69 203 ARG B CA 1
ATOM 4239 C C . ARG B 1 203 ? -5.48 -7.383 -6.609 1 90.69 203 ARG B C 1
ATOM 4241 O O . ARG B 1 203 ? -5.43 -8.594 -6.398 1 90.69 203 ARG B O 1
ATOM 4248 N N . GLY B 1 204 ? -6.609 -6.738 -6.797 1 89.12 204 GLY B N 1
ATOM 4249 C CA . GLY B 1 204 ? -7.824 -7.465 -7.137 1 89.12 204 GLY B CA 1
ATOM 4250 C C . GLY B 1 204 ? -8.57 -7.977 -5.922 1 89.12 204 GLY B C 1
ATOM 4251 O O . GLY B 1 204 ? -9.438 -8.844 -6.039 1 89.12 204 GLY B O 1
ATOM 4252 N N . VAL B 1 205 ? -8.25 -7.57 -4.742 1 91.31 205 VAL B N 1
ATOM 4253 C CA . VAL B 1 205 ? -8.945 -7.969 -3.525 1 91.31 205 VAL B CA 1
ATOM 4254 C C . VAL B 1 205 ? -10.141 -7.051 -3.291 1 91.31 205 VAL B C 1
ATOM 4256 O O . VAL B 1 205 ? -10.008 -5.824 -3.314 1 91.31 205 VAL B O 1
ATOM 4259 N N . LYS B 1 206 ? -11.289 -7.594 -3.102 1 88.5 206 LYS B N 1
ATOM 4260 C CA . LYS B 1 206 ? -12.492 -6.828 -2.799 1 88.5 206 LYS B CA 1
ATOM 4261 C C . LYS B 1 206 ? -12.656 -6.625 -1.295 1 88.5 206 LYS B C 1
ATOM 4263 O O . LYS B 1 206 ? -12.703 -7.598 -0.537 1 88.5 206 LYS B O 1
ATOM 4268 N N . PRO B 1 207 ? -12.742 -5.371 -0.9 1 87.25 207 PRO B N 1
ATOM 4269 C CA . PRO B 1 207 ? -12.922 -5.148 0.536 1 87.25 207 PRO B CA 1
ATOM 4270 C C . PRO B 1 207 ? -14.297 -5.586 1.03 1 87.25 207 PRO B C 1
ATOM 4272 O O . PRO B 1 207 ? -15.297 -5.402 0.328 1 87.25 207 PRO B O 1
ATOM 4275 N N . ARG B 1 208 ? -14.367 -6.172 2.156 1 86.88 208 ARG B N 1
ATOM 4276 C CA . ARG B 1 208 ? -15.625 -6.551 2.787 1 86.88 208 ARG B CA 1
ATOM 4277 C C . ARG B 1 208 ? -15.883 -5.719 4.039 1 86.88 208 ARG B C 1
ATOM 4279 O O . ARG B 1 208 ? -16.922 -5.059 4.152 1 86.88 208 ARG B O 1
ATOM 4286 N N . LYS B 1 209 ? -14.945 -5.785 4.93 1 87.19 209 LYS B N 1
ATOM 4287 C CA . LYS B 1 209 ? -15.062 -5.07 6.199 1 87.19 209 LYS B CA 1
ATOM 4288 C C . LYS B 1 209 ? -13.703 -4.57 6.672 1 87.19 209 LYS B C 1
ATOM 4290 O O . LYS B 1 209 ? -12.688 -5.242 6.48 1 87.19 209 LYS B O 1
ATOM 4295 N N . SER B 1 210 ? -13.719 -3.393 7.23 1 88.19 210 SER B N 1
ATOM 4296 C CA . SER B 1 210 ? -12.492 -2.887 7.84 1 88.19 210 SER B CA 1
ATOM 4297 C C . SER B 1 210 ? -12.805 -1.916 8.977 1 88.19 210 SER B C 1
ATOM 4299 O O . SER B 1 210 ? -13.859 -1.287 8.992 1 88.19 210 SER B O 1
ATOM 4301 N N . TYR B 1 211 ? -11.992 -1.819 9.93 1 85.31 211 TYR B N 1
ATOM 4302 C CA . TYR B 1 211 ? -12.055 -0.763 10.938 1 85.31 211 TYR B CA 1
ATOM 4303 C C . TYR B 1 211 ? -10.656 -0.266 11.289 1 85.31 211 TYR B C 1
ATOM 4305 O O . TYR B 1 211 ? -9.672 -0.967 11.062 1 85.31 211 TYR B O 1
ATOM 4313 N N . GLN B 1 212 ? -10.602 0.885 11.664 1 87.06 212 GLN B N 1
ATOM 4314 C CA . GLN B 1 212 ? -9.391 1.564 12.102 1 87.06 212 GLN B CA 1
ATOM 4315 C C . GLN B 1 212 ? -9.602 2.252 13.445 1 87.06 212 GLN B C 1
ATOM 4317 O O . GLN B 1 212 ? -10.547 3.02 13.617 1 87.06 212 GLN B O 1
ATOM 4322 N N . LEU B 1 213 ? -8.812 1.994 14.406 1 83.06 213 LEU B N 1
ATOM 4323 C CA . LEU B 1 213 ? -8.852 2.602 15.734 1 83.06 213 LEU B CA 1
ATOM 4324 C C . LEU B 1 213 ? -7.559 3.355 16.031 1 83.06 213 LEU B C 1
ATOM 4326 O O . LEU B 1 213 ? -6.469 2.803 15.875 1 83.06 213 LEU B O 1
ATOM 4330 N N . ASP B 1 214 ? -7.703 4.602 16.344 1 85.06 214 ASP B N 1
ATOM 4331 C CA . ASP B 1 214 ? -6.555 5.441 16.672 1 85.06 214 ASP B CA 1
ATOM 4332 C C . ASP B 1 214 ? -6.543 5.785 18.156 1 85.06 214 ASP B C 1
ATOM 4334 O O . ASP B 1 214 ? -7.574 6.141 18.734 1 85.06 214 ASP B O 1
ATOM 4338 N N . VAL B 1 215 ? -5.484 5.625 18.766 1 78.44 215 VAL B N 1
ATOM 4339 C CA . VAL B 1 215 ? -5.277 6.02 20.156 1 78.44 215 VAL B CA 1
ATOM 4340 C C . VAL B 1 215 ? -4.109 6.996 20.25 1 78.44 215 VAL B C 1
ATOM 4342 O O . VAL B 1 215 ? -3.086 6.812 19.578 1 78.44 215 VAL B O 1
ATOM 4345 N N . GLY B 1 216 ? -4.316 8.125 20.906 1 79.94 216 GLY B N 1
ATOM 4346 C CA . GLY B 1 216 ? -3.258 9.117 21.031 1 79.94 216 GLY B CA 1
ATOM 4347 C C . GLY B 1 216 ? -3.197 9.758 22.406 1 79.94 216 GLY B C 1
ATOM 4348 O O . GLY B 1 216 ? -4.047 9.492 23.266 1 79.94 216 GLY B O 1
ATOM 4349 N N . GLY B 1 217 ? -2.15 10.547 22.562 1 70.44 217 GLY B N 1
ATOM 4350 C CA . GLY B 1 217 ? -1.971 11.188 23.859 1 70.44 217 GLY B CA 1
ATOM 4351 C C . GLY B 1 217 ? -1.926 12.703 23.781 1 70.44 217 GLY B C 1
ATOM 4352 O O . GLY B 1 217 ? -1.756 13.383 24.797 1 70.44 217 GLY B O 1
ATOM 4353 N N . GLY B 1 218 ? -2.121 13.289 22.625 1 71 218 GLY B N 1
ATOM 4354 C CA . GLY B 1 218 ? -2.023 14.734 22.453 1 71 218 GLY B CA 1
ATOM 4355 C C . GLY B 1 218 ? -3.35 15.445 22.641 1 71 218 GLY B C 1
ATOM 4356 O O . GLY B 1 218 ? -4.395 14.805 22.766 1 71 218 GLY B O 1
ATOM 4357 N N . LEU B 1 219 ? -3.232 16.766 22.734 1 67.12 219 LEU B N 1
ATOM 4358 C CA . LEU B 1 219 ? -4.406 17.609 22.969 1 67.12 219 LEU B CA 1
ATOM 4359 C C . LEU B 1 219 ? -5.465 17.359 21.906 1 67.12 219 LEU B C 1
ATOM 4361 O O . LEU B 1 219 ? -6.664 17.359 22.203 1 67.12 219 LEU B O 1
ATOM 4365 N N . GLU B 1 220 ? -5.023 17.203 20.75 1 69.69 220 GLU B N 1
ATOM 4366 C CA . GLU B 1 220 ? -5.973 16.953 19.672 1 69.69 220 GLU B CA 1
ATOM 4367 C C . GLU B 1 220 ? -6.754 15.664 19.906 1 69.69 220 GLU B C 1
ATOM 4369 O O . GLU B 1 220 ? -7.938 15.578 19.562 1 69.69 220 GLU B O 1
ATOM 4374 N N . THR B 1 221 ? -6.121 14.734 20.406 1 68.44 221 THR B N 1
ATOM 4375 C CA . THR B 1 221 ? -6.801 13.477 20.719 1 68.44 221 THR B CA 1
ATOM 4376 C C . THR B 1 221 ? -7.867 13.688 21.781 1 68.44 221 THR B C 1
ATOM 4378 O O . THR B 1 221 ? -8.984 13.172 21.672 1 68.44 221 THR B O 1
ATOM 4381 N N . ILE B 1 222 ? -7.48 14.43 22.703 1 67.19 222 ILE B N 1
ATOM 4382 C CA . ILE B 1 222 ? -8.43 14.727 23.781 1 67.19 222 ILE B CA 1
ATOM 4383 C C . ILE B 1 222 ? -9.648 15.438 23.203 1 67.19 222 ILE B C 1
ATOM 4385 O O . ILE B 1 222 ? -10.789 15.102 23.531 1 67.19 222 ILE B O 1
ATOM 4389 N N . ASN B 1 223 ? -9.414 16.359 22.406 1 71.06 223 ASN B N 1
ATOM 4390 C CA . ASN B 1 223 ? -10.477 17.141 21.781 1 71.06 223 ASN B CA 1
ATOM 4391 C C . ASN B 1 223 ? -11.406 16.266 20.938 1 71.06 223 ASN B C 1
ATOM 4393 O O . ASN B 1 223 ? -12.617 16.453 20.953 1 71.06 223 ASN B O 1
ATOM 4397 N N . THR B 1 224 ? -10.812 15.336 20.281 1 68.62 224 THR B N 1
ATOM 4398 C CA . THR B 1 224 ? -11.57 14.477 19.375 1 68.62 224 THR B CA 1
ATOM 4399 C C . THR B 1 224 ? -12.438 13.5 20.172 1 68.62 224 THR B C 1
ATOM 4401 O O . THR B 1 224 ? -13.391 12.938 19.625 1 68.62 224 THR B O 1
ATOM 4404 N N . MET B 1 225 ? -12.148 13.352 21.438 1 65.94 225 MET B N 1
ATOM 4405 C CA . MET B 1 225 ? -12.922 12.43 22.266 1 65.94 225 MET B CA 1
ATOM 4406 C C . MET B 1 225 ? -14.273 13.031 22.641 1 65.94 225 MET B C 1
ATOM 4408 O O . MET B 1 225 ? -15.156 12.32 23.125 1 65.94 225 MET B O 1
ATOM 4412 N N . TYR B 1 226 ? -14.32 14.336 22.406 1 65.75 226 TYR B N 1
ATOM 4413 C CA . TYR B 1 226 ? -15.656 14.914 22.547 1 65.75 226 TYR B CA 1
ATOM 4414 C C . TYR B 1 226 ? -16.594 14.359 21.484 1 65.75 226 TYR B C 1
ATOM 4416 O O . TYR B 1 226 ? -16.281 14.398 20.281 1 65.75 226 TYR B O 1
ATOM 4424 N N . GLU B 1 227 ? -17.656 13.852 21.891 1 58.66 227 GLU B N 1
ATOM 4425 C CA . GLU B 1 227 ? -18.516 12.961 21.125 1 58.66 227 GLU B CA 1
ATOM 4426 C C . GLU B 1 227 ? -18.844 13.562 19.75 1 58.66 227 GLU B C 1
ATOM 4428 O O . GLU B 1 227 ? -18.75 12.867 18.734 1 58.66 227 GLU B O 1
ATOM 4433 N N . GLU B 1 228 ? -19.266 14.836 19.75 1 65.25 228 GLU B N 1
ATOM 4434 C CA . GLU B 1 228 ? -19.672 15.438 18.484 1 65.25 228 GLU B CA 1
ATOM 4435 C C . GLU B 1 228 ? -18.5 15.523 17.516 1 65.25 228 GLU B C 1
ATOM 4437 O O . GLU B 1 228 ? -18.641 15.219 16.328 1 65.25 228 GLU B O 1
ATOM 4442 N N . LEU B 1 229 ? -17.406 15.852 18.031 1 67.25 229 LEU B N 1
ATOM 4443 C CA . LEU B 1 229 ? -16.219 15.984 17.203 1 67.25 229 LEU B CA 1
ATOM 4444 C C . LEU B 1 229 ? -15.719 14.609 16.75 1 67.25 229 LEU B C 1
ATOM 4446 O O . LEU B 1 229 ? -15.258 14.453 15.609 1 67.25 229 LEU B O 1
ATOM 4450 N N . ARG B 1 230 ? -15.883 13.703 17.672 1 67.62 230 ARG B N 1
ATOM 4451 C CA . ARG B 1 230 ? -15.477 12.328 17.391 1 67.62 230 ARG B CA 1
ATOM 4452 C C . ARG B 1 230 ? -16.281 11.75 16.234 1 67.62 230 ARG B C 1
ATOM 4454 O O . ARG B 1 230 ? -15.711 11.156 15.312 1 67.62 230 ARG B O 1
ATOM 4461 N N . MET B 1 231 ? -17.594 11.984 16.328 1 65.62 231 MET B N 1
ATOM 4462 C CA . MET B 1 231 ? -18.469 11.445 15.281 1 65.62 231 MET B CA 1
ATOM 4463 C C . MET B 1 231 ? -18.203 12.117 13.938 1 65.62 231 MET B C 1
ATOM 4465 O O . MET B 1 231 ? -18.234 11.461 12.898 1 65.62 231 MET B O 1
ATOM 4469 N N . TYR B 1 232 ? -17.891 13.375 14.055 1 65.12 232 TYR B N 1
ATOM 4470 C CA . TYR B 1 232 ? -17.594 14.109 12.836 1 65.12 232 TYR B CA 1
ATOM 4471 C C . TYR B 1 232 ? -16.297 13.602 12.195 1 65.12 232 TYR B C 1
ATOM 4473 O O . TYR B 1 232 ? -16.281 13.281 11 1 65.12 232 TYR B O 1
ATOM 4481 N N . LYS B 1 233 ? -15.359 13.531 12.969 1 67.81 233 LYS B N 1
ATOM 4482 C CA . LYS B 1 233 ? -14.07 13.07 12.461 1 67.81 233 LYS B CA 1
ATOM 4483 C C . LYS B 1 233 ? -14.156 11.625 11.977 1 67.81 233 LYS B C 1
ATOM 4485 O O . LYS B 1 233 ? -13.508 11.258 10.992 1 67.81 233 LYS B O 1
ATOM 4490 N N . ARG B 1 234 ? -14.977 10.883 12.688 1 69.75 234 ARG B N 1
ATOM 4491 C CA . ARG B 1 234 ? -15.203 9.5 12.281 1 69.75 234 ARG B CA 1
ATOM 4492 C C . ARG B 1 234 ? -15.836 9.43 10.898 1 69.75 234 ARG B C 1
ATOM 4494 O O . ARG B 1 234 ? -15.406 8.633 10.055 1 69.75 234 ARG B O 1
ATOM 4501 N N . LYS B 1 235 ? -16.781 10.227 10.664 1 68.44 235 LYS B N 1
ATOM 4502 C CA . LYS B 1 235 ? -17.453 10.25 9.367 1 68.44 235 LYS B CA 1
ATOM 4503 C C . LYS B 1 235 ? -16.5 10.672 8.258 1 68.44 235 LYS B C 1
ATOM 4505 O O . LYS B 1 235 ? -16.484 10.062 7.188 1 68.44 235 LYS B O 1
ATOM 4510 N N . VAL B 1 236 ? -15.695 11.609 8.531 1 66.62 236 VAL B N 1
ATOM 4511 C CA . VAL B 1 236 ? -14.766 12.141 7.539 1 66.62 236 VAL B CA 1
ATOM 4512 C C . VAL B 1 236 ? -13.703 11.094 7.211 1 66.62 236 VAL B C 1
ATOM 4514 O O . VAL B 1 236 ? -13.422 10.828 6.039 1 66.62 236 VAL B O 1
ATOM 4517 N N . LYS B 1 237 ? -13.188 10.539 8.273 1 69.56 237 LYS B N 1
ATOM 4518 C CA . LYS B 1 237 ? -12.164 9.516 8.086 1 69.56 237 LYS B CA 1
ATOM 4519 C C . LYS B 1 237 ? -12.711 8.328 7.301 1 69.56 237 LYS B C 1
ATOM 4521 O O . LYS B 1 237 ? -12.07 7.859 6.355 1 69.56 237 LYS B O 1
ATOM 4526 N N . SER B 1 238 ? -13.945 7.93 7.684 1 71.19 238 SER B N 1
ATOM 4527 C CA . SER B 1 238 ? -14.555 6.773 7.035 1 71.19 238 SER B CA 1
ATOM 4528 C C . SER B 1 238 ? -14.844 7.059 5.566 1 71.19 238 SER B C 1
ATOM 4530 O O . SER B 1 238 ? -14.57 6.223 4.699 1 71.19 238 SER B O 1
ATOM 4532 N N . SER B 1 239 ? -15.32 8.227 5.328 1 71.44 239 SER B N 1
ATOM 4533 C CA . SER B 1 239 ? -15.664 8.602 3.963 1 71.44 239 SER B CA 1
ATOM 4534 C C . SER B 1 239 ? -14.43 8.703 3.082 1 71.44 239 SER B C 1
ATOM 4536 O O . SER B 1 239 ? -14.453 8.32 1.913 1 71.44 239 SER B O 1
ATOM 4538 N N . ALA B 1 240 ? -13.438 9.211 3.615 1 70.12 240 ALA B N 1
ATOM 4539 C CA . ALA B 1 240 ? -12.203 9.375 2.857 1 70.12 240 ALA B CA 1
ATOM 4540 C C . ALA B 1 240 ? -11.633 8.016 2.439 1 70.12 240 ALA B C 1
ATOM 4542 O O . ALA B 1 240 ? -11.133 7.867 1.322 1 70.12 240 ALA B O 1
ATOM 4543 N N . ILE B 1 241 ? -11.758 7.066 3.324 1 73.38 241 ILE B N 1
ATOM 4544 C CA . ILE B 1 241 ? -11.242 5.73 3.047 1 73.38 241 ILE B CA 1
ATOM 4545 C C . ILE B 1 241 ? -12.172 5.008 2.074 1 73.38 241 ILE B C 1
ATOM 4547 O O . ILE B 1 241 ? -11.711 4.34 1.146 1 73.38 241 ILE B O 1
ATOM 4551 N N . ALA B 1 242 ? -13.469 5.172 2.297 1 71.81 242 ALA B N 1
ATOM 4552 C CA . ALA B 1 242 ? -14.469 4.52 1.46 1 71.81 242 ALA B CA 1
ATOM 4553 C C . ALA B 1 242 ? -14.352 4.965 0.006 1 71.81 242 ALA B C 1
ATOM 4555 O O . ALA B 1 242 ? -14.656 4.203 -0.913 1 71.81 242 ALA B O 1
ATOM 4556 N N . ALA B 1 243 ? -13.859 6.148 -0.156 1 68.69 243 ALA B N 1
ATOM 4557 C CA . ALA B 1 243 ? -13.758 6.723 -1.496 1 68.69 243 ALA B CA 1
ATOM 4558 C C . ALA B 1 243 ? -12.773 5.93 -2.355 1 68.69 243 ALA B C 1
ATOM 4560 O O . ALA B 1 243 ? -12.812 6.008 -3.586 1 68.69 243 ALA B O 1
ATOM 4561 N N . GLU B 1 244 ? -11.914 5.195 -1.714 1 67.69 244 GLU B N 1
ATOM 4562 C CA . GLU B 1 244 ? -10.961 4.371 -2.451 1 67.69 244 GLU B CA 1
ATOM 4563 C C . GLU B 1 244 ? -11.648 3.186 -3.117 1 67.69 244 GLU B C 1
ATOM 4565 O O . GLU B 1 244 ? -11.086 2.555 -4.012 1 67.69 244 GLU B O 1
ATOM 4570 N N . PHE B 1 245 ? -12.781 2.811 -2.59 1 67.81 245 PHE B N 1
ATOM 4571 C CA . PHE B 1 245 ? -13.492 1.656 -3.119 1 67.81 245 PHE B CA 1
ATOM 4572 C C . PHE B 1 245 ? -14.898 2.049 -3.578 1 67.81 245 PHE B C 1
ATOM 4574 O O . PHE B 1 245 ? -15.422 3.086 -3.17 1 67.81 245 PHE B O 1
ATOM 4581 N N . GLU B 1 246 ? -15.312 1.261 -4.52 1 63.44 246 GLU B N 1
ATOM 4582 C CA . GLU B 1 246 ? -16.703 1.459 -4.918 1 63.44 246 GLU B CA 1
ATOM 4583 C C . GLU B 1 246 ? -17.656 1.146 -3.771 1 63.44 246 GLU B C 1
ATOM 4585 O O . GLU B 1 246 ? -17.234 0.637 -2.729 1 63.44 246 GLU B O 1
ATOM 4590 N N . GLU B 1 247 ? -19.016 1.276 -3.967 1 61 247 GLU B N 1
ATOM 4591 C CA . GLU B 1 247 ? -20.109 1.19 -3 1 61 247 GLU B CA 1
ATOM 4592 C C . GLU B 1 247 ? -20.188 -0.203 -2.385 1 61 247 GLU B C 1
ATOM 4594 O O . GLU B 1 247 ? -19.688 -1.172 -2.959 1 61 247 GLU B O 1
ATOM 4599 N N . GLY B 1 248 ? -20.312 -0.336 -0.993 1 65.25 248 GLY B N 1
ATOM 4600 C CA . GLY B 1 248 ? -20.859 -1.534 -0.385 1 65.25 248 GLY B CA 1
ATOM 4601 C C . GLY B 1 248 ? -19.984 -2.107 0.714 1 65.25 248 GLY B C 1
ATOM 4602 O O . GLY B 1 248 ? -20.266 -3.189 1.236 1 65.25 248 GLY B O 1
ATOM 4603 N N . TRP B 1 249 ? -18.781 -1.482 1.016 1 67.5 249 TRP B N 1
ATOM 4604 C CA . TRP B 1 249 ? -18.078 -2.143 2.105 1 67.5 249 TRP B CA 1
ATOM 4605 C C . TRP B 1 249 ? -18.297 -1.401 3.422 1 67.5 249 TRP B C 1
ATOM 4607 O O . TRP B 1 249 ? -18.672 -0.228 3.426 1 67.5 249 TRP B O 1
ATOM 4617 N N . GLU B 1 250 ? -18.297 -2.217 4.547 1 75.69 250 GLU B N 1
ATOM 4618 C CA . GLU B 1 250 ? -18.453 -1.675 5.895 1 75.69 250 GLU B CA 1
ATOM 4619 C C . GLU B 1 250 ? -17.125 -1.148 6.438 1 75.69 250 GLU B C 1
ATOM 4621 O O . GLU B 1 250 ? -16.156 -1.905 6.578 1 75.69 250 GLU B O 1
ATOM 4626 N N . ILE B 1 251 ? -17.047 0.152 6.633 1 76.19 251 ILE B N 1
ATOM 4627 C CA . ILE B 1 251 ? -15.812 0.738 7.129 1 76.19 251 ILE B CA 1
ATOM 4628 C C . ILE B 1 251 ? -16.109 1.618 8.344 1 76.19 251 ILE B C 1
ATOM 4630 O O . ILE B 1 251 ? -17.094 2.348 8.359 1 76.19 251 ILE B O 1
ATOM 4634 N N . ILE B 1 252 ? -15.391 1.455 9.453 1 72.88 252 ILE B N 1
ATOM 4635 C CA . ILE B 1 252 ? -15.406 2.328 10.617 1 72.88 252 ILE B CA 1
ATOM 4636 C C . ILE B 1 252 ? -13.992 2.809 10.93 1 72.88 252 ILE B C 1
ATOM 4638 O O . ILE B 1 252 ? -13.062 2 11.047 1 72.88 252 ILE B O 1
ATOM 4642 N N . ALA B 1 253 ? -13.789 4.102 10.852 1 74.12 253 ALA B N 1
ATOM 4643 C CA . ALA B 1 253 ? -12.477 4.66 11.195 1 74.12 253 ALA B CA 1
ATOM 4644 C C . ALA B 1 253 ? -12.617 5.82 12.172 1 74.12 253 ALA B C 1
ATOM 4646 O O . ALA B 1 253 ? -13.5 6.668 12.023 1 74.12 253 ALA B O 1
ATOM 4647 N N . GLY B 1 254 ? -11.859 5.844 13.305 1 74 254 GLY B N 1
ATOM 4648 C CA . GLY B 1 254 ? -11.922 6.98 14.203 1 74 254 GLY B CA 1
ATOM 4649 C C . GLY B 1 254 ? -11.008 6.836 15.406 1 74 254 GLY B C 1
ATOM 4650 O O . GLY B 1 254 ? -10.445 5.766 15.641 1 74 254 GLY B O 1
ATOM 4651 N N . THR B 1 255 ? -10.812 7.973 16.031 1 70 255 THR B N 1
ATOM 4652 C CA . THR B 1 255 ? -10.07 7.992 17.281 1 70 255 THR B CA 1
ATOM 4653 C C . THR B 1 255 ? -10.844 7.273 18.391 1 70 255 THR B C 1
ATOM 4655 O O . THR B 1 255 ? -12.031 7.551 18.594 1 70 255 THR B O 1
ATOM 4658 N N . SER B 1 256 ? -10.18 6.375 18.984 1 63.44 256 SER B N 1
ATOM 4659 C CA . SER B 1 256 ? -10.906 5.496 19.906 1 63.44 256 SER B CA 1
ATOM 4660 C C . SER B 1 256 ? -10.68 5.906 21.344 1 63.44 256 SER B C 1
ATOM 4662 O O . SER B 1 256 ? -11.57 5.75 22.188 1 63.44 256 SER B O 1
ATOM 4664 N N . ASP B 1 257 ? -9.484 6.355 21.594 1 70.25 257 ASP B N 1
ATOM 4665 C CA . ASP B 1 257 ? -9.234 6.645 23 1 70.25 257 ASP B CA 1
ATOM 4666 C C . ASP B 1 257 ? -8.047 7.586 23.172 1 70.25 257 ASP B C 1
ATOM 4668 O O . ASP B 1 257 ? -7.328 7.863 22.203 1 70.25 257 ASP B O 1
ATOM 4672 N N . TYR B 1 258 ? -8.047 8.211 24.344 1 72.81 258 TYR B N 1
ATOM 4673 C CA . TYR B 1 258 ? -6.945 9.055 24.781 1 72.81 258 TYR B CA 1
ATOM 4674 C C . TYR B 1 258 ? -6.121 8.352 25.859 1 72.81 258 TYR B C 1
ATOM 4676 O O . TYR B 1 258 ? -6.676 7.793 26.812 1 72.81 258 TYR B O 1
ATOM 4684 N N . VAL B 1 259 ? -4.836 8.203 25.688 1 66.75 259 VAL B N 1
ATOM 4685 C CA . VAL B 1 259 ? -3.9 7.625 26.641 1 66.75 259 VAL B CA 1
ATOM 4686 C C . VAL B 1 259 ? -2.76 8.609 26.906 1 66.75 259 VAL B C 1
ATOM 4688 O O . VAL B 1 259 ? -1.884 8.789 26.062 1 66.75 259 VAL B O 1
ATOM 4691 N N . ASP B 1 260 ? -2.654 9.125 28.031 1 69.62 260 ASP B N 1
ATOM 4692 C CA . ASP B 1 260 ? -1.777 10.242 28.375 1 69.62 260 ASP B CA 1
ATOM 4693 C C . ASP B 1 260 ? -0.311 9.875 28.172 1 69.62 260 ASP B C 1
ATOM 4695 O O . ASP B 1 260 ? 0.459 10.672 27.625 1 69.62 260 ASP B O 1
ATOM 4699 N N . PHE B 1 261 ? 0.071 8.766 28.562 1 73.69 261 PHE B N 1
ATOM 4700 C CA . PHE B 1 261 ? 1.49 8.43 28.562 1 73.69 261 PHE B CA 1
ATOM 4701 C C . PHE B 1 261 ? 1.998 8.195 27.141 1 73.69 261 PHE B C 1
ATOM 4703 O O . PHE B 1 261 ? 3.203 8.055 26.922 1 73.69 261 PHE B O 1
ATOM 4710 N N . LEU B 1 262 ? 1.089 8.258 26.141 1 77.62 262 LEU B N 1
ATOM 4711 C CA . LEU B 1 262 ? 1.519 8.172 24.75 1 77.62 262 LEU B CA 1
ATOM 4712 C C . LEU B 1 262 ? 2.117 9.492 24.281 1 77.62 262 LEU B C 1
ATOM 4714 O O . LEU B 1 262 ? 2.803 9.547 23.266 1 77.62 262 LEU B O 1
ATOM 4718 N N . GLY B 1 263 ? 1.87 10.539 25.078 1 73.56 263 GLY B N 1
ATOM 4719 C CA . GLY B 1 263 ? 2.404 11.82 24.656 1 73.56 263 GLY B CA 1
ATOM 4720 C C . GLY B 1 263 ? 1.974 12.219 23.25 1 73.56 263 GLY B C 1
ATOM 4721 O O . GLY B 1 263 ? 0.778 12.258 22.953 1 73.56 263 GLY B O 1
ATOM 4722 N N . ASN B 1 264 ? 2.939 12.445 22.406 1 84.44 264 ASN B N 1
ATOM 4723 C CA . ASN B 1 264 ? 2.619 12.867 21.047 1 84.44 264 ASN B CA 1
ATOM 4724 C C . ASN B 1 264 ? 2.574 11.68 20.094 1 84.44 264 ASN B C 1
ATOM 4726 O O . ASN B 1 264 ? 2.459 11.859 18.875 1 84.44 264 ASN B O 1
ATOM 4730 N N . ASP B 1 265 ? 2.67 10.5 20.703 1 84 265 ASP B N 1
ATOM 4731 C CA . ASP B 1 265 ? 2.598 9.312 19.859 1 84 265 ASP B CA 1
ATOM 4732 C C . ASP B 1 265 ? 1.148 8.945 19.547 1 84 265 ASP B C 1
ATOM 4734 O O . ASP B 1 265 ? 0.248 9.242 20.344 1 84 265 ASP B O 1
ATOM 4738 N N . ARG B 1 266 ? 0.992 8.484 18.406 1 86.5 266 ARG B N 1
ATOM 4739 C CA . ARG B 1 266 ? -0.286 7.934 17.969 1 86.5 266 ARG B CA 1
ATOM 4740 C C . ARG B 1 266 ? -0.141 6.469 17.578 1 86.5 266 ARG B C 1
ATOM 4742 O O . ARG B 1 266 ? 0.83 6.09 16.922 1 86.5 266 ARG B O 1
ATOM 4749 N N . VAL B 1 267 ? -1.048 5.648 18.125 1 88.31 267 VAL B N 1
ATOM 4750 C CA . VAL B 1 267 ? -1.078 4.227 17.797 1 88.31 267 VAL B CA 1
ATOM 4751 C C . VAL B 1 267 ? -2.338 3.912 17 1 88.31 267 VAL B C 1
ATOM 4753 O O . VAL B 1 267 ? -3.445 4.281 17.391 1 88.31 267 VAL B O 1
ATOM 4756 N N . ILE B 1 268 ? -2.117 3.268 15.898 1 90.69 268 ILE B N 1
ATOM 4757 C CA . ILE B 1 268 ? -3.217 2.959 14.992 1 90.69 268 ILE B CA 1
ATOM 4758 C C . ILE B 1 268 ? -3.395 1.445 14.891 1 90.69 268 ILE B C 1
ATOM 4760 O O . ILE B 1 268 ? -2.418 0.709 14.734 1 90.69 268 ILE B O 1
ATOM 4764 N N . HIS B 1 269 ? -4.605 1.023 15.07 1 89.56 269 HIS B N 1
ATOM 4765 C CA . HIS B 1 269 ? -4.969 -0.372 14.852 1 89.56 269 HIS B CA 1
ATOM 4766 C C . HIS B 1 269 ? -5.895 -0.519 13.648 1 89.56 269 HIS B C 1
ATOM 4768 O O . HIS B 1 269 ? -6.957 0.101 13.602 1 89.56 269 HIS B O 1
ATOM 4774 N N . LEU B 1 270 ? -5.5 -1.34 12.766 1 92.31 270 LEU B N 1
ATOM 4775 C CA . LEU B 1 270 ? -6.281 -1.552 11.547 1 92.31 270 LEU B CA 1
ATOM 4776 C C . LEU B 1 270 ? -6.629 -3.027 11.383 1 92.31 270 LEU B C 1
ATOM 4778 O O . LEU B 1 270 ? -5.789 -3.9 11.609 1 92.31 270 LEU B O 1
ATOM 4782 N N . HIS B 1 271 ? -7.836 -3.297 11.125 1 90.44 271 HIS B N 1
ATOM 4783 C CA . HIS B 1 271 ? -8.336 -4.613 10.75 1 90.44 271 HIS B CA 1
ATOM 4784 C C . HIS B 1 271 ? -9.047 -4.566 9.398 1 90.44 271 HIS B C 1
ATOM 4786 O O . HIS B 1 271 ? -9.898 -3.707 9.172 1 90.44 271 HIS B O 1
ATOM 4792 N N . PHE B 1 272 ? -8.711 -5.492 8.562 1 92 272 PHE B N 1
ATOM 4793 C CA . PHE B 1 272 ? -9.258 -5.508 7.207 1 92 272 PHE B CA 1
ATOM 4794 C C . PHE B 1 272 ? -9.586 -6.93 6.77 1 92 272 PHE B C 1
ATOM 4796 O O . PHE B 1 272 ? -8.766 -7.84 6.938 1 92 272 PHE B O 1
ATOM 4803 N N . ILE B 1 273 ? -10.766 -7.176 6.281 1 91.5 273 ILE B N 1
ATOM 4804 C CA . ILE B 1 273 ? -11.188 -8.438 5.676 1 91.5 273 ILE B CA 1
ATOM 4805 C C . ILE B 1 273 ? -11.57 -8.203 4.219 1 91.5 273 ILE B C 1
ATOM 4807 O O . ILE B 1 273 ? -12.406 -7.348 3.918 1 91.5 273 ILE B O 1
ATOM 4811 N N . GLY B 1 274 ? -10.945 -8.859 3.371 1 91.94 274 GLY B N 1
ATOM 4812 C CA . GLY B 1 274 ? -11.242 -8.797 1.949 1 91.94 274 GLY B CA 1
ATOM 4813 C C . GLY B 1 274 ? -11.539 -10.148 1.336 1 91.94 274 GLY B C 1
ATOM 4814 O O . GLY B 1 274 ? -11.383 -11.18 1.991 1 91.94 274 GLY B O 1
ATOM 4815 N N . THR B 1 275 ? -12.031 -10.117 0.134 1 92 275 THR B N 1
ATOM 4816 C CA . THR B 1 275 ? -12.367 -11.32 -0.621 1 92 275 THR B CA 1
ATOM 4817 C C . THR B 1 275 ? -11.43 -11.492 -1.811 1 92 275 THR B C 1
ATOM 4819 O O . THR B 1 275 ? -11.227 -10.562 -2.59 1 92 275 THR B O 1
ATOM 4822 N N . GLY B 1 276 ? -10.828 -12.664 -1.896 1 92.81 276 GLY B N 1
ATOM 4823 C CA . GLY B 1 276 ? -9.977 -13.031 -3.014 1 92.81 276 GLY B CA 1
ATOM 4824 C C . GLY B 1 276 ? -10.578 -14.102 -3.902 1 92.81 276 GLY B C 1
ATOM 4825 O O . GLY B 1 276 ? -11.797 -14.172 -4.055 1 92.81 276 GLY B O 1
ATOM 4826 N N . PHE B 1 277 ? -9.727 -14.898 -4.504 1 94.81 277 PHE B N 1
ATOM 4827 C CA . PHE B 1 277 ? -10.062 -15.922 -5.48 1 94.81 277 PHE B CA 1
ATOM 4828 C C . PHE B 1 277 ? -11.07 -16.906 -4.895 1 94.81 277 PHE B C 1
ATOM 4830 O O . PHE B 1 277 ? -10.898 -17.375 -3.764 1 94.81 277 PHE B O 1
ATOM 4837 N N . MET B 1 278 ? -12.211 -17.172 -5.602 1 94.12 278 MET B N 1
ATOM 4838 C CA . MET B 1 278 ? -13.297 -18.078 -5.238 1 94.12 278 MET B CA 1
ATOM 4839 C C . MET B 1 278 ? -13.891 -17.703 -3.883 1 94.12 278 MET B C 1
ATOM 4841 O O . MET B 1 278 ? -14.219 -18.594 -3.08 1 94.12 278 MET B O 1
ATOM 4845 N N . GLY B 1 279 ? -13.828 -16.453 -3.547 1 91.06 279 GLY B N 1
ATOM 4846 C CA . GLY B 1 279 ? -14.445 -15.969 -2.32 1 91.06 279 GLY B CA 1
ATOM 4847 C C . GLY B 1 279 ? -13.578 -16.188 -1.093 1 91.06 279 GLY B C 1
ATOM 4848 O O . GLY B 1 279 ? -14.047 -16.016 0.037 1 91.06 279 GLY B O 1
ATOM 4849 N N . SER B 1 280 ? -12.391 -16.547 -1.283 1 91.75 280 SER B N 1
ATOM 4850 C CA . SER B 1 280 ? -11.492 -16.766 -0.155 1 91.75 280 SER B CA 1
ATOM 4851 C C . SER B 1 280 ? -11.281 -15.492 0.645 1 91.75 280 SER B C 1
ATOM 4853 O O . SER B 1 280 ? -11.359 -14.391 0.095 1 91.75 280 SER B O 1
ATOM 4855 N N . GLU B 1 281 ? -11.07 -15.656 1.896 1 91.56 281 GLU B N 1
ATOM 4856 C CA . GLU B 1 281 ? -10.914 -14.516 2.791 1 91.56 281 GLU B CA 1
ATOM 4857 C C . GLU B 1 281 ? -9.445 -14.117 2.926 1 91.56 281 GLU B C 1
ATOM 4859 O O . GLU B 1 281 ? -8.57 -14.977 3.037 1 91.56 281 GLU B O 1
ATOM 4864 N N . ILE B 1 282 ? -9.188 -12.938 2.836 1 93 282 ILE B N 1
ATOM 4865 C CA . ILE B 1 282 ? -7.906 -12.328 3.176 1 93 282 ILE B CA 1
ATOM 4866 C C . ILE B 1 282 ? -8.07 -11.422 4.395 1 93 282 ILE B C 1
ATOM 4868 O O . ILE B 1 282 ? -8.883 -10.492 4.379 1 93 282 ILE B O 1
ATOM 4872 N N . MET B 1 283 ? -7.371 -11.719 5.422 1 93.38 283 MET B N 1
ATOM 4873 C CA . MET B 1 283 ? -7.48 -10.953 6.66 1 93.38 283 MET B CA 1
ATOM 4874 C C . MET B 1 283 ? -6.16 -10.266 6.988 1 93.38 283 MET B C 1
ATOM 4876 O O . MET B 1 283 ? -5.102 -10.891 6.953 1 93.38 283 MET B O 1
ATOM 4880 N N . ILE B 1 284 ? -6.211 -8.984 7.312 1 95 284 ILE B N 1
ATOM 4881 C CA . ILE B 1 284 ? -5.023 -8.219 7.676 1 95 284 ILE B CA 1
ATOM 4882 C C . ILE B 1 284 ? -5.266 -7.48 8.992 1 95 284 ILE B C 1
ATOM 4884 O O . ILE B 1 284 ? -6.297 -6.824 9.164 1 95 284 ILE B O 1
ATOM 4888 N N . GLU B 1 285 ? -4.41 -7.625 9.883 1 93.19 285 GLU B N 1
ATOM 4889 C CA . GLU B 1 285 ? -4.32 -6.809 11.086 1 93.19 285 GLU B CA 1
ATOM 4890 C C . GLU B 1 285 ? -3.006 -6.035 11.133 1 93.19 285 GLU B C 1
ATOM 4892 O O . GLU B 1 285 ? -1.936 -6.609 10.922 1 93.19 285 GLU B O 1
ATOM 4897 N N . ALA B 1 286 ? -3.1 -4.777 11.422 1 94.25 286 ALA B N 1
ATOM 4898 C CA . ALA B 1 286 ? -1.88 -3.975 11.438 1 94.25 286 ALA B CA 1
ATOM 4899 C C . ALA B 1 286 ? -1.901 -2.969 12.586 1 94.25 286 ALA B C 1
ATOM 4901 O O . ALA B 1 286 ? -2.965 -2.471 12.961 1 94.25 286 ALA B O 1
ATOM 4902 N N . HIS B 1 287 ? -0.749 -2.744 13.094 1 92.56 287 HIS B N 1
ATOM 4903 C CA . HIS B 1 287 ? -0.478 -1.741 14.125 1 92.56 287 HIS B CA 1
ATOM 4904 C C . HIS B 1 287 ? 0.606 -0.769 13.672 1 92.56 287 HIS B C 1
ATOM 4906 O O . HIS B 1 287 ? 1.656 -1.189 13.18 1 92.56 287 HIS B O 1
ATOM 4912 N N . MET B 1 288 ? 0.299 0.46 13.805 1 93.75 288 MET B N 1
ATOM 4913 C CA . MET B 1 288 ? 1.283 1.476 13.438 1 93.75 288 MET B CA 1
ATOM 4914 C C . MET B 1 288 ? 1.483 2.473 14.578 1 93.75 288 MET B C 1
ATOM 4916 O O . MET B 1 288 ? 0.519 2.889 15.219 1 93.75 288 MET B O 1
ATOM 4920 N N . ARG B 1 289 ? 2.643 2.828 14.828 1 91.69 289 ARG B N 1
ATOM 4921 C CA . ARG B 1 289 ? 2.998 3.855 15.805 1 91.69 289 ARG B CA 1
ATOM 4922 C C . ARG B 1 289 ? 3.793 4.98 15.148 1 91.69 289 ARG B C 1
ATOM 4924 O O . ARG B 1 289 ? 4.781 4.727 14.453 1 91.69 289 ARG B O 1
ATOM 4931 N N . VAL B 1 290 ? 3.344 6.188 15.352 1 92.06 290 VAL B N 1
ATOM 4932 C CA . VAL B 1 290 ? 3.994 7.355 14.766 1 92.06 290 VAL B CA 1
ATOM 4933 C C . VAL B 1 290 ? 3.934 8.523 15.742 1 92.06 290 VAL B C 1
ATOM 4935 O O . VAL B 1 290 ? 3.166 8.5 16.703 1 92.06 290 VAL B O 1
ATOM 4938 N N . ASN B 1 291 ? 4.82 9.469 15.523 1 89.06 291 ASN B N 1
ATOM 4939 C CA . ASN B 1 291 ? 4.719 10.75 16.219 1 89.06 291 ASN B CA 1
ATOM 4940 C C . ASN B 1 291 ? 3.801 11.719 15.477 1 89.06 291 ASN B C 1
ATOM 4942 O O . ASN B 1 291 ? 4.094 12.125 14.352 1 89.06 291 ASN B O 1
ATOM 4946 N N . ASP B 1 292 ? 2.746 12.094 16.125 1 86.44 292 ASP B N 1
ATOM 4947 C CA . ASP B 1 292 ? 1.681 12.844 15.469 1 86.44 292 ASP B CA 1
ATOM 4948 C C . ASP B 1 292 ? 2.188 14.195 14.961 1 86.44 292 ASP B C 1
ATOM 4950 O O . ASP B 1 292 ? 1.94 14.562 13.812 1 86.44 292 ASP B O 1
ATOM 4954 N N . GLY B 1 293 ? 2.781 14.945 15.812 1 88.69 293 GLY B N 1
ATOM 4955 C CA . GLY B 1 293 ? 3.307 16.25 15.414 1 88.69 293 GLY B CA 1
ATOM 4956 C C . GLY B 1 293 ? 4.312 16.156 14.281 1 88.69 293 GLY B C 1
ATOM 4957 O O . GLY B 1 293 ? 4.238 16.922 13.32 1 88.69 293 GLY B O 1
ATOM 4958 N N . MET B 1 294 ? 5.211 15.211 14.359 1 90.75 294 MET B N 1
ATOM 4959 C CA . MET B 1 294 ? 6.23 15.031 13.328 1 90.75 294 MET B CA 1
ATOM 4960 C C . MET B 1 294 ? 5.598 14.586 12.008 1 90.75 294 MET B C 1
ATOM 4962 O O . MET B 1 294 ? 6.082 14.945 10.93 1 90.75 294 MET B O 1
ATOM 4966 N N . ASN B 1 295 ? 4.598 13.891 12.164 1 90.44 295 ASN B N 1
ATOM 4967 C CA . ASN B 1 295 ? 3.912 13.344 10.992 1 90.44 295 ASN B CA 1
ATOM 4968 C C . ASN B 1 295 ? 3.311 14.453 10.133 1 90.44 295 ASN B C 1
ATOM 4970 O O . ASN B 1 295 ? 3.027 14.242 8.953 1 90.44 295 ASN B O 1
ATOM 4974 N N . ALA B 1 296 ? 3.121 15.586 10.695 1 93.5 296 ALA B N 1
ATOM 4975 C CA . ALA B 1 296 ? 2.477 16.688 9.992 1 93.5 296 ALA B CA 1
ATOM 4976 C C . ALA B 1 296 ? 3.508 17.578 9.305 1 93.5 296 ALA B C 1
ATOM 4978 O O . ALA B 1 296 ? 3.189 18.281 8.344 1 93.5 296 ALA B O 1
ATOM 4979 N N . GLY B 1 297 ? 4.715 17.578 9.766 1 95.5 297 GLY B N 1
ATOM 4980 C CA . GLY B 1 297 ? 5.738 18.547 9.398 1 95.5 297 GLY B CA 1
ATOM 4981 C C . GLY B 1 297 ? 6.035 18.578 7.914 1 95.5 297 GLY B C 1
ATOM 4982 O O . GLY B 1 297 ? 6.031 19.641 7.293 1 95.5 297 GLY B O 1
ATOM 4983 N N . ASN B 1 298 ? 6.23 17.406 7.301 1 95.38 298 ASN B N 1
ATOM 4984 C CA . ASN B 1 298 ? 6.57 17.312 5.883 1 95.38 298 ASN B CA 1
ATOM 4985 C C . ASN B 1 298 ? 5.484 17.953 5.012 1 95.38 298 ASN B C 1
ATOM 4987 O O . ASN B 1 298 ? 5.785 18.719 4.105 1 95.38 298 ASN B O 1
ATOM 4991 N N . ILE B 1 299 ? 4.277 17.625 5.375 1 96.94 299 ILE B N 1
ATOM 4992 C CA . ILE B 1 299 ? 3.162 18.062 4.535 1 96.94 299 ILE B CA 1
ATOM 4993 C C . ILE B 1 299 ? 2.961 19.562 4.68 1 96.94 299 ILE B C 1
ATOM 4995 O O . ILE B 1 299 ? 2.736 20.266 3.689 1 96.94 299 ILE B O 1
ATOM 4999 N N . ILE B 1 300 ? 3.045 20.031 5.891 1 98.31 300 ILE B N 1
ATOM 5000 C CA . ILE B 1 300 ? 2.871 21.453 6.141 1 98.31 300 ILE B CA 1
ATOM 5001 C C . ILE B 1 300 ? 3.906 22.25 5.344 1 98.31 300 ILE B C 1
ATOM 5003 O O . ILE B 1 300 ? 3.564 23.219 4.652 1 98.31 300 ILE B O 1
ATOM 5007 N N . LEU B 1 301 ? 5.148 21.859 5.352 1 98 301 LEU B N 1
ATOM 5008 C CA . LEU B 1 301 ? 6.223 22.531 4.641 1 98 301 LEU B CA 1
ATOM 5009 C C . LEU B 1 301 ? 6 22.484 3.131 1 98 301 LEU B C 1
ATOM 5011 O O . LEU B 1 301 ? 6.242 23.453 2.424 1 98 301 LEU B O 1
ATOM 5015 N N . ASP B 1 302 ? 5.566 21.312 2.646 1 97.88 302 ASP B N 1
ATOM 5016 C CA . ASP B 1 302 ? 5.297 21.156 1.22 1 97.88 302 ASP B CA 1
ATOM 5017 C C . ASP B 1 302 ? 4.188 22.094 0.765 1 97.88 302 ASP B C 1
ATOM 5019 O O . ASP B 1 302 ? 4.324 22.781 -0.251 1 97.88 302 ASP B O 1
ATOM 5023 N N . VAL B 1 303 ? 3.125 22.156 1.576 1 98.44 303 VAL B N 1
ATOM 5024 C CA . VAL B 1 303 ? 1.945 22.906 1.169 1 98.44 303 VAL B CA 1
ATOM 5025 C C . VAL B 1 303 ? 2.242 24.406 1.234 1 98.44 303 VAL B C 1
ATOM 5027 O O . VAL B 1 303 ? 1.784 25.172 0.386 1 98.44 303 VAL B O 1
ATOM 5030 N N . ILE B 1 304 ? 2.986 24.844 2.205 1 98.69 304 ILE B N 1
ATOM 5031 C CA . ILE B 1 304 ? 3.359 26.25 2.311 1 98.69 304 ILE B CA 1
ATOM 5032 C C . ILE B 1 304 ? 4.129 26.672 1.062 1 98.69 304 ILE B C 1
ATOM 5034 O O . ILE B 1 304 ? 3.785 27.672 0.422 1 98.69 304 ILE B O 1
ATOM 5038 N N . ARG B 1 305 ? 5.121 25.938 0.691 1 98.44 305 ARG B N 1
ATOM 5039 C CA . ARG B 1 305 ? 5.988 26.281 -0.43 1 98.44 305 ARG B CA 1
ATOM 5040 C C . ARG B 1 305 ? 5.238 26.172 -1.754 1 98.44 305 ARG B C 1
ATOM 5042 O O . ARG B 1 305 ? 5.398 27.031 -2.631 1 98.44 305 ARG B O 1
ATOM 5049 N N . ALA B 1 306 ? 4.422 25.172 -1.859 1 98.5 306 ALA B N 1
ATOM 5050 C CA . ALA B 1 306 ? 3.637 25.016 -3.08 1 98.5 306 ALA B CA 1
ATOM 5051 C C . ALA B 1 306 ? 2.631 26.141 -3.244 1 98.5 306 ALA B C 1
ATOM 5053 O O . ALA B 1 306 ? 2.426 26.641 -4.352 1 98.5 306 ALA B O 1
ATOM 5054 N N . ALA B 1 307 ? 1.99 26.516 -2.129 1 98.5 307 ALA B N 1
ATOM 5055 C CA . ALA B 1 307 ? 1.015 27.609 -2.184 1 98.5 307 ALA B CA 1
ATOM 5056 C C . ALA B 1 307 ? 1.674 28.906 -2.611 1 98.5 307 ALA B C 1
ATOM 5058 O O . ALA B 1 307 ? 1.111 29.672 -3.41 1 98.5 307 ALA B O 1
ATOM 5059 N N . HIS B 1 308 ? 2.824 29.172 -2.061 1 98.44 308 HIS B N 1
ATOM 5060 C CA . HIS B 1 308 ? 3.553 30.375 -2.441 1 98.44 308 HIS B CA 1
ATOM 5061 C C . HIS B 1 308 ? 3.926 30.344 -3.92 1 98.44 308 HIS B C 1
ATOM 5063 O O . HIS B 1 308 ? 3.75 31.344 -4.625 1 98.44 308 HIS B O 1
ATOM 5069 N N . ARG B 1 309 ? 4.422 29.234 -4.391 1 97.88 309 ARG B N 1
ATOM 5070 C CA . ARG B 1 309 ? 4.766 29.078 -5.801 1 97.88 309 ARG B CA 1
ATOM 5071 C C . ARG B 1 309 ? 3.539 29.281 -6.688 1 97.88 309 ARG B C 1
ATOM 5073 O O . ARG B 1 309 ? 3.605 29.984 -7.695 1 97.88 309 ARG B O 1
ATOM 5080 N N . ALA B 1 310 ? 2.475 28.656 -6.309 1 98.25 310 ALA B N 1
ATOM 5081 C CA . ALA B 1 310 ? 1.246 28.766 -7.09 1 98.25 310 ALA B CA 1
ATOM 5082 C C . ALA B 1 310 ? 0.825 30.219 -7.238 1 98.25 310 ALA B C 1
ATOM 5084 O O . ALA B 1 310 ? 0.434 30.656 -8.328 1 98.25 310 ALA B O 1
ATOM 5085 N N . ARG B 1 311 ? 0.934 30.938 -6.164 1 98 311 ARG B N 1
ATOM 5086 C CA . ARG B 1 311 ? 0.583 32.344 -6.211 1 98 311 ARG B CA 1
ATOM 5087 C C . ARG B 1 311 ? 1.51 33.125 -7.152 1 98 311 ARG B C 1
ATOM 5089 O O . ARG B 1 311 ? 1.055 33.938 -7.938 1 98 311 ARG B O 1
ATOM 5096 N N . LEU B 1 312 ? 2.803 32.906 -7.055 1 96.81 312 LEU B N 1
ATOM 5097 C CA . LEU B 1 312 ? 3.775 33.562 -7.922 1 96.81 312 LEU B CA 1
ATOM 5098 C C . LEU B 1 312 ? 3.5 33.219 -9.391 1 96.81 312 LEU B C 1
ATOM 5100 O O . LEU B 1 312 ? 3.758 34.062 -10.266 1 96.81 312 LEU B O 1
ATOM 5104 N N . ASP B 1 313 ? 2.947 32.062 -9.641 1 96.94 313 ASP B N 1
ATOM 5105 C CA . ASP B 1 313 ? 2.664 31.625 -11 1 96.94 313 ASP B CA 1
ATOM 5106 C C . ASP B 1 313 ? 1.311 32.156 -11.477 1 96.94 313 ASP B C 1
ATOM 5108 O O . ASP B 1 313 ? 0.844 31.781 -12.562 1 96.94 313 ASP B O 1
ATOM 5112 N N . GLY B 1 314 ? 0.62 32.844 -10.641 1 97.12 314 GLY B N 1
ATOM 5113 C CA . GLY B 1 314 ? -0.59 33.531 -11.055 1 97.12 314 GLY B CA 1
ATOM 5114 C C . GLY B 1 314 ? -1.858 32.781 -10.719 1 97.12 314 GLY B C 1
ATOM 5115 O O . GLY B 1 314 ? -2.951 33.156 -11.141 1 97.12 314 GLY B O 1
ATOM 5116 N N . MET B 1 315 ? -1.684 31.766 -9.977 1 97.94 315 MET B N 1
ATOM 5117 C CA . MET B 1 315 ? -2.873 31.031 -9.547 1 97.94 315 MET B CA 1
ATOM 5118 C C . MET B 1 315 ? -3.525 31.703 -8.344 1 97.94 315 MET B C 1
ATOM 5120 O O . MET B 1 315 ? -2.904 32.531 -7.68 1 97.94 315 MET B O 1
ATOM 5124 N N . SER B 1 316 ? -4.824 31.406 -8.133 1 98.19 316 SER B N 1
ATOM 5125 C CA . SER B 1 316 ? -5.559 31.922 -6.988 1 98.19 316 SER B CA 1
ATOM 5126 C C . SER B 1 316 ? -6.703 31 -6.59 1 98.19 316 SER B C 1
ATOM 5128 O O . SER B 1 316 ? -7.109 30.141 -7.371 1 98.19 316 SER B O 1
ATOM 5130 N N . GLY B 1 317 ? -7.102 31.172 -5.383 1 98 317 GLY B N 1
ATOM 5131 C CA . GLY B 1 317 ? -8.188 30.344 -4.891 1 98 317 GLY B CA 1
ATOM 5132 C C . GLY B 1 317 ? -7.758 28.938 -4.535 1 98 317 GLY B C 1
ATOM 5133 O O . GLY B 1 317 ? -6.691 28.734 -3.945 1 98 317 GLY B O 1
ATOM 5134 N N . TYR B 1 318 ? -8.641 28.062 -4.773 1 97.56 318 TYR B N 1
ATOM 5135 C CA . TYR B 1 318 ? -8.453 26.656 -4.465 1 97.56 318 TYR B CA 1
ATOM 5136 C C . TYR B 1 318 ? -7.621 25.969 -5.543 1 97.56 318 TYR B C 1
ATOM 5138 O O . TYR B 1 318 ? -7.992 25.984 -6.723 1 97.56 318 TYR B O 1
ATOM 5146 N N . VAL B 1 319 ? -6.543 25.406 -5.199 1 97.12 319 VAL B N 1
ATOM 5147 C CA . VAL B 1 319 ? -5.668 24.734 -6.145 1 97.12 319 VAL B CA 1
ATOM 5148 C C . VAL B 1 319 ? -5.746 23.219 -5.93 1 97.12 319 VAL B C 1
ATOM 5150 O O . VAL B 1 319 ? -5.227 22.703 -4.938 1 97.12 319 VAL B O 1
ATOM 5153 N N . ASP B 1 320 ? -6.199 22.516 -6.852 1 96.44 320 ASP B N 1
ATOM 5154 C CA . ASP B 1 320 ? -6.52 21.094 -6.727 1 96.44 320 ASP B CA 1
ATOM 5155 C C . ASP B 1 320 ? -5.281 20.281 -6.379 1 96.44 320 ASP B C 1
ATOM 5157 O O . ASP B 1 320 ? -5.332 19.391 -5.523 1 96.44 320 ASP B O 1
ATOM 5161 N N . GLU B 1 321 ? -4.148 20.531 -7.043 1 96.56 321 GLU B N 1
ATOM 5162 C CA . GLU B 1 321 ? -2.932 19.75 -6.867 1 96.56 321 GLU B CA 1
ATOM 5163 C C . GLU B 1 321 ? -2.412 19.844 -5.434 1 96.56 321 GLU B C 1
ATOM 5165 O O . GLU B 1 321 ? -1.859 18.875 -4.902 1 96.56 321 GLU B O 1
ATOM 5170 N N . ILE B 1 322 ? -2.641 21.016 -4.855 1 98 322 ILE B N 1
ATOM 5171 C CA . ILE B 1 322 ? -2.164 21.25 -3.496 1 98 322 ILE B CA 1
ATOM 5172 C C . ILE B 1 322 ? -3.15 20.656 -2.496 1 98 322 ILE B C 1
ATOM 5174 O O . ILE B 1 322 ? -2.75 19.953 -1.563 1 98 322 ILE B O 1
ATOM 5178 N N . CYS B 1 323 ? -4.406 20.859 -2.723 1 97.69 323 CYS B N 1
ATOM 5179 C CA . CYS B 1 323 ? -5.449 20.469 -1.781 1 97.69 323 CYS B CA 1
ATOM 5180 C C . CYS B 1 323 ? -5.609 18.953 -1.757 1 97.69 323 CYS B C 1
ATOM 5182 O O . CYS B 1 323 ? -5.758 18.359 -0.688 1 97.69 323 CYS B O 1
ATOM 5184 N N . ASN B 1 324 ? -5.547 18.25 -2.883 1 94 324 ASN B N 1
ATOM 5185 C CA . ASN B 1 324 ? -5.68 16.797 -2.941 1 94 324 ASN B CA 1
ATOM 5186 C C . ASN B 1 324 ? -4.477 16.094 -2.309 1 94 324 ASN B C 1
ATOM 5188 O O . ASN B 1 324 ? -4.598 14.977 -1.81 1 94 324 ASN B O 1
ATOM 5192 N N . TYR B 1 325 ? -3.406 16.781 -2.338 1 94.5 325 TYR B N 1
ATOM 5193 C CA . TYR B 1 325 ? -2.176 16.234 -1.782 1 94.5 325 TYR B CA 1
ATOM 5194 C C . TYR B 1 325 ? -2.146 16.375 -0.266 1 94.5 325 TYR B C 1
ATOM 5196 O O . TYR B 1 325 ? -1.838 15.422 0.451 1 94.5 325 TYR B O 1
ATOM 5204 N N . GLY B 1 326 ? -2.492 17.484 0.14 1 95.56 326 GLY B N 1
ATOM 5205 C CA . GLY B 1 326 ? -2.166 17.812 1.518 1 95.56 326 GLY B CA 1
ATOM 5206 C C . GLY B 1 326 ? -3.352 17.703 2.457 1 95.56 326 GLY B C 1
ATOM 5207 O O . GLY B 1 326 ? -3.191 17.75 3.678 1 95.56 326 GLY B O 1
ATOM 5208 N N . PHE B 1 327 ? -4.574 17.438 1.957 1 94.44 327 PHE B N 1
ATOM 5209 C CA . PHE B 1 327 ? -5.723 17.578 2.844 1 94.44 327 PHE B CA 1
ATOM 5210 C C . PHE B 1 327 ? -6.719 16.453 2.627 1 94.44 327 PHE B C 1
ATOM 5212 O O . PHE B 1 327 ? -6.723 15.812 1.573 1 94.44 327 PHE B O 1
ATOM 5219 N N . LYS B 1 328 ? -7.555 16.156 3.605 1 87 328 LYS B N 1
ATOM 5220 C CA . LYS B 1 328 ? -8.5 15.039 3.604 1 87 328 LYS B CA 1
ATOM 5221 C C . LYS B 1 328 ? -9.797 15.414 2.902 1 87 328 LYS B C 1
ATOM 5223 O O . LYS B 1 328 ? -10.438 14.578 2.264 1 87 328 LYS B O 1
ATOM 5228 N N . ARG B 1 329 ? -10.172 16.672 3.178 1 87.75 329 ARG B N 1
ATOM 5229 C CA . ARG B 1 329 ? -11.406 17.156 2.568 1 87.75 329 ARG B CA 1
ATOM 5230 C C . ARG B 1 329 ? -11.117 17.922 1.282 1 87.75 329 ARG B C 1
ATOM 5232 O O . ARG B 1 329 ? -10.633 19.047 1.325 1 87.75 329 ARG B O 1
ATOM 5239 N N . THR B 1 330 ? -11.484 17.281 0.144 1 89.06 330 THR B N 1
ATOM 5240 C CA . THR B 1 330 ? -11.148 17.875 -1.145 1 89.06 330 THR B CA 1
ATOM 5241 C C . THR B 1 330 ? -12.398 18.031 -2.008 1 89.06 330 THR B C 1
ATOM 5243 O O . THR B 1 330 ? -13.438 17.422 -1.725 1 89.06 330 THR B O 1
ATOM 5246 N N . ARG B 1 331 ? -12.367 18.844 -2.953 1 87.94 331 ARG B N 1
ATOM 5247 C CA . ARG B 1 331 ? -13.477 19.062 -3.871 1 87.94 331 ARG B CA 1
ATOM 5248 C C . ARG B 1 331 ? -13.602 17.922 -4.871 1 87.94 331 ARG B C 1
ATOM 5250 O O . ARG B 1 331 ? -14.703 17.469 -5.172 1 87.94 331 ARG B O 1
ATOM 5257 N N . LYS B 1 332 ? -12.547 17.5 -5.398 1 85.69 332 LYS B N 1
ATOM 5258 C CA . LYS B 1 332 ? -12.469 16.391 -6.348 1 85.69 332 LYS B CA 1
ATOM 5259 C C . LYS B 1 332 ? -11.57 15.281 -5.816 1 85.69 332 LYS B C 1
ATOM 5261 O O . LYS B 1 332 ? -10.383 15.5 -5.559 1 85.69 332 LYS B O 1
ATOM 5266 N N . TRP B 1 333 ? -12.195 14.234 -5.734 1 81.19 333 TRP B N 1
ATOM 5267 C CA . TRP B 1 333 ? -11.461 13.117 -5.16 1 81.19 333 TRP B CA 1
ATOM 5268 C C . TRP B 1 333 ? -10.375 12.633 -6.117 1 81.19 333 TRP B C 1
ATOM 5270 O O . TRP B 1 333 ? -10.586 12.57 -7.332 1 81.19 333 TRP B O 1
ATOM 5280 N N . LYS B 1 334 ? -9.242 12.359 -5.594 1 83.75 334 LYS B N 1
ATOM 5281 C CA . LYS B 1 334 ? -8.141 11.641 -6.227 1 83.75 334 LYS B CA 1
ATOM 5282 C C . LYS B 1 334 ? -7.535 10.617 -5.277 1 83.75 334 LYS B C 1
ATOM 5284 O O . LYS B 1 334 ? -7.504 10.82 -4.062 1 83.75 334 LYS B O 1
ATOM 5289 N N . SER B 1 335 ? -7.109 9.531 -5.82 1 81.06 335 SER B N 1
ATOM 5290 C CA . SER B 1 335 ? -6.383 8.578 -4.984 1 81.06 335 SER B CA 1
ATOM 5291 C C . SER B 1 335 ? -5.102 9.195 -4.43 1 81.06 335 SER B C 1
ATOM 5293 O O . SER B 1 335 ? -4.582 10.164 -4.988 1 81.06 335 SER B O 1
ATOM 5295 N N . VAL B 1 336 ? -4.66 8.641 -3.389 1 83.81 336 VAL B N 1
ATOM 5296 C CA . VAL B 1 336 ? -3.441 9.133 -2.75 1 83.81 336 VAL B CA 1
ATOM 5297 C C . VAL B 1 336 ? -2.289 9.109 -3.752 1 83.81 336 VAL B C 1
ATOM 5299 O O . VAL B 1 336 ? -1.486 10.047 -3.803 1 83.81 336 VAL B O 1
ATOM 5302 N N . LEU B 1 337 ? -2.225 8.055 -4.496 1 81.56 337 LEU B N 1
ATOM 5303 C CA . LEU B 1 337 ? -1.166 7.93 -5.492 1 81.56 337 LEU B CA 1
ATOM 5304 C C . LEU B 1 337 ? -1.267 9.031 -6.539 1 81.56 337 LEU B C 1
ATOM 5306 O O . LEU B 1 337 ? -0.277 9.711 -6.832 1 81.56 337 LEU B O 1
ATOM 5310 N N . GLU B 1 338 ? -2.438 9.203 -7.062 1 85.38 338 GLU B N 1
ATOM 5311 C CA . GLU B 1 338 ? -2.656 10.219 -8.086 1 85.38 338 GLU B CA 1
ATOM 5312 C C . GLU B 1 338 ? -2.359 11.617 -7.551 1 85.38 338 GLU B C 1
ATOM 5314 O O . GLU B 1 338 ? -1.754 12.438 -8.242 1 85.38 338 GLU B O 1
ATOM 5319 N N . ALA B 1 339 ? -2.816 11.875 -6.367 1 91.56 339 ALA B N 1
ATOM 5320 C CA . ALA B 1 339 ? -2.633 13.188 -5.742 1 91.56 339 ALA B CA 1
ATOM 5321 C C . ALA B 1 339 ? -1.154 13.484 -5.52 1 91.56 339 ALA B C 1
ATOM 5323 O O . ALA B 1 339 ? -0.69 14.594 -5.801 1 91.56 339 ALA B O 1
ATOM 5324 N N . THR B 1 340 ? -0.4 12.492 -5.008 1 91.75 340 THR B N 1
ATOM 5325 C CA . THR B 1 340 ? 1.021 12.664 -4.727 1 91.75 340 THR B CA 1
ATOM 5326 C C . THR B 1 340 ? 1.805 12.906 -6.012 1 91.75 340 THR B C 1
ATOM 5328 O O . THR B 1 340 ? 2.637 13.812 -6.082 1 91.75 340 THR B O 1
ATOM 5331 N N . LEU B 1 341 ? 1.503 12.133 -7.051 1 88.88 341 LEU B N 1
ATOM 5332 C CA . LEU B 1 341 ? 2.205 12.273 -8.32 1 88.88 341 LEU B CA 1
ATOM 5333 C C . LEU B 1 341 ? 1.892 13.609 -8.977 1 88.88 341 LEU B C 1
ATOM 5335 O O . LEU B 1 341 ? 2.777 14.25 -9.547 1 88.88 341 LEU B O 1
ATOM 5339 N N . ALA B 1 342 ? 0.656 14.023 -8.914 1 93.5 342 ALA B N 1
ATOM 5340 C CA . ALA B 1 342 ? 0.259 15.312 -9.484 1 93.5 342 ALA B CA 1
ATOM 5341 C C . ALA B 1 342 ? 0.974 16.469 -8.781 1 93.5 342 ALA B C 1
ATOM 5343 O O . ALA B 1 342 ? 1.436 17.406 -9.43 1 93.5 342 ALA B O 1
ATOM 5344 N N . PHE B 1 343 ? 1.038 16.422 -7.473 1 96.69 343 PHE B N 1
ATOM 5345 C CA . PHE B 1 343 ? 1.716 17.453 -6.691 1 96.69 343 PHE B CA 1
ATOM 5346 C C . PHE B 1 343 ? 3.195 17.516 -7.051 1 96.69 343 PHE B C 1
ATOM 5348 O O . PHE B 1 343 ? 3.736 18.609 -7.281 1 96.69 343 PHE B O 1
ATOM 5355 N N . GLU B 1 344 ? 3.84 16.375 -7.16 1 95.5 344 GLU B N 1
ATOM 5356 C CA . GLU B 1 344 ? 5.27 16.328 -7.453 1 95.5 344 GLU B CA 1
ATOM 5357 C C . GLU B 1 344 ? 5.562 16.828 -8.859 1 95.5 344 GLU B C 1
ATOM 5359 O O . GLU B 1 344 ? 6.555 17.516 -9.086 1 95.5 344 GLU B O 1
ATOM 5364 N N . SER B 1 345 ? 4.723 16.422 -9.727 1 94.44 345 SER B N 1
ATOM 5365 C CA . SER B 1 345 ? 4.887 16.875 -11.102 1 94.44 345 SER B CA 1
ATOM 5366 C C . SER B 1 345 ? 4.762 18.391 -11.195 1 94.44 345 SER B C 1
ATOM 5368 O O . SER B 1 345 ? 5.488 19.031 -11.961 1 94.44 345 SER B O 1
ATOM 5370 N N . ALA B 1 346 ? 3.922 18.922 -10.406 1 95.88 346 ALA B N 1
ATOM 5371 C CA . ALA B 1 346 ? 3.629 20.344 -10.484 1 95.88 346 ALA B CA 1
ATOM 5372 C C . ALA B 1 346 ? 4.68 21.172 -9.742 1 95.88 346 ALA B C 1
ATOM 5374 O O . ALA B 1 346 ? 5.035 22.266 -10.164 1 95.88 346 ALA B O 1
ATOM 5375 N N . TYR B 1 347 ? 5.207 20.594 -8.625 1 97.31 347 TYR B N 1
ATOM 5376 C CA . TYR B 1 347 ? 5.922 21.5 -7.73 1 97.31 347 TYR B CA 1
ATOM 5377 C C . TYR B 1 347 ? 7.309 20.969 -7.402 1 97.31 347 TYR B C 1
ATOM 5379 O O . TYR B 1 347 ? 8.148 21.688 -6.867 1 97.31 347 TYR B O 1
ATOM 5387 N N . CYS B 1 348 ? 7.609 19.703 -7.629 1 93.81 348 CYS B N 1
ATOM 5388 C CA . CYS B 1 348 ? 8.875 19.109 -7.191 1 93.81 348 CYS B CA 1
ATOM 5389 C C . CYS B 1 348 ? 9.789 18.828 -8.383 1 93.81 348 CYS B C 1
ATOM 5391 O O . CYS B 1 348 ? 10.984 18.594 -8.211 1 93.81 348 CYS B O 1
ATOM 5393 N N . ARG B 1 349 ? 9.367 18.453 -9.641 1 76.31 349 ARG B N 1
ATOM 5394 C CA . ARG B 1 349 ? 10.195 18.125 -10.805 1 76.31 349 ARG B CA 1
ATOM 5395 C C . ARG B 1 349 ? 10.914 19.375 -11.328 1 76.31 349 ARG B C 1
ATOM 5397 O O . ARG B 1 349 ? 10.375 20.484 -11.258 1 76.31 349 ARG B O 1
ATOM 5404 N N . SER B 1 350 ? 12.281 19.516 -11.109 1 54.09 350 SER B N 1
ATOM 5405 C CA . SER B 1 350 ? 13.117 20.562 -11.68 1 54.09 350 SER B CA 1
ATOM 5406 C C . SER B 1 350 ? 12.648 20.953 -13.078 1 54.09 350 SER B C 1
ATOM 5408 O O . SER B 1 350 ? 12.398 20.078 -13.914 1 54.09 350 SER B O 1
ATOM 5410 N N . LYS B 1 351 ? 11.867 21.984 -13.32 1 35.88 351 LYS B N 1
ATOM 5411 C CA . LYS B 1 351 ? 11.977 22.594 -14.648 1 35.88 351 LYS B CA 1
ATOM 5412 C C . LYS B 1 351 ? 13.422 22.984 -14.961 1 35.88 351 LYS B C 1
ATOM 5414 O O . LYS B 1 351 ? 14.102 23.578 -14.125 1 35.88 351 LYS B O 1
#

Secondary structure (DSSP, 8-state):
---EEEEEES-SHHHHHHHHHHHHHHH-TT-TT-S-S-BTTB-GGGEEEEEEEESBTTTTTSBHHHHTTSTT--S--SS-PPP---BEEE----SPPPHHHHHH--B----HHHHHHHHHHH--SEEEE-PPTT-HHHHHHHHHHHHHTT-EEEE-SSSSSTT-HHHHHHHHHTT-BEE-SSB--SS-HHHHHHHHHHHHHHTTPEEEEEEEEEEE-SHHHHHHTSHHHHHHHHHHHHHHHHTTS-S--EEEEEEEEE-GGGTTEEEEEEEEEEE-GGG-EEEEEEEEEEEHHHHHHHHHHHHHHHHHHHHHTT--B--HHHHHHHBSS-SS---HHHHHHHHHHHHTS--/---EEEEEES-SHHHHHHHHHHHHHHH-TT-TT-S-S-BTTB-GGGEEEEEEEESBTTTTTSBHHHHTTSTT--S--SS-PPP---BEEE----SPPPHHHHHH--B----HHHHHHHHHHH--SEEEE-PPTT-HHHHHHHHHHHHHTT-EEEE-SSSSSTT-HHHHHHHHHTT-BEE-SSB--SS-HHHHHHHHHHHHHHTTPEEEEEEEEEEE-SHHHHHHTSHHHHHHHHHHHHHHHHTTS-S--EEEEEEEEE-GGGTTEEEEEEEEEEE-GGG-EEEEEEEEEEEHHHHHHHHHHHHHHHHHHHHHTT--B--HHHHHHHBSS-SS---HHHHHHHHHHHHTS--